Protein AF-0000000080483091 (afdb_homodimer)

Organism: Haloferax mediterranei (strain ATCC 33500 / DSM 1411 / JCM 8866 / NBRC 14739 / NCIMB 2177 / R-4) (NCBI:txid523841)

InterPro domains:
  IPR005923 Formiminoglutamase [TIGR01227] (7-302)
  IPR006035 Ureohydrolase [PF00491] (37-301)
  IPR006035 Ureohydrolase [PIRSF036979] (31-305)
  IPR006035 Ureohydrolase [PS51409] (29-309)
  IPR006035 Ureohydrolase [PTHR11358] (32-304)
  IPR023696 Ureohydrolase domain superfamily [SSF52768] (30-305)

Sequence (618 aa):
MRFRDPPHWEGTSSDPNDEQFGHVVNETSIEDASDFDAVLVGEPYDGAVIGRRGARDGPAAIRRELASSKSHHFDEGPVSGVGDLGDLPIDELEGGVADVQSAVADETAHVYERGALPVFLGGDNSLTVANVKPLLDRDASIGVISFDAHLDCREPQDGPSSGTPYRQLFDAGLDTLAVVGARHFETSTTYADFLRDSGGTILTADEVGRGATETADFALDALSSCDHVFVSLDVDVLDETAAPGVSAPTPGGITTRELFSMLRRVASDSRVVGFEVVECAPPLDDDDQTARAAARAVAHFLSGVMSHVMRFRDPPHWEGTSSDPNDEQFGHVVNETSIEDASDFDAVLVGEPYDGAVIGRRGARDGPAAIRRELASSKSHHFDEGPVSGVGDLGDLPIDELEGGVADVQSAVADETAHVYERGALPVFLGGDNSLTVANVKPLLDRDASIGVISFDAHLDCREPQDGPSSGTPYRQLFDAGLDTLAVVGARHFETSTTYADFLRDSGGTILTADEVGRGATETADFALDALSSCDHVFVSLDVDVLDETAAPGVSAPTPGGITTRELFSMLRRVASDSRVVGFEVVECAPPLDDDDQTARAAARAVAHFLSGVMSHV

Radius of gyration: 26.04 Å; Cα contacts (8 Å, |Δi|>4): 1567; chains: 2; bounding box: 53×78×59 Å

Nearest PDB structures (foldseek):
  6nfp-assembly1_E  TM=8.298E-01  e=6.241E-22  Bacillus subtilis subsp. subtilis str. 168
  6dkt-assembly4_D  TM=8.536E-01  e=5.462E-21  Bacillus subtilis subsp. subtilis str. 168
  6nbk-assembly1_B  TM=8.271E-01  e=1.904E-21  Bacillus thuringiensis DB27
  6nbk-assembly2_F  TM=8.363E-01  e=1.015E-20  Bacillus thuringiensis DB27
  6dkt-assembly5_E  TM=8.235E-01  e=6.932E-20  Bacillus subtilis subsp. subtilis str. 168

pLDDT: mean 95.6, std 4.69, range [56.84, 98.94]

Foldseek 3Di:
DAADWADQQAEPDPPPPFAAPSVAEAEDALVCLLQFQEEEEEEQAAQQAPFDDFQSCFQVLLSVLRSHHGQQDPVLGGFHRYYYHHYDVLVPDDDHLVRSLVVLLVVLLSSLVSPHAYEYTTYAQQNVLSNCLSVLVPPFAEEEEEADQAPLCDDDDPDDHSSNRVVVVVVSPHQEYEYAAHEPPRDDPVRVVVRVVSQYHYHHQVNLVVPLQVSLVVRCVSCVVGQAYEYEYELLLAACVQAVQFRDHDHDHHHLVSLLNSLLNNLLDPRYRYYYYYGRGVVRGDVSSSSNSSSSSVSSNSSSNSSND/DAADWADQQAEPDPDPPFAACSNAEAEDALVCLLQFQEEEEEEQAAQQAPFDDFQSCFQVLLRVLRSHHGQQDPVQGGFHRYYYHHYDVLVPDDDHLVRSLVVLLVVLLSSLVSPHAYEYTTYAQQNVLSNCLSVLVPPFAEEEEEADQAPLCDDDDPDDHSSNRVVVVVVSPHQEYEYAAHEPPRDDPVRVVVRVVSQYHYHHQVNLVVPLLVSLVVRCVSCVRGQAYEYEYELLLAACVQAVQFRDHDHDHHHLVSLLNSLLNNLLDPRYRYYYYYGRGVVRGDPSSSSNSSSSSVSSNSSSNSSND

Solvent-accessible surface area (backbone atoms only — not comparable to full-atom values): 29870 Å² total; per-residue (Å²): 137,68,58,38,79,46,77,85,59,53,48,72,69,87,54,89,83,65,55,22,34,8,70,48,45,36,80,48,48,78,90,56,37,52,80,21,64,28,31,37,36,24,36,44,35,38,88,33,52,82,65,53,70,33,10,37,50,14,23,62,44,25,50,56,43,30,16,61,31,70,31,70,36,95,90,70,44,60,59,68,49,34,29,27,41,15,28,51,62,55,83,75,57,68,77,56,56,62,48,46,30,53,55,47,19,57,53,43,39,56,50,56,71,36,69,21,34,44,36,37,30,25,6,32,45,34,47,53,38,17,70,46,49,53,57,56,76,40,101,52,44,40,20,36,42,33,35,16,31,52,79,35,43,41,78,62,79,97,50,66,29,37,42,16,24,50,39,53,35,46,75,67,62,47,57,36,41,27,34,38,26,27,38,71,31,56,40,25,60,65,47,54,50,48,40,50,76,58,64,29,46,82,38,34,20,67,54,35,72,76,32,31,60,59,42,38,50,51,46,52,56,76,39,64,87,34,64,31,30,37,39,36,34,35,52,44,18,28,15,26,76,58,18,48,8,30,51,67,55,41,73,42,34,38,53,70,68,46,50,37,52,22,38,24,57,52,35,50,40,87,39,52,61,36,38,38,38,18,33,34,8,57,83,54,29,64,90,51,40,24,32,44,50,52,19,50,40,51,52,31,26,50,42,14,45,54,66,70,101,137,65,59,38,78,47,78,86,60,52,49,74,69,87,52,89,70,61,42,22,35,7,69,48,45,35,82,48,48,76,89,55,37,53,80,21,64,28,30,36,37,24,34,45,35,38,87,34,50,84,65,55,71,33,11,35,49,15,25,62,44,26,49,55,45,31,18,61,26,30,29,18,30,90,88,68,44,59,60,67,48,36,30,27,41,15,27,51,62,54,81,75,56,69,77,55,56,61,48,46,29,53,55,46,18,57,54,43,40,56,50,57,72,37,69,21,33,45,36,36,29,25,6,31,46,35,48,53,38,16,69,47,49,52,56,56,75,39,104,51,42,40,21,36,42,33,33,16,32,52,78,35,44,40,78,62,78,97,52,63,29,37,43,17,25,51,37,54,35,46,75,66,60,48,58,35,38,27,33,37,26,27,40,89,92,59,64,58,68,71,47,54,51,49,39,50,74,57,63,30,46,83,38,34,21,69,51,35,74,79,32,32,61,60,42,36,50,51,45,51,56,74,39,64,86,33,64,32,30,38,38,38,34,36,50,43,17,28,17,27,80,57,17,47,8,29,51,66,55,42,81,77,33,38,54,59,46,46,49,36,51,22,38,24,58,52,36,49,41,87,40,52,59,35,36,36,39,18,33,33,9,58,86,55,28,65,90,51,40,24,32,43,44,52,19,49,43,51,52,32,27,50,43,15,45,53,67,70,102

Structure (mmCIF, N/CA/C/O backbone):
data_AF-0000000080483091-model_v1
#
loop_
_entity.id
_entity.type
_entity.pdbx_description
1 polymer Formimidoylglutamase
#
loop_
_atom_site.group_PDB
_atom_site.id
_atom_site.type_symbol
_atom_site.label_atom_id
_atom_site.label_alt_id
_atom_site.label_comp_id
_atom_site.label_asym_id
_atom_site.label_entity_id
_atom_site.label_seq_id
_atom_site.pdbx_PDB_ins_code
_atom_site.Cartn_x
_atom_site.Cartn_y
_atom_site.Cartn_z
_atom_site.occupancy
_atom_site.B_iso_or_equiv
_atom_site.auth_seq_id
_atom_site.auth_comp_id
_atom_site.auth_asym_id
_atom_site.auth_atom_id
_atom_site.pdbx_PDB_model_num
ATOM 1 N N . MET A 1 1 ? 3.338 -39.128 -4.475 1 60.12 1 MET A N 1
ATOM 2 C CA . MET A 1 1 ? 2.505 -38.022 -4.014 1 60.12 1 MET A CA 1
ATOM 3 C C . MET A 1 1 ? 1.15 -38.032 -4.713 1 60.12 1 MET A C 1
ATOM 5 O O . MET A 1 1 ? 1.078 -38.186 -5.934 1 60.12 1 MET A O 1
ATOM 9 N N . ARG A 1 2 ? 0.081 -38.459 -4.242 1 77.3 2 ARG A N 1
ATOM 10 C CA . ARG A 1 2 ? -1.224 -38.538 -4.89 1 77.3 2 ARG A CA 1
ATOM 11 C C . ARG A 1 2 ? -2.081 -37.324 -4.544 1 77.3 2 ARG A C 1
ATOM 13 O O . ARG A 1 2 ? -2.096 -36.876 -3.396 1 77.3 2 ARG A O 1
ATOM 20 N N . PHE A 1 3 ? -2.483 -36.566 -5.484 1 91.33 3 PHE A N 1
ATOM 21 C CA . PHE A 1 3 ? -3.409 -35.449 -5.331 1 91.33 3 PHE A CA 1
ATOM 22 C C . PHE A 1 3 ? -4.639 -35.872 -4.536 1 91.33 3 PHE A C 1
ATOM 24 O O . PHE A 1 3 ? -5.133 -36.99 -4.695 1 91.33 3 PHE A O 1
ATOM 31 N N . ARG A 1 4 ? -4.987 -35.022 -3.564 1 92.79 4 ARG A N 1
ATOM 32 C CA . ARG A 1 4 ? -6.342 -35.145 -3.037 1 92.79 4 ARG A CA 1
ATOM 33 C C . ARG A 1 4 ? -7.37 -34.638 -4.044 1 92.79 4 ARG A C 1
ATOM 35 O O . ARG A 1 4 ? -7.188 -33.577 -4.643 1 92.79 4 ARG A O 1
ATOM 42 N N . ASP A 1 5 ? -8.364 -35.379 -4.154 1 88.57 5 ASP A N 1
ATOM 43 C CA . ASP A 1 5 ? -9.386 -35.044 -5.141 1 88.57 5 ASP A CA 1
ATOM 44 C C . ASP A 1 5 ? -9.915 -33.628 -4.925 1 88.57 5 ASP A C 1
ATOM 46 O O . ASP A 1 5 ? -10.088 -33.191 -3.785 1 88.57 5 ASP A O 1
ATOM 50 N N . PRO A 1 6 ? -10.033 -32.902 -6.054 1 86.31 6 PRO A N 1
ATOM 51 C CA . PRO A 1 6 ? -10.614 -31.564 -5.931 1 86.31 6 PRO A CA 1
ATOM 52 C C . PRO A 1 6 ? -12.073 -31.593 -5.481 1 86.31 6 PRO A C 1
ATOM 54 O O . PRO A 1 6 ? -12.731 -32.633 -5.576 1 86.31 6 PRO A O 1
ATOM 57 N N . PRO A 1 7 ? -12.483 -30.473 -4.915 1 86.4 7 PRO A N 1
ATOM 58 C CA . PRO A 1 7 ? -13.923 -30.413 -4.649 1 86.4 7 PRO A CA 1
ATOM 59 C C . PRO A 1 7 ? -14.761 -30.457 -5.925 1 86.4 7 PRO A C 1
ATOM 61 O O . PRO A 1 7 ? -14.259 -30.149 -7.009 1 86.4 7 PRO A O 1
ATOM 64 N N . HIS A 1 8 ? -15.949 -30.903 -5.74 1 90.39 8 HIS A N 1
ATOM 65 C CA . HIS A 1 8 ? -16.864 -30.893 -6.876 1 90.39 8 HIS A CA 1
ATOM 66 C C . HIS A 1 8 ? -17.162 -29.468 -7.331 1 90.39 8 HIS A C 1
ATOM 68 O O . HIS A 1 8 ? -17.506 -28.611 -6.515 1 90.39 8 HIS A O 1
ATOM 74 N N . TRP A 1 9 ? -16.925 -29.25 -8.569 1 94.83 9 TRP A N 1
ATOM 75 C CA . TRP A 1 9 ? -17.234 -27.953 -9.162 1 94.83 9 TRP A CA 1
ATOM 76 C C . TRP A 1 9 ? -18.712 -27.858 -9.525 1 94.83 9 TRP A C 1
ATOM 78 O O . TRP A 1 9 ? -19.244 -28.726 -10.22 1 94.83 9 TRP A O 1
ATOM 88 N N . GLU A 1 10 ? -19.349 -26.932 -8.984 1 92.46 10 GLU A N 1
ATOM 89 C CA . GLU A 1 10 ? -20.761 -26.693 -9.269 1 92.46 10 GLU A CA 1
ATOM 90 C C . GLU A 1 10 ? -21.063 -25.199 -9.349 1 92.46 10 GLU A C 1
ATOM 92 O O . GLU A 1 10 ? -20.642 -24.428 -8.484 1 92.46 10 GLU A O 1
ATOM 97 N N . GLY A 1 11 ? -21.711 -24.833 -10.448 1 91.27 11 GLY A N 1
ATOM 98 C CA . GLY A 1 11 ? -22.204 -23.465 -10.482 1 91.27 11 GLY A CA 1
ATOM 99 C C . GLY A 1 11 ? -23.23 -23.174 -9.403 1 91.27 11 GLY A C 1
ATOM 100 O O . GLY A 1 11 ? -23.938 -24.077 -8.952 1 91.27 11 GLY A O 1
ATOM 101 N N . THR A 1 12 ? -23.352 -21.991 -9.037 1 91.65 12 THR A N 1
ATOM 102 C CA . THR A 1 12 ? -24.238 -21.637 -7.935 1 91.65 12 THR A CA 1
ATOM 103 C C . THR A 1 12 ? -25.512 -20.978 -8.456 1 91.65 12 THR A C 1
ATOM 105 O O . THR A 1 12 ? -26.456 -20.751 -7.695 1 91.65 12 THR A O 1
ATOM 108 N N . SER A 1 13 ? -25.489 -20.681 -9.707 1 92.41 13 SER A N 1
ATOM 109 C CA . SER A 1 13 ? -26.615 -19.956 -10.286 1 92.41 13 SER A CA 1
ATOM 110 C C . SER A 1 13 ? -27.756 -20.901 -10.647 1 92.41 13 SER A C 1
ATOM 112 O O . SER A 1 13 ? -27.52 -22.005 -11.142 1 92.41 13 SER A O 1
ATOM 114 N N . SER A 1 14 ? -29.003 -20.495 -10.413 1 92.2 14 SER A N 1
ATOM 115 C CA . SER A 1 14 ? -30.181 -21.261 -10.806 1 92.2 14 SER A CA 1
ATOM 116 C C . SER A 1 14 ? -30.642 -20.885 -12.21 1 92.2 14 SER A C 1
ATOM 118 O O . SER A 1 14 ? -31.535 -21.526 -12.769 1 92.2 14 SER A O 1
ATOM 120 N N . ASP A 1 15 ? -30.099 -19.823 -12.791 1 93.88 15 ASP A N 1
ATOM 121 C CA . ASP A 1 15 ? -30.403 -19.448 -14.168 1 93.88 15 ASP A CA 1
ATOM 122 C C . ASP A 1 15 ? -29.769 -20.425 -15.156 1 93.88 15 ASP A C 1
ATOM 124 O O . ASP A 1 15 ? -28.543 -20.549 -15.215 1 93.88 15 ASP A O 1
ATOM 128 N N . PRO A 1 16 ? -30.536 -21.147 -15.93 1 92.36 16 PRO A N 1
ATOM 129 C CA . PRO A 1 16 ? -30.006 -22.167 -16.837 1 92.36 16 PRO A CA 1
ATOM 130 C C . PRO A 1 16 ? -29.121 -21.579 -17.934 1 92.36 16 PRO A C 1
ATOM 132 O O . PRO A 1 16 ? -28.414 -22.318 -18.624 1 92.36 16 PRO A O 1
ATOM 135 N N . ASN A 1 17 ? -29.121 -20.214 -18.108 1 94.08 17 ASN A N 1
ATOM 136 C CA . ASN A 1 17 ? -28.305 -19.574 -19.135 1 94.08 17 ASN A CA 1
ATOM 137 C C . ASN A 1 17 ? -26.939 -19.166 -18.591 1 94.08 17 ASN A C 1
ATOM 139 O O . ASN A 1 17 ? -26.075 -18.716 -19.346 1 94.08 17 ASN A O 1
ATOM 143 N N . ASP A 1 18 ? -26.808 -19.31 -17.308 1 93.94 18 ASP A N 1
ATOM 144 C CA . ASP A 1 18 ? -25.548 -18.896 -16.698 1 93.94 18 ASP A CA 1
ATOM 145 C C . ASP A 1 18 ? -24.436 -19.898 -17 1 93.94 18 ASP A C 1
ATOM 147 O O . ASP A 1 18 ? -24.64 -21.109 -16.895 1 93.94 18 ASP A O 1
ATOM 151 N N . GLU A 1 19 ? -23.34 -19.392 -17.407 1 94.96 19 GLU A N 1
ATOM 152 C CA . GLU A 1 19 ? -22.107 -20.159 -17.555 1 94.96 19 GLU A CA 1
ATOM 153 C C . GLU A 1 19 ? -21.058 -19.719 -16.538 1 94.96 19 GLU A C 1
ATOM 155 O O . GLU A 1 19 ? -20.449 -18.657 -16.686 1 94.96 19 GLU A O 1
ATOM 160 N N . GLN A 1 20 ? -20.913 -20.525 -15.546 1 96.85 20 GLN A N 1
ATOM 161 C CA . GLN A 1 20 ? -19.953 -20.247 -14.484 1 96.85 20 GLN A CA 1
ATOM 162 C C . GLN A 1 20 ? -18.754 -21.188 -14.565 1 96.85 20 GLN A C 1
ATOM 164 O O . GLN A 1 20 ? -18.826 -22.24 -15.204 1 96.85 20 GLN A O 1
ATOM 169 N N . PHE A 1 21 ? -17.701 -20.793 -13.983 1 97.61 21 PHE A N 1
ATOM 170 C CA . PHE A 1 21 ? -16.541 -21.673 -13.897 1 97.61 21 PHE A CA 1
ATOM 171 C C . PHE A 1 21 ? -16.917 -23.003 -13.255 1 97.61 21 PHE A C 1
ATOM 173 O O . PHE A 1 21 ? -16.362 -24.047 -13.606 1 97.61 21 PHE A O 1
ATOM 180 N N . GLY A 1 22 ? -17.853 -22.97 -12.318 1 96.73 22 GLY A N 1
ATOM 181 C CA . GLY A 1 22 ? -18.324 -24.194 -11.688 1 96.73 22 GLY A CA 1
ATOM 182 C C . GLY A 1 22 ? -18.914 -25.183 -12.675 1 96.73 22 GLY A C 1
ATOM 183 O O . GLY A 1 22 ? -19.015 -26.376 -12.381 1 96.73 22 GLY A O 1
ATOM 184 N N . HIS A 1 23 ? -19.291 -24.694 -13.858 1 94.89 23 HIS A N 1
ATOM 185 C CA . HIS A 1 23 ? -19.885 -25.535 -14.891 1 94.89 23 HIS A CA 1
ATOM 186 C C . HIS A 1 23 ? -18.827 -26.034 -15.87 1 94.89 23 HIS A C 1
ATOM 188 O O . HIS A 1 23 ? -19.05 -27.014 -16.584 1 94.89 23 HIS A O 1
ATOM 194 N N . VAL A 1 24 ? -17.68 -25.34 -15.898 1 94.33 24 VAL A N 1
ATOM 195 C CA . VAL A 1 24 ? -16.842 -25.594 -17.065 1 94.33 24 VAL A CA 1
ATOM 196 C C . VAL A 1 24 ? -15.49 -26.148 -16.619 1 94.33 24 VAL A C 1
ATOM 198 O O . VAL A 1 24 ? -14.727 -26.671 -17.435 1 94.33 24 VAL A O 1
ATOM 201 N N . VAL A 1 25 ? -15.116 -26.029 -15.346 1 97.25 25 VAL A N 1
ATOM 202 C CA . VAL A 1 25 ? -13.9 -26.653 -14.836 1 97.25 25 VAL A CA 1
ATOM 203 C C . VAL A 1 25 ? -14.158 -28.13 -14.546 1 97.25 25 VAL A C 1
ATOM 205 O O . VAL A 1 25 ? -15.166 -28.48 -13.928 1 97.25 25 VAL A O 1
ATOM 208 N N . ASN A 1 26 ? -13.265 -28.976 -14.95 1 96.32 26 ASN A N 1
ATOM 209 C CA . ASN A 1 26 ? -13.457 -30.415 -14.801 1 96.32 26 ASN A CA 1
ATOM 210 C C . ASN A 1 26 ? -12.457 -31.014 -13.816 1 96.32 26 ASN A C 1
ATOM 212 O O . ASN A 1 26 ? -11.262 -30.722 -13.882 1 96.32 26 ASN A O 1
ATOM 216 N N . GLU A 1 27 ? -13.019 -31.786 -12.97 1 96.06 27 GLU A N 1
ATOM 217 C CA . GLU A 1 27 ? -12.12 -32.607 -12.165 1 96.06 27 GLU A CA 1
ATOM 218 C C . GLU A 1 27 ? -11.336 -33.584 -13.037 1 96.06 27 GLU A C 1
ATOM 220 O O . GLU A 1 27 ? -11.881 -34.153 -13.985 1 96.06 27 GLU A O 1
ATOM 225 N N . THR A 1 28 ? -10.073 -33.726 -12.709 1 95.42 28 THR A N 1
ATOM 226 C CA . THR A 1 28 ? -9.259 -34.615 -13.531 1 95.42 28 THR A CA 1
ATOM 227 C C . THR A 1 28 ? -8.121 -35.217 -12.713 1 95.42 28 THR A C 1
ATOM 229 O O . THR A 1 28 ? -8.01 -34.962 -11.512 1 95.42 28 THR A O 1
ATOM 232 N N . SER A 1 29 ? -7.412 -36.178 -13.336 1 94.5 29 SER A N 1
ATOM 233 C CA . SER A 1 29 ? -6.221 -36.789 -12.754 1 94.5 29 SER A CA 1
ATOM 234 C C . SER A 1 29 ? -4.967 -36.408 -13.535 1 94.5 29 SER A C 1
ATOM 236 O O . SER A 1 29 ? -5.057 -35.841 -14.626 1 94.5 29 SER A O 1
ATOM 238 N N . ILE A 1 30 ? -3.866 -36.642 -12.929 1 94.85 30 ILE A N 1
ATOM 239 C CA . ILE A 1 30 ? -2.596 -36.248 -13.53 1 94.85 30 ILE A CA 1
ATOM 240 C C . ILE A 1 30 ? -2.42 -36.955 -14.872 1 94.85 30 ILE A C 1
ATOM 242 O O . ILE A 1 30 ? -1.834 -36.397 -15.803 1 94.85 30 ILE A O 1
ATOM 246 N N . GLU A 1 31 ? -2.955 -38.162 -15.054 1 94.27 31 GLU A N 1
ATOM 247 C CA . GLU A 1 31 ? -2.831 -38.937 -16.285 1 94.27 31 GLU A CA 1
ATOM 248 C C . GLU A 1 31 ? -3.59 -38.277 -17.432 1 94.27 31 GLU A C 1
ATOM 250 O O . GLU A 1 31 ? -3.186 -38.381 -18.592 1 94.27 31 GLU A O 1
ATOM 255 N N . ASP A 1 32 ? -4.62 -37.568 -17.083 1 95.3 32 ASP A N 1
ATOM 256 C CA . ASP A 1 32 ? -5.483 -36.976 -18.1 1 95.3 32 ASP A CA 1
ATOM 257 C C . ASP A 1 32 ? -5.252 -35.47 -18.208 1 95.3 32 ASP A C 1
ATOM 259 O O . ASP A 1 32 ? -6.019 -34.765 -18.867 1 95.3 32 ASP A O 1
ATOM 263 N N . ALA A 1 33 ? -4.258 -34.945 -17.559 1 95.54 33 ALA A N 1
ATOM 264 C CA . ALA A 1 33 ? -4.006 -33.507 -17.499 1 95.54 33 ALA A CA 1
ATOM 265 C C . ALA A 1 33 ? -3.735 -32.939 -18.889 1 95.54 33 ALA A C 1
ATOM 267 O O . ALA A 1 33 ? -4.064 -31.784 -19.169 1 95.54 33 ALA A O 1
ATOM 268 N N . SER A 1 34 ? -3.217 -33.719 -19.803 1 95.5 34 SER A N 1
ATOM 269 C CA . SER A 1 34 ? -2.835 -33.275 -21.139 1 95.5 34 SER A CA 1
ATOM 270 C C . SER A 1 34 ? -4.061 -32.952 -21.986 1 95.5 34 SER A C 1
ATOM 272 O O . SER A 1 34 ? -3.945 -32.336 -23.047 1 95.5 34 SER A O 1
ATOM 274 N N . ASP A 1 35 ? -5.195 -33.379 -21.526 1 96.29 35 ASP A N 1
ATOM 275 C CA . ASP A 1 35 ? -6.432 -33.138 -22.263 1 96.29 35 ASP A CA 1
ATOM 276 C C . ASP A 1 35 ? -6.902 -31.695 -22.091 1 96.29 35 ASP A C 1
ATOM 278 O O . ASP A 1 35 ? -7.835 -31.256 -22.766 1 96.29 35 ASP A O 1
ATOM 282 N N . PHE A 1 36 ? -6.24 -30.941 -21.246 1 96.69 36 PHE A N 1
ATOM 283 C CA . PHE A 1 36 ? -6.672 -29.59 -20.907 1 96.69 36 PHE A CA 1
ATOM 284 C C . PHE A 1 36 ? -5.607 -28.569 -21.286 1 96.69 36 PHE A C 1
ATOM 286 O O . PHE A 1 36 ? -4.426 -28.906 -21.392 1 96.69 36 PHE A O 1
ATOM 293 N N . ASP A 1 37 ? -6.015 -27.347 -21.514 1 95.42 37 ASP A N 1
ATOM 294 C CA . ASP A 1 37 ? -5.083 -26.258 -21.787 1 95.42 37 ASP A CA 1
ATOM 295 C C . ASP A 1 37 ? -4.374 -25.809 -20.512 1 95.42 37 ASP A C 1
ATOM 297 O O . ASP A 1 37 ? -3.196 -25.446 -20.545 1 95.42 37 ASP A O 1
ATOM 301 N N . ALA A 1 38 ? -5.112 -25.828 -19.376 1 97.63 38 ALA A N 1
ATOM 302 C CA . ALA A 1 38 ? -4.584 -25.465 -18.063 1 97.63 38 ALA A CA 1
ATOM 303 C C . ALA A 1 38 ? -5.15 -26.373 -16.975 1 97.63 38 ALA A C 1
ATOM 305 O O . ALA A 1 38 ? -6.258 -26.898 -17.109 1 97.63 38 ALA A O 1
ATOM 306 N N . VAL A 1 39 ? -4.395 -26.588 -15.925 1 98.1 39 VAL A N 1
ATOM 307 C CA . VAL A 1 39 ? -4.868 -27.397 -14.807 1 98.1 39 VAL A CA 1
ATOM 308 C C . VAL A 1 39 ? -4.629 -26.655 -13.494 1 98.1 39 VAL A C 1
ATOM 310 O O . VAL A 1 39 ? -3.589 -26.017 -13.315 1 98.1 39 VAL A O 1
ATOM 313 N N . LEU A 1 40 ? -5.621 -26.65 -12.602 1 98.52 40 LEU A N 1
ATOM 314 C CA . LEU A 1 40 ? -5.514 -26.077 -11.264 1 98.52 40 LEU A CA 1
ATOM 315 C C . LEU A 1 40 ? -4.875 -27.069 -10.298 1 98.52 40 LEU A C 1
ATOM 317 O O . LEU A 1 40 ? -5.175 -28.264 -10.339 1 98.52 40 LEU A O 1
ATOM 321 N N . VAL A 1 41 ? -3.957 -26.603 -9.522 1 98.28 41 VAL A N 1
ATOM 322 C CA . VAL A 1 41 ? -3.296 -27.396 -8.491 1 98.28 41 VAL A CA 1
ATOM 323 C C . VAL A 1 41 ? -3.332 -26.647 -7.161 1 98.28 41 VAL A C 1
ATOM 325 O O . VAL A 1 41 ? -2.778 -25.551 -7.042 1 98.28 41 VAL A O 1
ATOM 328 N N . GLY A 1 42 ? -3.963 -27.219 -6.149 1 98.28 42 GLY A N 1
ATOM 329 C CA . GLY A 1 42 ? -4.006 -26.583 -4.842 1 98.28 42 GLY A CA 1
ATOM 330 C C . GLY A 1 42 ? -2.793 -26.897 -3.986 1 98.28 42 GLY A C 1
ATOM 331 O O . GLY A 1 42 ? -2.323 -28.036 -3.96 1 98.28 42 GLY A O 1
ATOM 332 N N . GLU A 1 43 ? -2.305 -25.887 -3.344 1 97.77 43 GLU A N 1
ATOM 333 C CA . GLU A 1 43 ? -1.163 -26.026 -2.444 1 97.77 43 GLU A CA 1
ATOM 334 C C . GLU A 1 43 ? -1.48 -25.466 -1.061 1 97.77 43 GLU A C 1
ATOM 336 O O . GLU A 1 43 ? -0.965 -24.412 -0.68 1 97.77 43 GLU A O 1
ATOM 341 N N . PRO A 1 44 ? -2.211 -26.21 -0.193 1 97.25 44 PRO A N 1
ATOM 342 C CA . PRO A 1 44 ? -2.615 -25.736 1.133 1 97.25 44 PRO A CA 1
ATOM 343 C C . PRO A 1 44 ? -1.47 -25.758 2.142 1 97.25 44 PRO A C 1
ATOM 345 O O . PRO A 1 44 ? -1.312 -26.734 2.88 1 97.25 44 PRO A O 1
ATOM 348 N N . TYR A 1 45 ? -0.679 -24.677 2.171 1 96.96 45 TYR A N 1
ATOM 349 C CA . TYR A 1 45 ? 0.515 -24.618 3.007 1 96.96 45 TYR A CA 1
ATOM 350 C C . TYR A 1 45 ? 0.807 -23.186 3.439 1 96.96 45 TYR A C 1
ATOM 352 O O . TYR A 1 45 ? 0.67 -22.251 2.646 1 96.96 45 TYR A O 1
ATOM 360 N N . ASP A 1 46 ? 1.183 -23 4.71 1 96.49 46 ASP A N 1
ATOM 361 C CA . ASP A 1 46 ? 1.645 -21.686 5.148 1 96.49 46 ASP A CA 1
ATOM 362 C C . ASP A 1 46 ? 2.684 -21.813 6.26 1 96.49 46 ASP A C 1
ATOM 364 O O . ASP A 1 46 ? 2.736 -20.978 7.166 1 96.49 46 ASP A O 1
ATOM 368 N N . GLY A 1 47 ? 3.441 -22.89 6.201 1 94.8 47 GLY A N 1
ATOM 369 C CA . GLY A 1 47 ? 4.439 -23.173 7.221 1 94.8 47 GLY A CA 1
ATOM 370 C C . GLY A 1 47 ? 5.607 -22.206 7.198 1 94.8 47 GLY A C 1
ATOM 371 O O . GLY A 1 47 ? 6.371 -22.124 8.162 1 94.8 47 GLY A O 1
ATOM 372 N N . ALA A 1 48 ? 5.753 -21.482 6.1 1 94.06 48 ALA A N 1
ATOM 373 C CA . ALA A 1 48 ? 6.917 -20.612 5.956 1 94.06 48 ALA A CA 1
ATOM 374 C C . ALA A 1 48 ? 6.562 -19.163 6.279 1 94.06 48 ALA A C 1
ATOM 376 O O . ALA A 1 48 ? 7.41 -18.273 6.183 1 94.06 48 ALA A O 1
ATOM 377 N N . VAL A 1 49 ? 5.338 -18.879 6.62 1 92.54 49 VAL A N 1
ATOM 378 C CA . VAL A 1 49 ? 4.876 -17.518 6.875 1 92.54 49 VAL A CA 1
ATOM 379 C C . VAL A 1 49 ? 5.467 -17.009 8.188 1 92.54 49 VAL A C 1
ATOM 381 O O . VAL A 1 49 ? 5.381 -17.682 9.217 1 92.54 49 VAL A O 1
ATOM 384 N N . ILE A 1 50 ? 6.028 -15.871 8.133 1 82.86 50 ILE A N 1
ATOM 385 C CA . ILE A 1 50 ? 6.601 -15.22 9.306 1 82.86 50 ILE A CA 1
ATOM 386 C C . ILE A 1 50 ? 5.547 -14.339 9.974 1 82.86 50 ILE A C 1
ATOM 388 O O . ILE A 1 50 ? 5.491 -14.25 11.202 1 82.86 50 ILE A O 1
ATOM 392 N N . GLY A 1 51 ? 4.669 -13.807 9.268 1 86.12 51 GLY A N 1
ATOM 393 C CA . GLY A 1 51 ? 3.628 -12.93 9.78 1 86.12 51 GLY A CA 1
ATOM 394 C C . GLY A 1 51 ? 2.361 -13.67 10.167 1 86.12 51 GLY A C 1
ATOM 395 O O . GLY A 1 51 ? 2.415 -14.667 10.889 1 86.12 51 GLY A O 1
ATOM 396 N N . ARG A 1 52 ? 1.257 -13.189 9.762 1 89.71 52 ARG A N 1
ATOM 397 C CA . ARG A 1 52 ? -0.043 -13.765 10.09 1 89.71 52 ARG A CA 1
ATOM 398 C C . ARG A 1 52 ? -0.359 -14.953 9.187 1 89.71 52 ARG A C 1
ATOM 400 O O . ARG A 1 52 ? -0.368 -14.823 7.961 1 89.71 52 ARG A O 1
ATOM 407 N N . ARG A 1 53 ? -0.742 -16.072 9.772 1 93.5 53 ARG A N 1
ATOM 408 C CA . ARG A 1 53 ? -0.983 -17.307 9.032 1 93.5 53 ARG A CA 1
ATOM 409 C C . ARG A 1 53 ? -2.418 -17.366 8.519 1 93.5 53 ARG A C 1
ATOM 411 O O . ARG A 1 53 ? -3.286 -16.633 9 1 93.5 53 ARG A O 1
ATOM 418 N N . GLY A 1 54 ? -2.626 -18.23 7.492 1 96.48 54 GLY A N 1
ATOM 419 C CA . GLY A 1 54 ? -3.96 -18.434 6.95 1 96.48 54 GLY A CA 1
ATOM 420 C C . GLY A 1 54 ? -3.954 -18.84 5.488 1 96.48 54 GLY A C 1
ATOM 421 O O . GLY A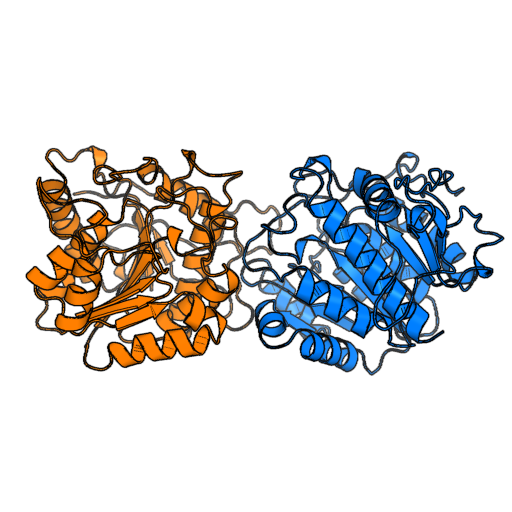 1 54 ? -4.958 -19.335 4.972 1 96.48 54 GLY A O 1
ATOM 422 N N . ALA A 1 55 ? -2.821 -18.803 4.849 1 96.94 55 ALA A N 1
ATOM 423 C CA . ALA A 1 55 ? -2.717 -19.031 3.41 1 96.94 55 ALA A CA 1
ATOM 424 C C . ALA A 1 55 ? -3.016 -20.487 3.063 1 96.94 55 ALA A C 1
ATOM 426 O O . ALA A 1 55 ? -3.336 -20.804 1.915 1 96.94 55 ALA A O 1
ATOM 427 N N . ARG A 1 56 ? -2.926 -21.407 4.054 1 97.18 56 ARG A N 1
ATOM 428 C CA . ARG A 1 56 ? -3.225 -22.816 3.82 1 97.18 56 ARG A CA 1
ATOM 429 C C . ARG A 1 56 ? -4.675 -23.005 3.387 1 97.18 56 ARG A C 1
ATOM 431 O O . ARG A 1 56 ? -5.012 -24.001 2.744 1 97.18 56 ARG A O 1
ATOM 438 N N . ASP A 1 57 ? -5.53 -22.081 3.688 1 97.32 57 ASP A N 1
ATOM 439 C CA . ASP A 1 57 ? -6.949 -22.162 3.355 1 97.32 57 ASP A CA 1
ATOM 440 C C . ASP A 1 57 ? -7.238 -21.496 2.012 1 97.32 57 ASP A C 1
ATOM 442 O O . ASP A 1 57 ? -8.377 -21.505 1.541 1 97.32 57 ASP A O 1
ATOM 446 N N . GLY A 1 58 ? -6.245 -20.913 1.36 1 97.62 58 GLY A N 1
ATOM 447 C CA . GLY A 1 58 ? -6.372 -20.169 0.116 1 97.62 58 GLY A CA 1
ATOM 448 C C . GLY A 1 58 ? -6.944 -20.998 -1.018 1 97.62 58 GLY A C 1
ATOM 449 O O . GLY A 1 58 ? -7.912 -20.59 -1.665 1 97.62 58 GLY A O 1
ATOM 450 N N . PRO A 1 59 ? -6.427 -22.223 -1.262 1 97.99 59 PRO A N 1
ATOM 451 C CA . PRO A 1 59 ? -6.891 -23.015 -2.404 1 97.99 59 PRO A CA 1
ATOM 452 C C . PRO A 1 59 ? -8.4 -23.249 -2.385 1 97.99 59 PRO A C 1
ATOM 454 O O . PRO A 1 59 ? -9.078 -23.015 -3.388 1 97.99 59 PRO A O 1
ATOM 457 N N . ALA A 1 60 ? -8.917 -23.587 -1.248 1 96.92 60 ALA A N 1
ATOM 458 C CA . ALA A 1 60 ? -10.347 -23.869 -1.15 1 96.92 60 ALA A CA 1
ATOM 459 C C . ALA A 1 60 ? -11.172 -22.606 -1.381 1 96.92 60 ALA A C 1
ATOM 461 O O . ALA A 1 60 ? -12.186 -22.64 -2.082 1 96.92 60 ALA A O 1
ATOM 462 N N . ALA A 1 61 ? -10.764 -21.548 -0.8 1 97.46 61 ALA A N 1
ATOM 463 C CA . ALA A 1 61 ? -11.504 -20.294 -0.918 1 97.46 61 ALA A CA 1
ATOM 464 C C . ALA A 1 61 ? -11.475 -19.772 -2.352 1 97.46 61 ALA A C 1
ATOM 466 O O . ALA A 1 61 ? -12.489 -19.295 -2.866 1 97.46 61 ALA A O 1
ATOM 467 N N . ILE A 1 62 ? -10.348 -19.85 -3.019 1 98.28 62 ILE A N 1
ATOM 468 C CA . ILE A 1 62 ? -10.212 -19.378 -4.393 1 98.28 62 ILE A CA 1
ATOM 469 C C . ILE A 1 62 ? -11.095 -20.215 -5.316 1 98.28 62 ILE A C 1
ATOM 471 O O . ILE A 1 62 ? -11.797 -19.673 -6.173 1 98.28 62 ILE A O 1
ATOM 475 N N . ARG A 1 63 ? -11.107 -21.548 -5.116 1 97.99 63 ARG A N 1
ATOM 476 C CA . ARG A 1 63 ? -11.962 -22.42 -5.915 1 97.99 63 ARG A CA 1
ATOM 477 C C . ARG A 1 63 ? -13.431 -22.044 -5.753 1 97.99 63 ARG A C 1
ATOM 479 O O . ARG A 1 63 ? -14.169 -21.964 -6.737 1 97.99 63 ARG A O 1
ATOM 486 N N . ARG A 1 64 ? -13.812 -21.848 -4.489 1 96.83 64 ARG A N 1
ATOM 487 C CA . ARG A 1 64 ? -15.208 -21.54 -4.199 1 96.83 64 ARG A CA 1
ATOM 488 C C . ARG A 1 64 ? -15.644 -20.258 -4.9 1 96.83 64 ARG A C 1
ATOM 490 O O . ARG A 1 64 ? -16.689 -20.225 -5.553 1 96.83 64 ARG A O 1
ATOM 497 N N . GLU A 1 65 ? -14.849 -19.236 -4.765 1 97.25 65 GLU A N 1
ATOM 498 C CA . GLU A 1 65 ? -15.189 -17.955 -5.376 1 97.25 65 GLU A CA 1
ATOM 499 C C . GLU A 1 65 ? -15.134 -18.037 -6.899 1 97.25 65 GLU A C 1
ATOM 501 O O . GLU A 1 65 ? -15.934 -17.403 -7.59 1 97.25 65 GLU A O 1
ATOM 506 N N . LEU A 1 66 ? -14.192 -18.749 -7.444 1 97.98 66 LEU A N 1
ATOM 507 C CA . LEU A 1 66 ? -14.092 -18.933 -8.888 1 97.98 66 LEU A CA 1
ATOM 508 C C . LEU A 1 66 ? -15.303 -19.688 -9.426 1 97.98 66 LEU A C 1
ATOM 510 O O . LEU A 1 66 ? -15.87 -19.309 -10.453 1 97.98 66 LEU A O 1
ATOM 514 N N . ALA A 1 67 ? -15.723 -20.699 -8.718 1 97.53 67 ALA A N 1
ATOM 515 C CA . ALA A 1 67 ? -16.836 -21.539 -9.155 1 97.53 67 ALA A CA 1
ATOM 516 C C . ALA A 1 67 ? -18.105 -20.713 -9.345 1 97.53 67 ALA A C 1
ATOM 518 O O . ALA A 1 67 ? -18.914 -21.001 -10.23 1 97.53 67 ALA A O 1
ATOM 519 N N . SER A 1 68 ? -18.224 -19.714 -8.572 1 96.06 68 SER A N 1
ATOM 520 C CA . SER A 1 68 ? -19.444 -18.914 -8.585 1 96.06 68 SER A CA 1
ATOM 521 C C . SER A 1 68 ? -19.361 -17.797 -9.62 1 96.06 68 SER A C 1
ATOM 523 O O . SER A 1 68 ? -20.363 -17.142 -9.916 1 96.06 68 SER A O 1
ATOM 525 N N . SER A 1 69 ? -18.224 -17.598 -10.2 1 96.49 69 SER A N 1
ATOM 526 C CA . SER A 1 69 ? -18.03 -16.528 -11.174 1 96.49 69 SER A CA 1
ATOM 527 C C . SER A 1 69 ? -18.471 -16.962 -12.568 1 96.49 69 SER A C 1
ATOM 529 O O . SER A 1 69 ? -18.337 -18.133 -12.93 1 96.49 69 SER A O 1
ATOM 531 N N . LYS A 1 70 ? -18.987 -16.001 -13.339 1 95.87 70 LYS A N 1
ATOM 532 C CA . LYS A 1 70 ? -19.267 -16.275 -14.746 1 95.87 70 LYS A CA 1
ATOM 533 C C . LYS A 1 70 ? -17.976 -16.47 -15.536 1 95.87 70 LYS A C 1
ATOM 535 O O . LYS A 1 70 ? -16.936 -15.909 -15.183 1 95.87 70 LYS A O 1
ATOM 540 N N . SER A 1 71 ? -18.052 -17.203 -16.621 1 95.82 71 SER A N 1
ATOM 541 C CA . SER A 1 71 ? -16.84 -17.598 -17.331 1 95.82 71 SER A CA 1
ATOM 542 C C . SER A 1 71 ? -16.609 -16.724 -18.56 1 95.82 71 SER A C 1
ATOM 544 O O . SER A 1 71 ? -15.587 -16.853 -19.237 1 95.82 71 SER A O 1
ATOM 546 N N . HIS A 1 72 ? -17.48 -15.768 -18.9 1 95.68 72 HIS A N 1
ATOM 547 C CA . HIS A 1 72 ? -17.436 -15.027 -20.156 1 95.68 72 HIS A CA 1
ATOM 548 C C . HIS A 1 72 ? -16.536 -13.802 -20.041 1 95.68 72 HIS A C 1
ATOM 550 O O . HIS A 1 72 ? -16.697 -12.991 -19.126 1 95.68 72 HIS A O 1
ATOM 556 N N . HIS A 1 73 ? -15.679 -13.717 -20.916 1 95.69 73 HIS A N 1
ATOM 557 C CA . HIS A 1 73 ? -14.907 -12.499 -21.134 1 95.69 73 HIS A CA 1
ATOM 558 C C . HIS A 1 73 ? -15.34 -11.794 -22.415 1 95.69 73 HIS A C 1
ATOM 560 O O . HIS A 1 73 ? -15.406 -12.414 -23.479 1 95.69 73 HIS A O 1
ATOM 566 N N . PHE A 1 74 ? -15.52 -10.52 -22.455 1 94.31 74 PHE A N 1
ATOM 567 C CA . PHE A 1 74 ? -16.179 -9.816 -23.548 1 94.31 74 PHE A CA 1
ATOM 568 C C . PHE A 1 74 ? -15.315 -9.838 -24.804 1 94.31 74 PHE A C 1
ATOM 570 O O . PHE A 1 74 ? -15.836 -9.859 -25.921 1 94.31 74 PHE A O 1
ATOM 577 N N . ASP A 1 75 ? -14.031 -9.879 -24.649 1 91.62 75 ASP A N 1
ATOM 578 C CA . ASP A 1 75 ? -13.152 -9.828 -25.813 1 91.62 75 ASP A CA 1
ATOM 579 C C . ASP A 1 75 ? -12.731 -11.231 -26.245 1 91.62 75 ASP A C 1
ATOM 581 O O . ASP A 1 75 ? -12.492 -11.476 -27.43 1 91.62 75 ASP A O 1
ATOM 585 N N . GLU A 1 76 ? -12.638 -12.204 -25.252 1 90.96 76 GLU A N 1
ATOM 586 C CA . GLU A 1 76 ? -12.008 -13.487 -25.55 1 90.96 76 GLU A CA 1
ATOM 587 C C . GLU A 1 76 ? -13.03 -14.62 -25.533 1 90.96 76 GLU A C 1
ATOM 589 O O . GLU A 1 76 ? -12.71 -15.757 -25.888 1 90.96 76 GLU A O 1
ATOM 594 N N . GLY A 1 77 ? -14.296 -14.272 -25.11 1 91.79 77 GLY A N 1
ATOM 595 C CA . GLY A 1 77 ? -15.292 -15.324 -24.977 1 91.79 77 GLY A CA 1
ATOM 596 C C . GLY A 1 77 ? -15.173 -16.096 -23.677 1 91.79 77 GLY A C 1
ATOM 597 O O . GLY A 1 77 ? -14.447 -15.685 -22.769 1 91.79 77 GLY A O 1
ATOM 598 N N . PRO A 1 78 ? -15.855 -17.211 -23.49 1 93.91 78 PRO A N 1
ATOM 599 C CA . PRO A 1 78 ? -15.837 -17.982 -22.245 1 93.91 78 PRO A CA 1
ATOM 600 C C . PRO A 1 78 ? -14.546 -18.776 -22.061 1 93.91 78 PRO A C 1
ATOM 602 O O . PRO A 1 78 ? -13.997 -19.302 -23.032 1 93.91 78 PRO A O 1
ATOM 605 N N . VAL A 1 79 ? -14.118 -18.81 -20.878 1 95.31 79 VAL A N 1
ATOM 606 C CA . VAL A 1 79 ? -12.985 -19.663 -20.535 1 95.31 79 VAL A CA 1
ATOM 607 C C . VAL A 1 79 ? -13.418 -21.127 -20.55 1 95.31 79 VAL A C 1
ATOM 609 O O . VAL A 1 79 ? -14.501 -21.467 -20.068 1 95.31 79 VAL A O 1
ATOM 612 N N . SER A 1 80 ? -12.602 -21.992 -21.179 1 92.03 80 SER A N 1
ATOM 613 C CA . SER A 1 80 ? -12.818 -23.435 -21.223 1 92.03 80 SER A CA 1
ATOM 614 C C . SER A 1 80 ? -11.495 -24.193 -21.209 1 92.03 80 SER A C 1
ATOM 616 O O . SER A 1 80 ? -10.424 -23.583 -21.182 1 92.03 80 SER A O 1
ATOM 618 N N . GLY A 1 81 ? -11.606 -25.493 -21.104 1 93.94 81 GLY A N 1
ATOM 619 C CA . GLY A 1 81 ? -10.406 -26.311 -21.191 1 93.94 81 GLY A CA 1
ATOM 620 C C . GLY A 1 81 ? -9.576 -26.289 -19.921 1 93.94 81 GLY A C 1
ATOM 621 O O . GLY A 1 81 ? -8.346 -26.341 -19.977 1 93.94 81 GLY A O 1
ATOM 622 N N . VAL A 1 82 ? -10.235 -26.101 -18.792 1 97.47 82 VAL A N 1
ATOM 623 C CA . VAL A 1 82 ? -9.527 -26.049 -17.517 1 97.47 82 VAL A CA 1
ATOM 624 C C . VAL A 1 82 ? -9.828 -27.308 -16.707 1 97.47 82 VAL A C 1
ATOM 626 O O . VAL A 1 82 ? -10.991 -27.68 -16.535 1 97.47 82 VAL A O 1
ATOM 629 N N . GLY A 1 83 ? -8.795 -28.038 -16.307 1 97.6 83 GLY A N 1
ATOM 630 C CA . GLY A 1 83 ? -8.912 -29.159 -15.389 1 97.6 83 GLY A CA 1
ATOM 631 C C . GLY A 1 83 ? -8.481 -28.82 -13.975 1 97.6 83 GLY A C 1
ATOM 632 O O . GLY A 1 83 ? -7.78 -27.83 -13.754 1 97.6 83 GLY A O 1
ATOM 633 N N . ASP A 1 84 ? -8.975 -29.545 -13.016 1 98.44 84 ASP A N 1
ATOM 634 C CA . ASP A 1 84 ? -8.566 -29.406 -11.621 1 98.44 84 ASP A CA 1
ATOM 635 C C . ASP A 1 84 ? -7.991 -30.715 -11.085 1 98.44 84 ASP A C 1
ATOM 637 O O . ASP A 1 84 ? -8.695 -31.724 -11.011 1 98.44 84 ASP A O 1
ATOM 641 N N . LEU A 1 85 ? -6.775 -30.667 -10.681 1 97.67 85 LEU A N 1
ATOM 642 C CA . LEU A 1 85 ? -6.067 -31.859 -10.229 1 97.67 85 LEU A CA 1
ATOM 643 C C . LEU A 1 85 ? -6.268 -32.077 -8.733 1 97.67 85 LEU A C 1
ATOM 645 O O . LEU A 1 85 ? -5.866 -33.109 -8.192 1 97.67 85 LEU A O 1
ATOM 649 N N . GLY A 1 86 ? -6.92 -31.1 -8.076 1 97.5 86 GLY A N 1
ATOM 650 C CA . GLY A 1 86 ? -7.076 -31.178 -6.633 1 97.5 86 GLY A CA 1
ATOM 651 C C . GLY A 1 86 ? -5.908 -30.579 -5.873 1 97.5 86 GLY A C 1
ATOM 652 O O . GLY A 1 86 ? -5.273 -29.633 -6.344 1 97.5 86 GLY A O 1
ATOM 653 N N . ASP A 1 87 ? -5.757 -31.023 -4.591 1 97.69 87 ASP A N 1
ATOM 654 C CA . ASP A 1 87 ? -4.74 -30.454 -3.711 1 97.69 87 ASP A CA 1
ATOM 655 C C . ASP A 1 87 ? -3.569 -31.416 -3.53 1 97.69 87 ASP A C 1
ATOM 657 O O . ASP A 1 87 ? -3.766 -32.629 -3.425 1 97.69 87 ASP A O 1
ATOM 661 N N . LEU A 1 88 ? -2.372 -30.823 -3.559 1 96.82 88 LEU A N 1
ATOM 662 C CA . LEU A 1 88 ? -1.251 -31.602 -3.045 1 96.82 88 LEU A CA 1
ATOM 663 C C . LEU A 1 88 ? -1.404 -31.855 -1.549 1 96.82 88 LEU A C 1
ATOM 665 O O . LEU A 1 88 ? -1.794 -30.957 -0.8 1 96.82 88 LEU A O 1
ATOM 669 N N . PRO A 1 89 ? -1.162 -33.065 -1.033 1 94.63 89 PRO A N 1
ATOM 670 C CA . PRO A 1 89 ? -1.304 -33.373 0.392 1 94.63 89 PRO A CA 1
ATOM 671 C C . PRO A 1 89 ? -0.109 -32.904 1.219 1 94.63 89 PRO A C 1
ATOM 673 O O . PRO A 1 89 ? 0.548 -33.716 1.877 1 94.63 89 PRO A O 1
ATOM 676 N N . ILE A 1 90 ? 0.086 -31.669 1.292 1 94.74 90 ILE A N 1
ATOM 677 C CA . ILE A 1 90 ? 1.265 -31.066 1.903 1 94.74 90 ILE A CA 1
ATOM 678 C C . ILE A 1 90 ? 1.211 -31.247 3.418 1 94.74 90 ILE A C 1
ATOM 680 O O . ILE A 1 90 ? 2.25 -31.344 4.076 1 94.74 90 ILE A O 1
ATOM 684 N N . ASP A 1 91 ? 0.025 -31.259 4.024 1 86.27 91 ASP A N 1
ATOM 685 C CA . ASP A 1 91 ? -0.16 -31.44 5.461 1 86.27 91 ASP A CA 1
ATOM 686 C C . ASP A 1 91 ? 0.373 -32.797 5.916 1 86.27 91 ASP A C 1
ATOM 688 O O . ASP A 1 91 ? 0.59 -33.016 7.11 1 86.27 91 ASP A O 1
ATOM 692 N N . GLU A 1 92 ? 0.624 -33.654 5.028 1 87.45 92 GLU A N 1
ATOM 693 C CA . GLU A 1 92 ? 1.114 -34.988 5.358 1 87.45 92 GLU A CA 1
ATOM 694 C C . GLU A 1 92 ? 2.639 -35.039 5.326 1 87.45 92 GLU A C 1
ATOM 696 O O . GLU A 1 92 ? 3.241 -36.036 5.731 1 87.45 92 GLU A O 1
ATOM 701 N N . LEU A 1 93 ? 3.165 -33.955 4.795 1 88.76 93 LEU A N 1
ATOM 702 C CA . LEU A 1 93 ? 4.62 -33.911 4.704 1 88.76 93 LEU A CA 1
ATOM 703 C C . LEU A 1 93 ? 5.24 -33.573 6.055 1 88.76 93 LEU A C 1
ATOM 705 O O . LEU A 1 93 ? 4.685 -32.775 6.815 1 88.76 93 LEU A O 1
ATOM 709 N N . GLU A 1 94 ? 6.276 -34.247 6.331 1 86.14 94 GLU A N 1
ATOM 710 C CA . GLU A 1 94 ? 7.053 -33.976 7.536 1 86.14 94 GLU A CA 1
ATOM 711 C C . GLU A 1 94 ? 8.31 -33.174 7.214 1 86.14 94 GLU A C 1
ATOM 713 O O . GLU A 1 94 ? 8.765 -33.156 6.069 1 86.14 94 GLU A O 1
ATOM 718 N N . GLY A 1 95 ? 8.773 -32.434 8.126 1 89.06 95 GLY A N 1
ATOM 719 C CA . GLY A 1 95 ? 10.015 -31.699 7.947 1 89.06 95 GLY A CA 1
ATOM 720 C C . GLY A 1 95 ? 9.817 -30.195 7.905 1 89.06 95 GLY A C 1
ATOM 721 O O . GLY A 1 95 ? 8.707 -29.704 8.119 1 89.06 95 GLY A O 1
ATOM 722 N N . GLY A 1 96 ? 10.914 -29.554 7.679 1 93.53 96 GLY A N 1
ATOM 723 C CA . GLY A 1 96 ? 10.905 -28.103 7.592 1 93.53 96 GLY A CA 1
ATOM 724 C C . GLY A 1 96 ? 10.524 -27.59 6.216 1 93.53 96 GLY A C 1
ATOM 725 O O . GLY A 1 96 ? 10.167 -28.373 5.333 1 93.53 96 GLY A O 1
ATOM 726 N N . VAL A 1 97 ? 10.541 -26.372 5.965 1 96.35 97 VAL A N 1
ATOM 727 C CA . VAL A 1 97 ? 10.128 -25.691 4.742 1 96.35 97 VAL A CA 1
ATOM 728 C C . VAL A 1 97 ? 10.905 -26.25 3.552 1 96.35 97 VAL A C 1
ATOM 730 O O . VAL A 1 97 ? 10.328 -26.512 2.494 1 96.35 97 VAL A O 1
ATOM 733 N N . ALA A 1 98 ? 12.215 -26.482 3.729 1 96.64 98 ALA A N 1
ATOM 734 C CA . ALA A 1 98 ? 13.056 -26.993 2.65 1 96.64 98 ALA A CA 1
ATOM 735 C C . ALA A 1 98 ? 12.598 -28.379 2.207 1 96.64 98 ALA A C 1
ATOM 737 O O . ALA A 1 98 ? 12.611 -28.693 1.014 1 96.64 98 ALA A O 1
ATOM 738 N N . ASP A 1 99 ? 12.253 -29.201 3.178 1 96.62 99 ASP A N 1
ATOM 739 C CA . ASP A 1 99 ? 11.769 -30.544 2.872 1 96.62 99 ASP A CA 1
ATOM 740 C C . ASP A 1 99 ? 10.459 -30.49 2.09 1 96.62 99 ASP A C 1
ATOM 742 O O . ASP A 1 99 ? 10.271 -31.242 1.131 1 96.62 99 ASP A O 1
ATOM 746 N N . VAL A 1 100 ? 9.605 -29.644 2.531 1 96.34 100 VAL A N 1
ATOM 747 C CA . VAL A 1 100 ? 8.319 -29.48 1.861 1 96.34 100 VAL A CA 1
ATOM 748 C C . VAL A 1 100 ? 8.54 -28.991 0.431 1 96.34 100 VAL A C 1
ATOM 750 O O . VAL A 1 100 ? 7.934 -29.51 -0.509 1 96.34 100 VAL A O 1
ATOM 753 N N . GLN A 1 101 ? 9.427 -28.013 0.238 1 96.99 101 GLN A N 1
ATOM 754 C CA . GLN A 1 101 ? 9.748 -27.494 -1.087 1 96.99 101 GLN A CA 1
ATOM 755 C C . GLN A 1 101 ? 10.238 -28.607 -2.009 1 96.99 101 GLN A C 1
ATOM 757 O O . GLN A 1 101 ? 9.814 -28.697 -3.163 1 96.99 101 GLN A O 1
ATOM 762 N N . SER A 1 102 ? 11.102 -29.453 -1.457 1 96.46 102 SER A N 1
ATOM 763 C CA . SER A 1 102 ? 11.659 -30.537 -2.259 1 96.46 102 SER A CA 1
ATOM 764 C C . SER A 1 102 ? 10.578 -31.53 -2.673 1 96.46 102 SER A C 1
ATOM 766 O O . SER A 1 102 ? 10.518 -31.942 -3.834 1 96.46 102 SER A O 1
ATOM 768 N N . ALA A 1 103 ? 9.757 -31.87 -1.743 1 96.51 103 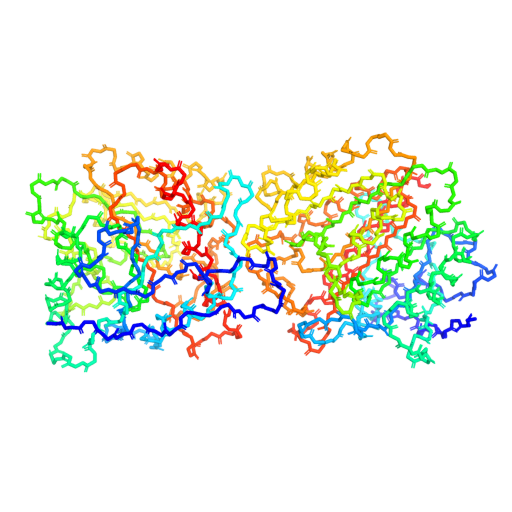ALA A N 1
ATOM 769 C CA . ALA A 1 103 ? 8.691 -32.828 -2.022 1 96.51 103 ALA A CA 1
ATOM 770 C C . ALA A 1 103 ? 7.7 -32.266 -3.037 1 96.51 103 ALA A C 1
ATOM 772 O O . ALA A 1 103 ? 7.265 -32.976 -3.948 1 96.51 103 ALA A O 1
ATOM 773 N N . VAL A 1 104 ? 7.31 -31.042 -2.881 1 96.77 104 VAL A N 1
ATOM 774 C CA . VAL A 1 104 ? 6.354 -30.407 -3.781 1 96.77 104 VAL A CA 1
ATOM 775 C C . VAL A 1 104 ? 6.969 -30.264 -5.172 1 96.77 104 VAL A C 1
ATOM 777 O O . VAL A 1 104 ? 6.284 -30.443 -6.182 1 96.77 104 VAL A O 1
ATOM 780 N N . ALA A 1 105 ? 8.264 -29.952 -5.255 1 96.86 105 ALA A N 1
ATOM 781 C CA . ALA A 1 105 ? 8.955 -29.812 -6.534 1 96.86 105 ALA A CA 1
ATOM 782 C C . ALA A 1 105 ? 8.887 -31.107 -7.339 1 96.86 105 ALA A C 1
ATOM 784 O O . ALA A 1 105 ? 8.739 -31.076 -8.563 1 96.86 105 ALA A O 1
ATOM 785 N N . ASP A 1 106 ? 8.99 -32.206 -6.662 1 95.55 106 ASP A N 1
ATOM 786 C CA . ASP A 1 106 ? 8.899 -33.497 -7.337 1 95.55 106 ASP A CA 1
ATOM 787 C C . ASP A 1 106 ? 7.532 -33.679 -7.993 1 95.55 106 ASP A C 1
ATOM 789 O O . ASP A 1 106 ? 7.44 -34.157 -9.126 1 95.55 106 ASP A O 1
ATOM 793 N N . GLU A 1 107 ? 6.572 -33.303 -7.252 1 95.13 107 GLU A N 1
ATOM 794 C CA . GLU A 1 107 ? 5.219 -33.45 -7.78 1 95.13 107 GLU A CA 1
ATOM 795 C C . GLU A 1 107 ? 4.958 -32.463 -8.913 1 95.13 107 GLU A C 1
ATOM 797 O O . GLU A 1 107 ? 4.292 -32.798 -9.895 1 95.13 107 GLU A O 1
ATOM 802 N N . THR A 1 108 ? 5.41 -31.237 -8.77 1 96.12 108 THR A N 1
ATOM 803 C CA . THR A 1 108 ? 5.199 -30.212 -9.786 1 96.12 108 THR A CA 1
ATOM 804 C C . THR A 1 108 ? 5.917 -30.578 -11.081 1 96.12 108 THR A C 1
ATOM 806 O O . THR A 1 108 ? 5.443 -30.256 -12.173 1 96.12 108 THR A O 1
ATOM 809 N N . ALA A 1 109 ? 7.073 -31.274 -11.001 1 96.14 109 ALA A N 1
ATOM 810 C CA . ALA A 1 109 ? 7.762 -31.768 -12.19 1 96.14 109 ALA A CA 1
ATOM 811 C C . ALA A 1 109 ? 6.857 -32.685 -13.007 1 96.14 109 ALA A C 1
ATOM 813 O O . ALA A 1 109 ? 6.833 -32.608 -14.238 1 96.14 109 ALA A O 1
ATOM 814 N N . HIS A 1 110 ? 6.127 -33.475 -12.302 1 95.35 110 HIS A N 1
ATOM 815 C CA . HIS A 1 110 ? 5.213 -34.394 -12.971 1 95.35 110 HIS A CA 1
ATOM 816 C C . HIS A 1 110 ? 4.088 -33.64 -13.673 1 95.35 110 HIS A C 1
ATOM 818 O O . HIS A 1 110 ? 3.626 -34.056 -14.738 1 95.35 110 HIS A O 1
ATOM 824 N N . VAL A 1 111 ? 3.649 -32.585 -13.06 1 96.15 111 VAL A N 1
ATOM 825 C CA . VAL A 1 111 ? 2.584 -31.792 -13.664 1 96.15 111 VAL A CA 1
ATOM 826 C C . VAL A 1 111 ? 3.081 -31.163 -14.964 1 96.15 111 VAL A C 1
ATOM 828 O O . VAL A 1 111 ? 2.396 -31.215 -15.988 1 96.15 111 VAL A O 1
ATOM 831 N N . TYR A 1 112 ? 4.296 -30.633 -14.975 1 96.21 112 TYR A N 1
ATOM 832 C CA . TYR A 1 112 ? 4.866 -29.988 -16.152 1 96.21 112 TYR A CA 1
ATOM 833 C C . TYR A 1 112 ? 5.021 -30.982 -17.297 1 96.21 112 TYR A C 1
ATOM 835 O O . TYR A 1 112 ? 4.882 -30.618 -18.467 1 96.21 112 TYR A O 1
ATOM 843 N N . GLU A 1 113 ? 5.251 -32.187 -17.006 1 95.01 113 GLU A N 1
ATOM 844 C CA . GLU A 1 113 ? 5.492 -33.218 -18.011 1 95.01 113 GLU A CA 1
ATOM 845 C C . GLU A 1 113 ? 4.221 -33.531 -18.797 1 95.01 113 GLU A C 1
ATOM 847 O O . GLU A 1 113 ? 4.281 -34.136 -19.869 1 95.01 113 GLU A O 1
ATOM 852 N N . ARG A 1 114 ? 3.144 -33.111 -18.264 1 94.17 114 ARG A N 1
ATOM 853 C CA . ARG A 1 114 ? 1.879 -33.465 -18.899 1 94.17 114 ARG A CA 1
ATOM 854 C C . ARG A 1 114 ? 1.525 -32.476 -20.005 1 94.17 114 ARG A C 1
ATOM 856 O O . ARG A 1 114 ? 0.622 -32.728 -20.805 1 94.17 114 ARG A O 1
ATOM 863 N N . GLY A 1 115 ? 2.124 -31.319 -20.033 1 92.15 115 GLY A N 1
ATOM 864 C CA . GLY A 1 115 ? 1.976 -30.396 -21.146 1 92.15 115 GLY A CA 1
ATOM 865 C C . GLY A 1 115 ? 0.937 -29.32 -20.894 1 92.15 115 GLY A C 1
ATOM 866 O O . GLY A 1 115 ? 0.942 -28.278 -21.553 1 92.15 115 GLY A O 1
ATOM 867 N N . ALA A 1 116 ? -0.009 -29.501 -19.975 1 94.54 116 ALA A N 1
ATOM 868 C CA . ALA A 1 116 ? -0.975 -28.468 -19.609 1 94.54 116 ALA A CA 1
ATOM 869 C C . ALA A 1 116 ? -0.318 -27.376 -18.77 1 94.54 116 ALA A C 1
ATOM 871 O O . ALA A 1 116 ? 0.613 -27.645 -18.007 1 94.54 116 ALA A O 1
ATOM 872 N N . LEU A 1 117 ? -0.744 -26.154 -18.92 1 97.17 117 LEU A N 1
ATOM 873 C CA . LEU A 1 117 ? -0.222 -25.051 -18.121 1 97.17 117 LEU A CA 1
ATOM 874 C C . LEU A 1 117 ? -0.695 -25.156 -16.675 1 97.17 117 LEU A C 1
ATOM 876 O O . LEU A 1 117 ? -1.896 -25.081 -16.403 1 97.17 117 LEU A O 1
ATOM 880 N N . PRO A 1 118 ? 0.157 -25.321 -15.745 1 98.39 118 PRO A N 1
ATOM 881 C CA . PRO A 1 118 ? -0.271 -25.387 -14.345 1 98.39 118 PRO A CA 1
ATOM 882 C C . PRO A 1 118 ? -0.619 -24.016 -13.769 1 98.39 118 PRO A C 1
ATOM 884 O O . PRO A 1 118 ? 0.083 -23.036 -14.031 1 98.39 118 PRO A O 1
ATOM 887 N N . VAL A 1 119 ? -1.702 -23.935 -13.039 1 98.73 119 VAL A N 1
ATOM 888 C CA . VAL A 1 119 ? -2.116 -22.801 -12.219 1 98.73 119 VAL A CA 1
ATOM 889 C C . VAL A 1 119 ? -2.175 -23.218 -10.751 1 98.73 119 VAL A C 1
ATOM 891 O O . VAL A 1 119 ? -3.124 -23.88 -10.326 1 98.73 119 VAL A O 1
ATOM 894 N N . PHE A 1 120 ? -1.187 -22.842 -10.022 1 98.74 120 PHE A N 1
ATOM 895 C CA . PHE A 1 120 ? -1.083 -23.226 -8.619 1 98.74 120 PHE A CA 1
ATOM 896 C C . PHE A 1 120 ? -1.893 -22.282 -7.738 1 98.74 120 PHE A C 1
ATOM 898 O O . PHE A 1 120 ? -1.735 -21.062 -7.817 1 98.74 120 PHE A O 1
ATOM 905 N N . LEU A 1 121 ? -2.781 -22.784 -6.914 1 98.2 121 LEU A N 1
ATOM 906 C CA . LEU A 1 121 ? -3.657 -21.992 -6.058 1 98.2 121 LEU A CA 1
ATOM 907 C C . LEU A 1 121 ? -3.191 -22.045 -4.607 1 98.2 121 LEU A C 1
ATOM 909 O O . LEU A 1 121 ? -3.149 -23.118 -4.002 1 98.2 121 LEU A O 1
ATOM 913 N N . GLY A 1 122 ? -2.957 -20.827 -4.153 1 86.79 122 GLY A N 1
ATOM 914 C CA . GLY A 1 122 ? -2.772 -20.64 -2.723 1 86.79 122 GLY A CA 1
ATOM 915 C C . GLY A 1 122 ? -1.391 -21.043 -2.241 1 86.79 122 GLY A C 1
ATOM 916 O O . GLY A 1 122 ? -0.432 -21.038 -3.016 1 86.79 122 GLY A O 1
ATOM 917 N N . GLY A 1 123 ? -1.357 -21.158 -0.763 1 91.84 123 GLY A N 1
ATOM 918 C CA . GLY A 1 123 ? -0.097 -21.412 -0.083 1 91.84 123 GLY A CA 1
ATOM 919 C C . GLY A 1 123 ? 0.714 -20.153 0.161 1 91.84 123 GLY A C 1
ATOM 920 O O . GLY A 1 123 ? 0.28 -19.052 -0.183 1 91.84 123 GLY A O 1
ATOM 921 N N . ASP A 1 124 ? 1.703 -20.299 0.885 1 96.73 124 ASP A N 1
ATOM 922 C CA . ASP A 1 124 ? 2.573 -19.149 1.111 1 96.73 124 ASP A CA 1
ATOM 923 C C . ASP A 1 124 ? 3.633 -19.039 0.017 1 96.73 124 ASP A C 1
ATOM 925 O O . ASP A 1 124 ? 3.74 -19.918 -0.841 1 96.73 124 ASP A O 1
ATOM 929 N N . ASN A 1 125 ? 4.258 -17.991 -0.074 1 97.78 125 ASN A N 1
ATOM 930 C CA . ASN A 1 125 ? 5.14 -17.623 -1.177 1 97.78 125 ASN A CA 1
ATOM 931 C C . ASN A 1 125 ? 6.398 -18.486 -1.199 1 97.78 125 ASN A C 1
ATOM 933 O O . ASN A 1 125 ? 7.124 -18.508 -2.195 1 97.78 125 ASN A O 1
ATOM 937 N N . SER A 1 126 ? 6.694 -19.297 -0.228 1 97.63 126 SER A N 1
ATOM 938 C CA . SER A 1 126 ? 7.865 -20.167 -0.238 1 97.63 126 SER A CA 1
ATOM 939 C C . SER A 1 126 ? 7.733 -21.26 -1.293 1 97.63 126 SER A C 1
ATOM 941 O O . SER A 1 126 ? 8.736 -21.757 -1.808 1 97.63 126 SER A O 1
ATOM 943 N N . LEU A 1 127 ? 6.557 -21.6 -1.652 1 97.84 127 LEU A N 1
ATOM 944 C CA . LEU A 1 127 ? 6.32 -22.705 -2.574 1 97.84 127 LEU A CA 1
ATOM 945 C C . LEU A 1 127 ? 6.652 -22.299 -4.006 1 97.84 127 LEU A C 1
ATOM 947 O O . LEU A 1 127 ? 6.75 -23.152 -4.891 1 97.84 127 LEU A O 1
ATOM 951 N N . THR A 1 128 ? 6.834 -20.986 -4.239 1 98.65 128 THR A N 1
ATOM 952 C CA . THR A 1 128 ? 7.312 -20.551 -5.547 1 98.65 128 THR A CA 1
ATOM 953 C C . THR A 1 128 ? 8.59 -21.292 -5.93 1 98.65 128 THR A C 1
ATOM 955 O O . THR A 1 128 ? 8.81 -21.596 -7.104 1 98.65 128 THR A O 1
ATOM 958 N N . VAL A 1 129 ? 9.439 -21.624 -4.973 1 98.34 129 VAL A N 1
ATOM 959 C CA . VAL A 1 129 ? 10.667 -22.368 -5.233 1 98.34 129 VAL A CA 1
ATOM 960 C C . VAL A 1 129 ? 10.331 -23.719 -5.86 1 98.34 129 VAL A C 1
ATOM 962 O O . VAL A 1 129 ? 10.911 -24.098 -6.88 1 98.34 129 VAL A O 1
ATOM 965 N N . ALA A 1 130 ? 9.396 -24.386 -5.239 1 97.91 130 ALA A N 1
ATOM 966 C CA . ALA A 1 130 ? 9.013 -25.718 -5.7 1 97.91 130 ALA A CA 1
ATOM 967 C C . ALA A 1 130 ? 8.328 -25.651 -7.062 1 97.91 130 ALA A C 1
ATOM 969 O O . ALA A 1 130 ? 8.433 -26.584 -7.862 1 97.91 130 ALA A O 1
ATOM 970 N N . ASN A 1 131 ? 7.641 -24.559 -7.371 1 98.23 131 ASN A N 1
ATOM 971 C CA . ASN A 1 131 ? 6.884 -24.412 -8.609 1 98.23 131 ASN A CA 1
ATOM 972 C C . ASN A 1 131 ? 7.789 -24.032 -9.778 1 98.23 131 ASN A C 1
ATOM 974 O O . ASN A 1 131 ? 7.471 -24.319 -10.933 1 98.23 131 ASN A O 1
ATOM 978 N N . VAL A 1 132 ? 8.967 -23.4 -9.508 1 98.17 132 VAL A N 1
ATOM 979 C CA . VAL A 1 132 ? 9.826 -22.889 -10.571 1 98.17 132 VAL A CA 1
ATOM 980 C C . VAL A 1 132 ? 11.024 -23.818 -10.759 1 98.17 132 VAL A C 1
ATOM 982 O O . VAL A 1 132 ? 11.512 -23.992 -11.878 1 98.17 132 VAL A O 1
ATOM 985 N N . LYS A 1 133 ? 11.483 -24.491 -9.757 1 96.9 133 LYS A N 1
ATOM 986 C CA . LYS A 1 133 ? 12.72 -25.268 -9.772 1 96.9 133 LYS A CA 1
ATOM 987 C C . LYS A 1 133 ? 12.688 -26.33 -10.867 1 96.9 133 LYS A C 1
ATOM 989 O O . LYS A 1 133 ? 13.675 -26.524 -11.579 1 96.9 133 LYS A O 1
ATOM 994 N N . PRO A 1 134 ? 11.574 -27.068 -11.029 1 96.46 134 PRO A N 1
ATOM 995 C CA . PRO A 1 134 ? 11.562 -28.091 -12.077 1 96.46 134 PRO A CA 1
ATOM 996 C C . PRO A 1 134 ? 11.829 -27.516 -13.466 1 96.46 134 PRO A C 1
ATOM 998 O O . PRO A 1 134 ? 12.302 -28.23 -14.354 1 96.46 134 PRO A O 1
ATOM 1001 N N . LEU A 1 135 ? 11.544 -26.241 -13.695 1 96.48 135 LEU A N 1
ATOM 1002 C CA . LEU A 1 135 ? 11.753 -25.585 -14.981 1 96.48 135 LEU A CA 1
ATOM 1003 C C . LEU A 1 135 ? 13.227 -25.252 -15.188 1 96.48 135 LEU A C 1
ATOM 1005 O O . LEU A 1 135 ? 13.694 -25.162 -16.326 1 96.48 135 LEU A O 1
ATOM 1009 N N . LEU A 1 136 ? 13.92 -25.046 -14.084 1 95.53 136 LEU A N 1
ATOM 1010 C CA . LEU A 1 136 ? 15.331 -24.68 -14.138 1 95.53 136 LEU A CA 1
ATOM 1011 C C . LEU A 1 136 ? 16.185 -25.87 -14.563 1 95.53 136 LEU A C 1
ATOM 1013 O O . LEU A 1 136 ? 17.296 -25.694 -15.066 1 95.53 136 LEU A O 1
ATOM 1017 N N . ASP A 1 137 ? 15.716 -26.991 -14.364 1 87.34 137 ASP A N 1
ATOM 1018 C C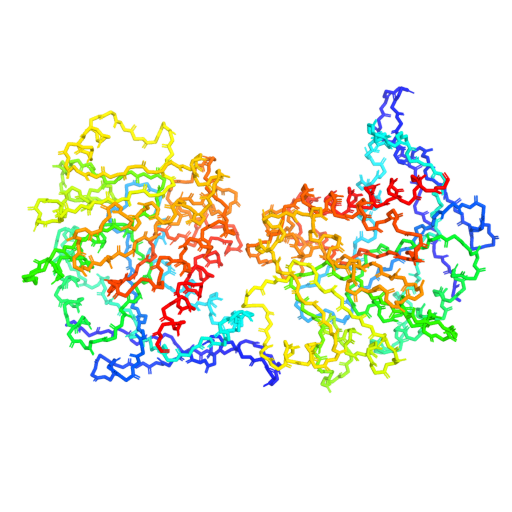A . ASP A 1 137 ? 16.448 -28.214 -14.68 1 87.34 137 ASP A CA 1
ATOM 1019 C C . ASP A 1 137 ? 16.374 -28.528 -16.173 1 87.34 137 ASP A C 1
ATOM 1021 O O . ASP A 1 137 ? 17.075 -29.417 -16.661 1 87.34 137 ASP A O 1
ATOM 1025 N N . ARG A 1 138 ? 15.616 -27.62 -16.775 1 83.41 138 ARG A N 1
ATOM 1026 C CA . ARG A 1 138 ? 15.471 -27.81 -18.214 1 83.41 138 ARG A CA 1
ATOM 1027 C C . ARG A 1 138 ? 16.444 -26.923 -18.984 1 83.41 138 ARG A C 1
ATOM 1029 O O . ARG A 1 138 ? 16.944 -25.931 -18.45 1 83.41 138 ARG A O 1
ATOM 1036 N N . ASP A 1 139 ? 17.4 -27.357 -19.745 1 82.56 139 ASP A N 1
ATOM 1037 C CA . ASP A 1 139 ? 18.341 -26.598 -20.562 1 82.56 139 ASP A CA 1
ATOM 1038 C C . ASP A 1 139 ? 17.658 -25.399 -21.216 1 82.56 139 ASP A C 1
ATOM 1040 O O . ASP A 1 139 ? 17.668 -25.265 -22.442 1 82.56 139 ASP A O 1
ATOM 1044 N N . ALA A 1 140 ? 16.975 -24.558 -20.391 1 90.95 140 ALA A N 1
ATOM 1045 C CA . ALA A 1 140 ? 16.293 -23.358 -20.868 1 90.95 140 ALA A CA 1
ATOM 1046 C C . ALA A 1 140 ? 16.443 -22.21 -19.874 1 90.95 140 ALA A C 1
ATOM 1048 O O . ALA A 1 140 ? 16.555 -22.437 -18.667 1 90.95 140 ALA A O 1
ATOM 1049 N N . SER A 1 141 ? 16.462 -20.98 -20.435 1 96.6 141 SER A N 1
ATOM 1050 C CA . SER A 1 141 ? 16.493 -19.791 -19.59 1 96.6 141 SER A CA 1
ATOM 1051 C C . SER A 1 141 ? 15.104 -19.455 -19.058 1 96.6 141 SER A C 1
ATOM 1053 O O . SER A 1 141 ? 14.139 -19.395 -19.822 1 96.6 141 SER A O 1
ATOM 1055 N N . ILE A 1 142 ? 15.047 -19.259 -17.717 1 98.07 142 ILE A N 1
ATOM 1056 C CA . ILE A 1 142 ? 13.761 -19.023 -17.071 1 98.07 142 ILE A CA 1
ATOM 1057 C C . ILE A 1 142 ? 13.758 -17.646 -16.412 1 98.07 142 ILE A C 1
ATOM 1059 O O . ILE A 1 142 ? 14.692 -17.297 -15.686 1 98.07 142 ILE A O 1
ATOM 1063 N N . GLY A 1 143 ? 12.76 -16.809 -16.731 1 98.58 143 GLY A N 1
ATOM 1064 C CA . GLY A 1 143 ? 12.469 -15.582 -16.007 1 98.58 143 GLY A CA 1
ATOM 1065 C C . GLY A 1 143 ? 11.162 -15.639 -15.239 1 98.58 143 GLY A C 1
ATOM 1066 O O . GLY A 1 143 ? 10.267 -16.415 -15.581 1 98.58 143 GLY A O 1
ATOM 1067 N N . VAL A 1 144 ? 11.085 -14.844 -14.182 1 98.85 144 VAL A N 1
ATOM 1068 C CA . VAL A 1 144 ? 9.863 -14.781 -13.387 1 98.85 144 VAL A CA 1
ATOM 1069 C C . VAL A 1 144 ? 9.338 -13.348 -13.358 1 98.85 144 VAL A C 1
ATOM 1071 O O . VAL A 1 144 ? 10.113 -12.399 -13.211 1 98.85 144 VAL A O 1
ATOM 1074 N N . ILE A 1 145 ? 8.093 -13.178 -13.611 1 98.94 145 ILE A N 1
ATOM 1075 C CA . ILE A 1 145 ? 7.38 -11.952 -13.273 1 98.94 145 ILE A CA 1
ATOM 1076 C C . ILE A 1 145 ? 6.61 -12.146 -11.969 1 98.94 145 ILE A C 1
ATOM 1078 O O . ILE A 1 145 ? 5.732 -13.008 -11.881 1 98.94 145 ILE A O 1
ATOM 1082 N N . SER A 1 146 ? 6.958 -11.406 -11.006 1 98.91 146 SER A N 1
ATOM 1083 C CA . SER A 1 146 ? 6.302 -11.48 -9.705 1 98.91 146 SER A CA 1
ATOM 1084 C C . SER A 1 146 ? 5.484 -10.223 -9.427 1 98.91 146 SER A C 1
ATOM 1086 O O . SER A 1 146 ? 6.041 -9.134 -9.274 1 98.91 146 SER A O 1
ATOM 1088 N N . PHE A 1 147 ? 4.191 -10.328 -9.426 1 98.92 147 PHE A N 1
ATOM 1089 C CA . PHE A 1 147 ? 3.348 -9.261 -8.898 1 98.92 147 PHE A CA 1
ATOM 1090 C C . PHE A 1 147 ? 3.319 -9.298 -7.375 1 98.92 147 PHE A C 1
ATOM 1092 O O . PHE A 1 147 ? 2.731 -10.205 -6.782 1 98.92 147 PHE A O 1
ATOM 1099 N N . ASP A 1 148 ? 3.942 -8.309 -6.777 1 98.8 148 ASP A N 1
ATOM 1100 C CA . ASP A 1 148 ? 4.188 -8.387 -5.34 1 98.8 148 ASP A CA 1
ATOM 1101 C C . ASP A 1 148 ? 4.536 -7.016 -4.766 1 98.8 148 ASP A C 1
ATOM 1103 O O . ASP A 1 148 ? 5.244 -6.233 -5.403 1 98.8 148 ASP A O 1
ATOM 1107 N N . ALA A 1 149 ? 4.028 -6.781 -3.549 1 98.38 149 ALA A N 1
ATOM 1108 C CA . ALA A 1 149 ? 4.418 -5.563 -2.844 1 98.38 149 ALA A CA 1
ATOM 1109 C C . ALA A 1 149 ? 5.875 -5.633 -2.395 1 98.38 149 ALA A C 1
ATOM 1111 O O . ALA A 1 149 ? 6.502 -4.602 -2.137 1 98.38 149 ALA A O 1
ATOM 1112 N N . HIS A 1 150 ? 6.482 -6.834 -2.272 1 97.58 150 HIS A N 1
ATOM 1113 C CA . HIS A 1 150 ? 7.806 -7.111 -1.726 1 97.58 150 HIS A CA 1
ATOM 1114 C C . HIS A 1 150 ? 8.711 -7.749 -2.775 1 97.58 150 HIS A C 1
ATOM 1116 O O . HIS A 1 150 ? 8.229 -8.278 -3.779 1 97.58 150 HIS A O 1
ATOM 1122 N N . LEU A 1 151 ? 9.999 -7.737 -2.479 1 98.03 151 LEU A N 1
ATOM 1123 C CA . LEU A 1 151 ? 10.946 -8.331 -3.417 1 98.03 151 LEU A CA 1
ATOM 1124 C C . LEU A 1 151 ? 11.15 -9.812 -3.119 1 98.03 151 LEU A C 1
ATOM 1126 O O . LEU A 1 151 ? 11.554 -10.577 -3.998 1 98.03 151 LEU A O 1
ATOM 1130 N N . ASP A 1 152 ? 10.937 -10.183 -1.9 1 96.76 152 ASP A N 1
ATOM 1131 C CA . ASP A 1 152 ? 11.017 -11.554 -1.404 1 96.76 152 ASP A CA 1
ATOM 1132 C C . ASP A 1 152 ? 12.326 -12.216 -1.828 1 96.76 152 ASP A C 1
ATOM 1134 O O . ASP A 1 152 ? 12.326 -13.345 -2.323 1 96.76 152 ASP A O 1
ATOM 1138 N N . CYS A 1 153 ? 13.382 -11.529 -1.686 1 96.95 153 CYS A N 1
ATOM 1139 C CA . CYS A 1 153 ? 14.711 -12.039 -2.004 1 96.95 153 CYS A CA 1
ATOM 1140 C C . CYS A 1 153 ? 15.624 -11.976 -0.785 1 96.95 153 CYS A C 1
ATOM 1142 O O . CYS A 1 153 ? 16.831 -11.764 -0.919 1 96.95 153 CYS A O 1
ATOM 1144 N N . ARG A 1 154 ? 15.022 -12.101 0.369 1 95.95 154 ARG A N 1
ATOM 1145 C CA . ARG A 1 154 ? 15.79 -12.089 1.61 1 95.95 154 ARG A CA 1
ATOM 1146 C C . ARG A 1 154 ? 16.769 -13.257 1.659 1 95.95 154 ARG A C 1
ATOM 1148 O O . ARG A 1 154 ? 16.555 -14.281 1.007 1 95.95 154 ARG A O 1
ATOM 1155 N N . GLU A 1 155 ? 17.782 -13.062 2.424 1 93.61 155 GLU A N 1
ATOM 1156 C CA . GLU A 1 155 ? 18.7 -14.158 2.717 1 93.61 155 GLU A CA 1
ATOM 1157 C C . GLU A 1 155 ? 18.12 -15.097 3.772 1 93.61 155 GLU A C 1
ATOM 1159 O O . GLU A 1 155 ? 17.708 -14.653 4.846 1 93.61 155 GLU A O 1
ATOM 1164 N N . PRO A 1 156 ? 18.111 -16.348 3.394 1 90.77 156 PRO A N 1
ATOM 1165 C CA . PRO A 1 156 ? 17.627 -17.258 4.434 1 90.77 156 PRO A CA 1
ATOM 1166 C C . PRO A 1 156 ? 18.509 -17.252 5.681 1 90.77 156 PRO A C 1
ATOM 1168 O O . PRO A 1 156 ? 19.733 -17.361 5.576 1 90.77 156 PRO A O 1
ATOM 1171 N N . GLN A 1 157 ? 18.05 -17.111 6.845 1 87.86 157 GLN A N 1
ATOM 1172 C CA . GLN A 1 157 ? 18.804 -17.138 8.094 1 87.86 157 GLN A CA 1
ATOM 1173 C C . GLN A 1 157 ? 18.714 -18.507 8.762 1 87.86 157 GLN A C 1
ATOM 1175 O O . GLN A 1 157 ? 19.712 -19.225 8.855 1 87.86 157 GLN A O 1
ATOM 1180 N N . ASP A 1 158 ? 17.546 -18.969 9.303 1 87.85 158 ASP A N 1
ATOM 1181 C CA . ASP A 1 158 ? 17.285 -20.264 9.924 1 87.85 158 ASP A CA 1
ATOM 1182 C C . ASP A 1 158 ? 16.452 -21.155 9.006 1 87.85 158 ASP A C 1
ATOM 1184 O O . ASP A 1 158 ? 15.508 -21.809 9.455 1 87.85 158 ASP A O 1
ATOM 1188 N N . GLY A 1 159 ? 16.867 -20.997 7.628 1 92.41 159 GLY A N 1
ATOM 1189 C CA . GLY A 1 159 ? 16.131 -21.761 6.633 1 92.41 159 GLY A CA 1
ATOM 1190 C C . GLY A 1 159 ? 15.215 -20.903 5.78 1 92.41 159 GLY A C 1
ATOM 1191 O O . GLY A 1 159 ? 15.145 -19.687 5.966 1 92.41 159 GLY A O 1
ATOM 1192 N N . PRO A 1 160 ? 14.563 -21.519 4.871 1 95.43 160 PRO A N 1
ATOM 1193 C CA . PRO A 1 160 ? 13.703 -20.784 3.94 1 95.43 160 PRO A CA 1
ATOM 1194 C C . PRO A 1 160 ? 12.449 -20.227 4.609 1 95.43 160 PRO A C 1
ATOM 1196 O O . PRO A 1 160 ? 11.955 -20.805 5.581 1 95.43 160 PRO A O 1
ATOM 1199 N N . SER A 1 161 ? 11.964 -19.149 4.154 1 94.93 161 SER A N 1
ATOM 1200 C CA . SER A 1 161 ? 10.712 -18.512 4.551 1 94.93 161 SER A CA 1
ATOM 1201 C C . SER A 1 161 ? 9.945 -17.996 3.339 1 94.93 161 SER A C 1
ATOM 1203 O O . SER A 1 161 ? 10.405 -18.132 2.203 1 94.93 161 SER A O 1
ATOM 1205 N N . SER A 1 162 ? 8.792 -17.395 3.585 1 95.09 162 SER A N 1
ATOM 1206 C CA . SER A 1 162 ? 7.984 -16.83 2.509 1 95.09 162 SER A CA 1
ATOM 1207 C C . SER A 1 162 ? 8.648 -15.596 1.908 1 95.09 162 SER A C 1
ATOM 1209 O O . SER A 1 162 ? 8.25 -15.129 0.839 1 95.09 162 SER A O 1
ATOM 1211 N N . GLY A 1 163 ? 9.716 -15.105 2.495 1 95.97 163 GLY A N 1
ATOM 1212 C CA . GLY A 1 163 ? 10.421 -13.934 1.997 1 95.97 163 GLY A CA 1
ATOM 1213 C C . GLY A 1 163 ? 11.712 -14.277 1.278 1 95.97 163 GLY A C 1
ATOM 1214 O O . GLY A 1 163 ? 12.469 -13.384 0.892 1 95.97 163 GLY A O 1
ATOM 1215 N N . THR A 1 164 ? 11.986 -15.634 1 1 97.13 164 THR A N 1
ATOM 1216 C CA . THR A 1 164 ? 13.322 -15.98 0.53 1 97.13 164 THR A CA 1
ATOM 1217 C C . THR A 1 164 ? 13.252 -16.72 -0.803 1 97.13 164 THR A C 1
ATOM 1219 O O . THR A 1 164 ? 14.271 -17.192 -1.311 1 97.13 164 THR A O 1
ATOM 1222 N N . PRO A 1 165 ? 12.076 -16.874 -1.421 1 98.12 165 PRO A N 1
ATOM 1223 C CA . PRO A 1 165 ? 11.991 -17.771 -2.576 1 98.12 165 PRO A CA 1
ATOM 1224 C C . PRO A 1 165 ? 12.888 -17.332 -3.731 1 98.12 165 PRO A C 1
ATOM 1226 O O . PRO A 1 165 ? 13.543 -18.167 -4.36 1 98.12 165 PRO A O 1
ATOM 1229 N N . TYR A 1 166 ? 12.987 -16.05 -3.975 1 98.38 166 TYR A N 1
ATOM 1230 C CA . TYR A 1 166 ? 13.692 -15.636 -5.183 1 98.38 166 TYR A CA 1
ATOM 1231 C C . TYR A 1 166 ? 15.2 -15.636 -4.961 1 98.38 166 TYR A C 1
ATOM 1233 O O . TYR A 1 166 ? 15.971 -15.841 -5.901 1 98.38 166 TYR A O 1
ATOM 1241 N N . ARG A 1 167 ? 15.629 -15.417 -3.686 1 97.91 167 ARG A N 1
ATOM 1242 C CA . ARG A 1 167 ? 17.033 -15.671 -3.376 1 97.91 167 ARG A CA 1
ATOM 1243 C C . ARG A 1 167 ? 17.404 -17.121 -3.668 1 97.91 167 ARG A C 1
ATOM 1245 O O . ARG A 1 167 ? 18.431 -17.39 -4.294 1 97.91 167 ARG A O 1
ATOM 1252 N N . GLN A 1 168 ? 16.602 -18.016 -3.245 1 97.89 168 GLN A N 1
ATOM 1253 C CA . GLN A 1 168 ? 16.81 -19.441 -3.479 1 97.89 168 GLN A CA 1
ATOM 1254 C C . GLN A 1 168 ? 16.825 -19.756 -4.972 1 97.89 168 GLN A C 1
ATOM 1256 O O . GLN A 1 168 ? 17.657 -20.537 -5.439 1 97.89 168 GLN A O 1
ATOM 1261 N N . LEU A 1 169 ? 15.959 -19.145 -5.712 1 98.01 169 LEU A N 1
ATOM 1262 C CA . LEU A 1 169 ? 15.835 -19.432 -7.137 1 98.01 169 LEU A CA 1
ATOM 1263 C C . LEU A 1 169 ? 17.024 -18.871 -7.91 1 98.01 169 LEU A C 1
ATOM 1265 O O . LEU A 1 169 ? 17.515 -19.504 -8.847 1 98.01 169 LEU A O 1
ATOM 1269 N N . PHE A 1 170 ? 17.463 -17.658 -7.544 1 97.82 170 PHE A N 1
ATOM 1270 C CA . PHE A 1 170 ? 18.682 -17.141 -8.154 1 97.82 170 PHE A CA 1
ATOM 1271 C C . PHE A 1 170 ? 19.855 -18.08 -7.899 1 97.82 170 PHE A C 1
ATOM 1273 O O . PHE A 1 170 ? 20.641 -18.36 -8.807 1 97.82 170 PHE A O 1
ATOM 1280 N N . ASP A 1 171 ? 19.961 -18.628 -6.697 1 96.62 171 ASP A N 1
ATOM 1281 C CA . ASP A 1 171 ? 21.02 -19.571 -6.351 1 96.62 171 ASP A CA 1
ATOM 1282 C C . ASP A 1 171 ? 20.904 -20.854 -7.171 1 96.62 171 ASP A C 1
ATOM 1284 O O . ASP A 1 171 ? 21.906 -21.52 -7.437 1 96.62 171 ASP A O 1
ATOM 1288 N N . ALA A 1 172 ? 19.699 -21.138 -7.58 1 96.19 172 ALA A N 1
ATOM 1289 C CA . ALA A 1 172 ? 19.445 -22.371 -8.321 1 96.19 172 ALA A CA 1
ATOM 1290 C C . ALA A 1 172 ? 19.577 -22.145 -9.824 1 96.19 172 ALA A C 1
ATOM 1292 O O . ALA A 1 172 ? 19.428 -23.08 -10.614 1 96.19 172 ALA A O 1
ATOM 1293 N N . GLY A 1 173 ? 19.742 -20.922 -10.232 1 96.53 173 GLY A N 1
ATOM 1294 C CA . GLY A 1 173 ? 20.045 -20.703 -11.637 1 96.53 173 GLY A CA 1
ATOM 1295 C C . GLY A 1 173 ? 18.985 -19.89 -12.357 1 96.53 173 GLY A C 1
ATOM 1296 O O . GLY A 1 173 ? 18.928 -19.886 -13.588 1 96.53 173 GLY A O 1
ATOM 1297 N N . LEU A 1 174 ? 18.085 -19.203 -11.61 1 97.72 174 LEU A N 1
ATOM 1298 C CA . LEU A 1 174 ? 17.125 -18.302 -12.238 1 97.72 174 LEU A CA 1
ATOM 1299 C C . LEU A 1 174 ? 17.84 -17.219 -13.04 1 97.72 174 LEU A C 1
ATOM 1301 O O . LEU A 1 174 ? 18.812 -16.629 -12.564 1 97.72 174 LEU A O 1
ATOM 1305 N N . ASP A 1 175 ? 17.336 -16.943 -14.244 1 97.88 175 ASP A N 1
ATOM 1306 C CA . ASP A 1 175 ? 18.015 -16.002 -15.13 1 97.88 175 ASP A CA 1
ATOM 1307 C C . ASP A 1 175 ? 17.751 -14.559 -14.705 1 97.88 175 ASP A C 1
ATOM 1309 O O . ASP A 1 175 ? 18.671 -13.739 -14.67 1 97.88 175 ASP A O 1
ATOM 1313 N N . THR A 1 176 ? 16.459 -14.266 -14.483 1 98.15 176 THR A N 1
ATOM 1314 C CA . THR A 1 176 ? 16.138 -12.908 -14.058 1 98.15 176 THR A CA 1
ATOM 1315 C C . THR A 1 176 ? 14.738 -12.847 -13.454 1 98.15 176 THR A C 1
ATOM 1317 O O . THR A 1 176 ? 14.005 -13.838 -13.471 1 98.15 176 THR A O 1
ATOM 1320 N N . LEU A 1 177 ? 14.468 -11.716 -12.801 1 98.72 177 LEU A N 1
ATOM 1321 C CA . LEU A 1 177 ? 13.224 -11.471 -12.08 1 98.72 177 LEU A CA 1
ATOM 1322 C C . LEU A 1 177 ? 12.735 -10.044 -12.31 1 98.72 177 LEU A C 1
ATOM 1324 O O . LEU A 1 177 ? 13.525 -9.099 -12.268 1 98.72 177 LEU A O 1
ATOM 1328 N N . ALA A 1 178 ? 11.5 -9.912 -12.676 1 98.89 178 ALA A N 1
ATOM 1329 C CA . ALA A 1 178 ? 10.833 -8.612 -12.667 1 98.89 178 ALA A CA 1
ATOM 1330 C C . ALA A 1 178 ? 9.748 -8.56 -11.596 1 98.89 178 ALA A C 1
ATOM 1332 O O . ALA A 1 178 ? 8.801 -9.35 -11.622 1 98.89 178 ALA A O 1
ATOM 1333 N N . VAL A 1 179 ? 9.912 -7.713 -10.66 1 98.9 179 VAL A N 1
ATOM 1334 C CA . VAL A 1 179 ? 8.893 -7.513 -9.635 1 98.9 179 VAL A CA 1
ATOM 1335 C C . VAL A 1 179 ? 8.008 -6.327 -10.01 1 98.9 179 VAL A C 1
ATOM 1337 O O . VAL A 1 179 ? 8.503 -5.216 -10.217 1 98.9 179 VAL A O 1
ATOM 1340 N N . VAL A 1 180 ? 6.726 -6.549 -10.102 1 98.91 180 VAL A N 1
ATOM 1341 C CA . VAL A 1 180 ? 5.768 -5.535 -10.531 1 98.91 180 VAL A CA 1
ATOM 1342 C C . VAL A 1 180 ? 4.85 -5.166 -9.368 1 98.91 180 VAL A C 1
ATOM 1344 O O . VAL A 1 180 ? 4.203 -6.036 -8.78 1 98.91 180 VAL A O 1
ATOM 1347 N N . GLY A 1 181 ? 4.787 -3.852 -9.097 1 98.72 181 GLY A N 1
ATOM 1348 C CA . GLY A 1 181 ? 3.927 -3.37 -8.028 1 98.72 181 GLY A CA 1
ATOM 1349 C C . GLY A 1 181 ? 4.646 -3.234 -6.699 1 98.72 181 GLY A C 1
ATOM 1350 O O . GLY A 1 181 ? 4.009 -3.062 -5.657 1 98.72 181 GLY A O 1
ATOM 1351 N N . ALA A 1 182 ? 5.966 -3.35 -6.71 1 98.59 182 ALA A N 1
ATOM 1352 C CA . ALA A 1 182 ? 6.757 -3.189 -5.492 1 98.59 182 ALA A CA 1
ATOM 1353 C C . ALA A 1 182 ? 6.447 -1.86 -4.808 1 98.59 182 ALA A C 1
ATOM 1355 O O . ALA A 1 182 ? 6.225 -0.848 -5.477 1 98.59 182 ALA A O 1
ATOM 1356 N N . ARG A 1 183 ? 6.485 -1.905 -3.523 1 97.58 183 ARG A N 1
ATOM 1357 C CA . ARG A 1 183 ? 6.1 -0.71 -2.778 1 97.58 183 ARG A CA 1
ATOM 1358 C C . ARG A 1 183 ? 7.286 -0.139 -2.009 1 97.58 183 ARG A C 1
ATOM 1360 O O . ARG A 1 183 ? 8.08 -0.888 -1.435 1 97.58 183 ARG A O 1
ATOM 1367 N N . HIS A 1 184 ? 7.361 1.171 -2.04 1 97.13 184 HIS A N 1
ATOM 1368 C CA . HIS A 1 184 ? 8.329 1.844 -1.181 1 97.13 184 HIS A CA 1
ATOM 1369 C C . HIS A 1 184 ? 8.068 1.536 0.289 1 97.13 184 HIS A C 1
ATOM 1371 O O . HIS A 1 184 ? 6.918 1.357 0.696 1 97.13 184 HIS A O 1
ATOM 1377 N N . PHE A 1 185 ? 9.223 1.38 1.035 1 97.68 185 PHE A N 1
ATOM 1378 C CA . PHE A 1 185 ? 9.18 1.236 2.486 1 97.68 185 PHE A CA 1
ATOM 1379 C C . PHE A 1 185 ? 8.673 -0.146 2.878 1 97.68 185 PHE A C 1
ATOM 1381 O O . PHE A 1 185 ? 8.087 -0.318 3.949 1 97.68 185 PHE A O 1
ATOM 1388 N N . GLU A 1 186 ? 8.812 -1.117 1.927 1 95.97 186 GLU A N 1
ATOM 1389 C CA . GLU A 1 186 ? 8.456 -2.504 2.211 1 95.97 186 GLU A CA 1
ATOM 1390 C C . GLU A 1 186 ? 9.665 -3.424 2.067 1 95.97 186 GLU A C 1
ATOM 1392 O O . GLU A 1 186 ? 9.572 -4.625 2.332 1 95.97 186 GLU A O 1
ATOM 1397 N N . THR A 1 187 ? 10.76 -2.957 1.635 1 94.03 187 THR A N 1
ATOM 1398 C CA . THR A 1 187 ? 11.991 -3.724 1.472 1 94.03 187 THR A CA 1
ATOM 1399 C C . THR A 1 187 ? 13.191 -2.937 1.989 1 94.03 187 THR A C 1
ATOM 1401 O O . THR A 1 187 ? 13.12 -1.716 2.143 1 94.03 187 THR A O 1
ATOM 1404 N N . SER A 1 188 ? 14.212 -3.658 2.287 1 95.88 188 SER A N 1
ATOM 1405 C CA . SER A 1 188 ? 15.437 -3.016 2.754 1 95.88 188 SER A CA 1
ATOM 1406 C C . SER A 1 188 ? 16.415 -2.79 1.605 1 95.88 188 SER A C 1
ATOM 1408 O O . SER A 1 188 ? 16.34 -3.465 0.577 1 95.88 188 SER A O 1
ATOM 1410 N N . THR A 1 189 ? 17.344 -1.916 1.854 1 97.12 189 THR A N 1
ATOM 1411 C CA . THR A 1 189 ? 18.328 -1.515 0.854 1 97.12 189 THR A CA 1
ATOM 1412 C C . THR A 1 189 ? 19.123 -2.722 0.364 1 97.12 189 THR A C 1
ATOM 1414 O O . THR A 1 189 ? 19.345 -2.878 -0.839 1 97.12 189 THR A O 1
ATOM 1417 N N . THR A 1 190 ? 19.497 -3.556 1.265 1 97.09 190 THR A N 1
ATOM 1418 C CA . THR A 1 190 ? 20.318 -4.717 0.94 1 97.09 190 THR A CA 1
ATOM 1419 C C . THR A 1 190 ? 19.622 -5.599 -0.092 1 97.09 190 THR A C 1
ATOM 1421 O O . THR A 1 190 ? 20.268 -6.133 -0.997 1 97.09 190 THR A O 1
ATOM 1424 N N . TYR A 1 191 ? 18.394 -5.706 -0.017 1 96.98 191 TYR A N 1
ATOM 1425 C CA . TYR A 1 191 ? 17.66 -6.605 -0.901 1 96.98 191 TYR A CA 1
ATOM 1426 C C . TYR A 1 191 ? 17.345 -5.927 -2.229 1 96.98 191 TYR A C 1
ATOM 1428 O O . TYR A 1 191 ? 17.329 -6.578 -3.277 1 96.98 191 TYR A O 1
ATOM 1436 N N . ALA A 1 192 ? 17.07 -4.628 -2.168 1 97.54 192 ALA A N 1
ATOM 1437 C CA . ALA A 1 192 ? 16.945 -3.877 -3.415 1 97.54 192 ALA A CA 1
ATOM 1438 C C . ALA A 1 192 ? 18.235 -3.944 -4.227 1 97.54 192 ALA A C 1
ATOM 1440 O O . ALA A 1 192 ? 18.201 -4.158 -5.441 1 97.54 192 ALA A O 1
ATOM 1441 N N . ASP A 1 193 ? 19.334 -3.769 -3.55 1 97.57 193 ASP A N 1
ATOM 1442 C CA . ASP A 1 193 ? 20.64 -3.831 -4.2 1 97.57 193 ASP A CA 1
ATOM 1443 C C . ASP A 1 193 ? 20.91 -5.227 -4.757 1 97.57 193 ASP A C 1
ATOM 1445 O O . ASP A 1 193 ? 21.431 -5.368 -5.866 1 97.57 193 ASP A O 1
ATOM 1449 N N . PHE A 1 194 ? 20.598 -6.22 -3.986 1 97.56 194 PHE A N 1
ATOM 1450 C CA . PHE A 1 194 ? 20.787 -7.589 -4.452 1 97.56 194 PHE A CA 1
ATOM 1451 C C . PHE A 1 194 ? 20.073 -7.813 -5.779 1 97.56 194 PHE A C 1
ATOM 1453 O O . PHE A 1 194 ? 20.657 -8.354 -6.72 1 97.56 194 PHE A O 1
ATOM 1460 N N . LEU A 1 195 ? 18.731 -7.427 -5.826 1 97.94 195 LEU A N 1
ATOM 1461 C CA . LEU A 1 195 ? 17.948 -7.663 -7.034 1 97.94 195 LEU A CA 1
ATOM 1462 C C . LEU A 1 195 ? 18.527 -6.89 -8.215 1 97.94 195 LEU A C 1
ATOM 1464 O O . LEU A 1 195 ? 18.676 -7.441 -9.309 1 97.94 195 LEU A O 1
ATOM 1468 N N . ARG A 1 196 ? 18.887 -5.679 -7.996 1 95.97 196 ARG A N 1
ATOM 1469 C CA . ARG A 1 196 ? 19.474 -4.869 -9.058 1 95.97 196 ARG A CA 1
ATOM 1470 C C . ARG A 1 196 ? 20.778 -5.481 -9.557 1 95.97 196 ARG A C 1
ATOM 1472 O O . ARG A 1 196 ? 20.992 -5.599 -10.766 1 95.97 196 ARG A O 1
ATOM 1479 N N . ASP A 1 197 ? 21.611 -5.945 -8.654 1 96.97 197 ASP A N 1
ATOM 1480 C CA . ASP A 1 197 ? 22.918 -6.502 -8.986 1 96.97 197 ASP A CA 1
ATOM 1481 C C . ASP A 1 197 ? 22.779 -7.851 -9.687 1 96.97 197 ASP A C 1
ATOM 1483 O O . ASP A 1 197 ? 23.683 -8.279 -10.408 1 96.97 197 ASP A O 1
ATOM 1487 N N . SER A 1 198 ? 21.65 -8.491 -9.492 1 96.45 198 SER A N 1
ATOM 1488 C CA . SER A 1 198 ? 21.411 -9.795 -10.101 1 96.45 198 SER A CA 1
ATOM 1489 C C . SER A 1 198 ? 20.753 -9.654 -11.47 1 96.45 198 SER A C 1
ATOM 1491 O O . SER A 1 198 ? 20.37 -10.651 -12.086 1 96.45 198 SER A O 1
ATOM 1493 N N . GLY A 1 199 ? 20.6 -8.378 -11.881 1 94.93 199 GLY A N 1
ATOM 1494 C CA . GLY A 1 199 ? 20.015 -8.135 -13.19 1 94.93 199 GLY A CA 1
ATOM 1495 C C . GLY A 1 199 ? 18.499 -8.097 -13.169 1 94.93 199 GLY A C 1
ATOM 1496 O O . GLY A 1 199 ? 17.857 -8.152 -14.22 1 94.93 199 GLY A O 1
ATOM 1497 N N . GLY A 1 200 ? 17.906 -8.027 -11.993 1 97.74 200 GLY A N 1
ATOM 1498 C CA . GLY A 1 200 ? 16.461 -7.94 -11.858 1 97.74 200 GLY A CA 1
ATOM 1499 C C . GLY A 1 200 ? 15.921 -6.545 -12.109 1 97.74 200 GLY A C 1
ATOM 1500 O O . GLY A 1 200 ? 16.689 -5.585 -12.204 1 97.74 200 GLY A O 1
ATOM 1501 N N . THR A 1 201 ? 14.617 -6.479 -12.324 1 98.45 201 THR A N 1
ATOM 1502 C CA . THR A 1 201 ? 13.914 -5.227 -12.58 1 98.45 201 THR A CA 1
ATOM 1503 C C . THR A 1 201 ? 12.836 -4.987 -11.526 1 98.45 201 THR A C 1
ATOM 1505 O O . THR A 1 201 ? 12.113 -5.911 -11.149 1 98.45 201 THR A O 1
ATOM 1508 N N . ILE A 1 202 ? 12.805 -3.832 -11.044 1 98.62 202 ILE A N 1
ATOM 1509 C CA . ILE A 1 202 ? 11.788 -3.427 -10.08 1 98.62 202 ILE A CA 1
ATOM 1510 C C . ILE A 1 202 ? 10.856 -2.398 -10.715 1 98.62 202 ILE A C 1
ATOM 1512 O O . ILE A 1 202 ? 11.298 -1.325 -11.133 1 98.62 202 ILE A O 1
ATOM 1516 N N . LEU A 1 203 ? 9.602 -2.694 -10.862 1 98.74 203 LEU A N 1
ATOM 1517 C CA . LEU A 1 203 ? 8.544 -1.796 -11.312 1 98.74 203 LEU A CA 1
ATOM 1518 C C . LEU A 1 203 ? 7.567 -1.496 -10.18 1 98.74 203 LEU A C 1
ATOM 1520 O O . LEU A 1 203 ? 6.811 -2.374 -9.758 1 98.74 203 LEU A O 1
ATOM 1524 N N . THR A 1 204 ? 7.502 -0.311 -9.722 1 98.45 204 THR A N 1
ATOM 1525 C CA . THR A 1 204 ? 6.793 0.062 -8.502 1 98.45 204 THR A CA 1
ATOM 1526 C C . THR A 1 204 ? 5.295 0.192 -8.766 1 98.45 204 THR A C 1
ATOM 1528 O O . THR A 1 204 ? 4.865 0.248 -9.92 1 98.45 204 THR A O 1
ATOM 1531 N N . ALA A 1 205 ? 4.535 0.252 -7.667 1 98.32 205 ALA A N 1
ATOM 1532 C CA . ALA A 1 205 ? 3.1 0.502 -7.764 1 98.32 205 ALA A CA 1
ATOM 1533 C C . ALA A 1 205 ? 2.821 1.843 -8.438 1 98.32 205 ALA A C 1
ATOM 1535 O O . ALA A 1 205 ? 1.832 1.987 -9.161 1 98.32 205 ALA A O 1
ATOM 1536 N N . ASP A 1 206 ? 3.685 2.838 -8.274 1 95.83 206 ASP A N 1
ATOM 1537 C CA . ASP A 1 206 ? 3.536 4.14 -8.917 1 95.83 206 ASP A CA 1
ATOM 1538 C C . ASP A 1 206 ? 3.626 4.016 -10.437 1 95.83 206 ASP A C 1
ATOM 1540 O O . ASP A 1 206 ? 2.876 4.67 -11.164 1 95.83 206 ASP A O 1
ATOM 1544 N N . GLU A 1 207 ? 4.573 3.232 -10.858 1 96.54 207 GLU A N 1
ATOM 1545 C CA . GLU A 1 207 ? 4.734 3.022 -12.294 1 96.54 207 GLU A CA 1
ATOM 1546 C C . GLU A 1 207 ? 3.511 2.333 -12.891 1 96.54 207 GLU A C 1
ATOM 1548 O O . GLU A 1 207 ? 3.084 2.665 -13.999 1 96.54 207 GLU A O 1
ATOM 1553 N N . VAL A 1 208 ? 2.925 1.393 -12.158 1 98.09 208 VAL A N 1
ATOM 1554 C CA . VAL A 1 208 ? 1.693 0.747 -12.597 1 98.09 208 VAL A CA 1
ATOM 1555 C C . VAL A 1 208 ? 0.588 1.789 -12.75 1 98.09 208 VAL A C 1
ATOM 1557 O O . VAL A 1 208 ? -0.162 1.769 -13.729 1 98.09 208 VAL A O 1
ATOM 1560 N N . GLY A 1 209 ? 0.506 2.7 -11.806 1 94.76 209 GLY A N 1
ATOM 1561 C CA . GLY A 1 209 ? -0.513 3.737 -11.825 1 94.76 209 GLY A CA 1
ATOM 1562 C C . GLY A 1 209 ? -0.415 4.647 -13.035 1 94.76 209 GLY A C 1
ATOM 1563 O O . GLY A 1 209 ? -1.422 5.192 -13.492 1 94.76 209 GLY A O 1
ATOM 1564 N N . ARG A 1 210 ? 0.751 4.835 -13.541 1 93.54 210 ARG A N 1
ATOM 1565 C CA . ARG A 1 210 ? 0.952 5.686 -14.71 1 93.54 210 ARG A CA 1
ATOM 1566 C C . ARG A 1 210 ? 0.541 4.965 -15.989 1 93.54 210 ARG A C 1
ATOM 1568 O O . ARG A 1 210 ? 0.278 5.602 -17.011 1 93.54 210 ARG A O 1
ATOM 1575 N N . GLY A 1 211 ? 0.581 3.569 -15.924 1 96.16 211 GLY A N 1
ATOM 1576 C CA . GLY A 1 211 ? 0.179 2.746 -17.053 1 96.16 211 GLY A CA 1
ATOM 1577 C C . GLY A 1 211 ? 0.317 1.259 -16.786 1 96.16 211 GLY A C 1
ATOM 1578 O O . GLY A 1 211 ? 1.397 0.69 -16.957 1 96.16 211 GLY A O 1
ATOM 1579 N N . ALA A 1 212 ? -0.752 0.622 -16.543 1 96.75 212 ALA A N 1
ATOM 1580 C CA . ALA A 1 212 ? -0.727 -0.786 -16.154 1 96.75 212 ALA A CA 1
ATOM 1581 C C . ALA A 1 212 ? -0.27 -1.667 -17.313 1 96.75 212 ALA A C 1
ATOM 1583 O O . ALA A 1 212 ? 0.631 -2.494 -17.154 1 96.75 212 ALA A O 1
ATOM 1584 N N . THR A 1 213 ? -0.853 -1.504 -18.496 1 95.78 213 THR A N 1
ATOM 1585 C CA . THR A 1 213 ? -0.507 -2.326 -19.65 1 95.78 213 THR A CA 1
ATOM 1586 C C . THR A 1 213 ? 0.936 -2.075 -20.079 1 95.78 213 THR A C 1
ATOM 1588 O O . THR A 1 213 ? 1.669 -3.016 -20.391 1 95.78 213 THR A O 1
ATOM 1591 N N . GLU A 1 214 ? 1.317 -0.775 -20.053 1 97.7 214 GLU A N 1
ATOM 1592 C CA . GLU A 1 214 ? 2.698 -0.429 -20.377 1 97.7 214 GLU A CA 1
ATOM 1593 C C . GLU A 1 214 ? 3.672 -1.06 -19.388 1 97.7 214 GLU A C 1
ATOM 1595 O O . GLU A 1 214 ? 4.748 -1.521 -19.776 1 97.7 214 GLU A O 1
ATOM 1600 N N . THR A 1 215 ? 3.307 -1.081 -18.179 1 98.53 215 THR A N 1
ATOM 1601 C CA . THR A 1 215 ? 4.159 -1.679 -17.157 1 98.53 215 THR A CA 1
ATOM 1602 C C . THR A 1 215 ? 4.308 -3.18 -17.387 1 98.53 215 THR A C 1
ATOM 1604 O O . THR A 1 215 ? 5.397 -3.733 -17.22 1 98.53 215 THR A O 1
ATOM 1607 N N . ALA A 1 216 ? 3.224 -3.855 -17.731 1 98.58 216 ALA A N 1
ATOM 1608 C CA . ALA A 1 216 ? 3.286 -5.275 -18.065 1 98.58 216 ALA A CA 1
ATOM 1609 C C . ALA A 1 216 ? 4.219 -5.521 -19.247 1 98.58 216 ALA A C 1
ATOM 1611 O O . ALA A 1 216 ? 4.995 -6.48 -19.245 1 98.58 216 ALA A O 1
ATOM 1612 N N . ASP A 1 217 ? 4.16 -4.644 -20.239 1 98.54 217 ASP A N 1
ATOM 1613 C CA . ASP A 1 217 ? 5.045 -4.763 -21.394 1 98.54 217 ASP A CA 1
ATOM 1614 C C . ASP A 1 217 ? 6.506 -4.589 -20.986 1 98.54 217 ASP A C 1
ATOM 1616 O O . ASP A 1 217 ? 7.382 -5.303 -21.478 1 98.54 217 ASP A O 1
ATOM 1620 N N . PHE A 1 218 ? 6.725 -3.654 -20.108 1 98.68 218 PHE A N 1
ATOM 1621 C CA . PHE A 1 218 ? 8.083 -3.43 -19.627 1 98.68 218 PHE A CA 1
ATOM 1622 C C . PHE A 1 218 ? 8.605 -4.658 -18.89 1 98.68 218 PHE A C 1
ATOM 1624 O O . PHE A 1 218 ? 9.777 -5.016 -19.023 1 98.68 218 PHE A O 1
ATOM 1631 N N . ALA A 1 219 ? 7.753 -5.282 -18.112 1 98.8 219 ALA A N 1
ATOM 1632 C CA . ALA A 1 219 ? 8.144 -6.493 -17.396 1 98.8 219 ALA A CA 1
ATOM 1633 C C . ALA A 1 219 ? 8.509 -7.611 -18.369 1 98.8 219 ALA A C 1
ATOM 1635 O O . ALA A 1 219 ? 9.514 -8.302 -18.182 1 98.8 219 ALA A O 1
ATOM 1636 N N . LEU A 1 220 ? 7.716 -7.79 -19.398 1 98.67 220 LEU A N 1
ATOM 1637 C CA . LEU A 1 220 ? 7.988 -8.805 -20.409 1 98.67 220 LEU A CA 1
ATOM 1638 C C . LEU A 1 220 ? 9.287 -8.502 -21.148 1 98.67 220 LEU A C 1
ATOM 1640 O O . LEU A 1 220 ? 10.077 -9.409 -21.422 1 98.67 220 LEU A O 1
ATOM 1644 N N . ASP A 1 221 ? 9.493 -7.226 -21.442 1 98.53 221 ASP A N 1
ATOM 1645 C CA . ASP A 1 221 ? 10.709 -6.81 -22.133 1 98.53 221 ASP A CA 1
ATOM 1646 C C . ASP A 1 221 ? 11.947 -7.086 -21.283 1 98.53 221 ASP A C 1
ATOM 1648 O O . ASP A 1 221 ? 13.005 -7.431 -21.812 1 98.53 221 ASP A O 1
ATOM 1652 N N . ALA A 1 222 ? 11.808 -6.925 -20.002 1 98.34 222 ALA A N 1
ATOM 1653 C CA . ALA A 1 222 ? 12.917 -7.17 -19.083 1 98.34 222 ALA A CA 1
ATOM 1654 C C . ALA A 1 222 ? 13.337 -8.637 -19.109 1 98.34 222 ALA A C 1
ATOM 1656 O O . ALA A 1 222 ? 14.458 -8.975 -18.723 1 98.34 222 ALA A O 1
ATOM 1657 N N . LEU A 1 223 ? 12.424 -9.494 -19.533 1 98.34 223 LEU A N 1
ATOM 1658 C CA . LEU A 1 223 ? 12.701 -10.925 -19.6 1 98.34 223 LEU A CA 1
ATOM 1659 C C . LEU A 1 223 ? 12.89 -11.375 -21.045 1 98.34 223 LEU A C 1
ATOM 1661 O O . LEU A 1 223 ? 12.716 -12.555 -21.359 1 98.34 223 LEU A O 1
ATOM 1665 N N . SER A 1 224 ? 13.232 -10.491 -21.946 1 97 224 SER A N 1
ATOM 1666 C CA . SER A 1 224 ? 13.246 -10.753 -23.381 1 97 224 SER A CA 1
ATOM 1667 C C . SER A 1 224 ? 14.23 -11.865 -23.731 1 97 224 SER A C 1
ATOM 1669 O O . SER A 1 224 ? 14.051 -12.568 -24.727 1 97 224 SER A O 1
ATOM 1671 N N . SER A 1 225 ? 15.237 -12.125 -22.901 1 95.66 225 SER A N 1
ATOM 1672 C CA . SER A 1 225 ? 16.272 -13.104 -23.217 1 95.66 225 SER A CA 1
ATOM 1673 C C . SER A 1 225 ? 15.9 -14.489 -22.698 1 95.66 225 SER A C 1
ATOM 1675 O O . SER A 1 225 ? 16.612 -15.464 -22.949 1 95.66 225 SER A O 1
ATOM 1677 N N . CYS A 1 226 ? 14.813 -14.587 -21.994 1 97.73 226 CYS A N 1
ATOM 1678 C CA . CYS A 1 226 ? 14.415 -15.856 -21.395 1 97.73 226 CYS A CA 1
ATOM 1679 C C . CYS A 1 226 ? 13.576 -16.678 -22.366 1 97.73 226 CYS A C 1
ATOM 1681 O O . CYS A 1 226 ? 12.731 -16.132 -23.078 1 97.73 226 CYS A O 1
ATOM 1683 N N . ASP A 1 227 ? 13.78 -17.951 -22.354 1 97.59 227 ASP A N 1
ATOM 1684 C CA . ASP A 1 227 ? 12.999 -18.875 -23.171 1 97.59 227 ASP A CA 1
ATOM 1685 C C . ASP A 1 227 ? 11.589 -19.046 -22.611 1 97.59 227 ASP A C 1
ATOM 1687 O O . ASP A 1 227 ? 10.626 -19.179 -23.37 1 97.59 227 ASP A O 1
ATOM 1691 N N . HIS A 1 228 ? 11.493 -19.108 -21.295 1 97.82 228 HIS A N 1
ATOM 1692 C CA . HIS A 1 228 ? 10.223 -19.331 -20.614 1 97.82 228 HIS A CA 1
ATOM 1693 C C . HIS A 1 228 ? 10.021 -18.329 -19.483 1 97.82 228 HIS A C 1
ATOM 1695 O O . HIS A 1 228 ? 10.991 -17.81 -18.927 1 97.82 228 HIS A O 1
ATOM 1701 N N . VAL A 1 229 ? 8.747 -18.051 -19.228 1 98.47 229 VAL A N 1
ATOM 1702 C CA . VAL A 1 229 ? 8.367 -17.088 -18.2 1 98.47 229 VAL A CA 1
ATOM 1703 C C . VAL A 1 229 ? 7.389 -17.734 -17.222 1 98.47 229 VAL A C 1
ATOM 1705 O O . VAL A 1 229 ? 6.401 -18.345 -17.635 1 98.47 229 VAL A O 1
ATOM 1708 N N . PHE A 1 230 ? 7.701 -17.682 -15.962 1 98.69 230 PHE A N 1
ATOM 1709 C CA . PHE A 1 230 ? 6.772 -18.052 -14.901 1 98.69 230 PHE A CA 1
ATOM 1710 C C . PHE A 1 230 ? 6.151 -16.812 -14.269 1 98.69 230 PHE A C 1
ATOM 1712 O O . PHE A 1 230 ? 6.835 -15.809 -14.055 1 98.69 230 PHE A O 1
ATOM 1719 N N . VAL A 1 231 ? 4.839 -16.85 -13.987 1 98.91 231 VAL A N 1
ATOM 1720 C CA . VAL A 1 231 ? 4.143 -15.697 -13.425 1 98.91 231 VAL A CA 1
ATOM 1721 C C . VAL A 1 231 ? 3.683 -16.013 -12.003 1 98.91 231 VAL A C 1
ATOM 1723 O O . VAL A 1 231 ? 3.038 -17.037 -11.766 1 98.91 231 VAL A O 1
ATOM 1726 N N . SER A 1 232 ? 4.06 -15.189 -11.099 1 98.91 232 SER A N 1
ATOM 1727 C CA . SER A 1 232 ? 3.654 -15.32 -9.704 1 98.91 232 SER A CA 1
ATOM 1728 C C . SER A 1 232 ? 2.842 -14.112 -9.248 1 98.91 232 SER A C 1
ATOM 1730 O O . SER A 1 232 ? 3.238 -12.968 -9.481 1 98.91 232 SER A O 1
ATOM 1732 N N . LEU A 1 233 ? 1.75 -14.401 -8.598 1 98.91 233 LEU A N 1
ATOM 1733 C CA . LEU A 1 233 ? 0.947 -13.348 -7.987 1 98.91 233 LEU A CA 1
ATOM 1734 C C . LEU A 1 233 ? 0.893 -13.515 -6.472 1 98.91 233 LEU A C 1
ATOM 1736 O O . LEU A 1 233 ? 0.273 -14.454 -5.968 1 98.91 233 LEU A O 1
ATOM 1740 N N . ASP A 1 234 ? 1.55 -12.717 -5.8 1 98.75 234 ASP A N 1
ATOM 1741 C CA . ASP A 1 234 ? 1.256 -12.506 -4.386 1 98.75 234 ASP A CA 1
ATOM 1742 C C . ASP A 1 234 ? 0.116 -11.505 -4.206 1 98.75 234 ASP A C 1
ATOM 1744 O O . ASP A 1 234 ? 0.255 -10.33 -4.551 1 98.75 234 ASP A O 1
ATOM 1748 N N . VAL A 1 235 ? -0.93 -11.884 -3.624 1 98.44 235 VAL A N 1
ATOM 1749 C CA . VAL A 1 235 ? -2.152 -11.086 -3.609 1 98.44 235 VAL A CA 1
ATOM 1750 C C . VAL A 1 235 ? -1.924 -9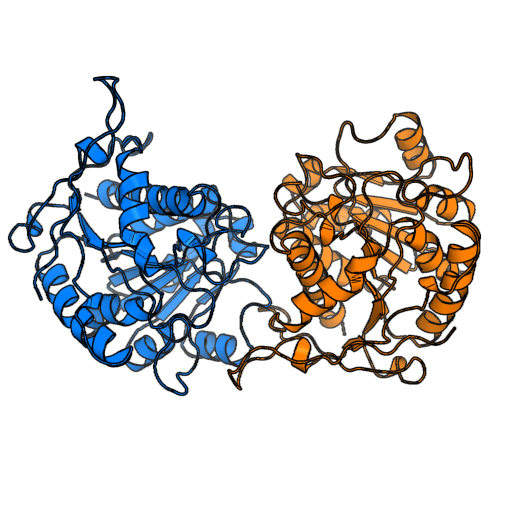.807 -2.807 1 98.44 235 VAL A C 1
ATOM 1752 O O . VAL A 1 235 ? -2.677 -8.839 -2.944 1 98.44 235 VAL A O 1
ATOM 1755 N N . ASP A 1 236 ? -0.856 -9.737 -2.056 1 97.76 236 ASP A N 1
ATOM 1756 C CA . ASP A 1 236 ? -0.631 -8.543 -1.247 1 97.76 236 ASP A CA 1
ATOM 1757 C C . ASP A 1 236 ? -0.096 -7.395 -2.1 1 97.76 236 ASP A C 1
ATOM 1759 O O . ASP A 1 236 ? 0.137 -6.295 -1.594 1 97.76 236 ASP A O 1
ATOM 1763 N N . VAL A 1 237 ? 0.072 -7.644 -3.444 1 98.77 237 VAL A N 1
ATOM 1764 C CA . VAL A 1 237 ? 0.394 -6.551 -4.355 1 98.77 237 VAL A CA 1
ATOM 1765 C C . VAL A 1 237 ? -0.772 -5.568 -4.415 1 98.77 237 VAL A C 1
ATOM 1767 O O . VAL A 1 237 ? -0.579 -4.383 -4.697 1 98.77 237 VAL A O 1
ATOM 1770 N N . LEU A 1 238 ? -1.968 -6.072 -4.13 1 98.64 238 LEU A N 1
ATOM 1771 C CA . LEU A 1 238 ? -3.166 -5.24 -4.12 1 98.64 238 LEU A CA 1
ATOM 1772 C C . LEU A 1 238 ? -3.168 -4.306 -2.915 1 98.64 238 LEU A C 1
ATOM 1774 O O . LEU A 1 238 ? -2.615 -4.639 -1.864 1 98.64 238 LEU A O 1
ATOM 1778 N N . ASP A 1 239 ? -3.758 -3.165 -3.107 1 98.12 239 ASP A N 1
ATOM 1779 C CA . ASP A 1 239 ? -3.985 -2.273 -1.974 1 98.12 239 ASP A CA 1
ATOM 1780 C C . ASP A 1 239 ? -4.73 -2.992 -0.851 1 98.12 239 ASP A C 1
ATOM 1782 O O . ASP A 1 239 ? -5.617 -3.808 -1.11 1 98.12 239 ASP A O 1
ATOM 1786 N N . GLU A 1 240 ? -4.403 -2.625 0.334 1 96.49 240 GLU A N 1
ATOM 1787 C CA . GLU A 1 240 ? -4.974 -3.321 1.483 1 96.49 240 GLU A CA 1
ATOM 1788 C C . GLU A 1 240 ? -6.494 -3.192 1.507 1 96.49 240 GLU A C 1
ATOM 1790 O O . GLU A 1 240 ? -7.185 -4.035 2.084 1 96.49 240 GLU A O 1
ATOM 1795 N N . THR A 1 241 ? -7.068 -2.182 0.861 1 95 241 THR A N 1
ATOM 1796 C CA . THR A 1 241 ? -8.516 -2.009 0.809 1 95 241 THR A CA 1
ATOM 1797 C C . THR A 1 241 ? -9.154 -3.064 -0.091 1 95 241 THR A C 1
ATOM 1799 O O . THR A 1 241 ? -10.333 -3.389 0.065 1 95 241 THR A O 1
ATOM 1802 N N . ALA A 1 242 ? -8.344 -3.616 -1.004 1 96.15 242 ALA A N 1
ATOM 1803 C CA . ALA A 1 242 ? -8.844 -4.619 -1.942 1 96.15 242 ALA A CA 1
ATOM 1804 C C . ALA A 1 242 ? -8.537 -6.03 -1.45 1 96.15 242 ALA A C 1
ATOM 1806 O O . ALA A 1 242 ? -9.265 -6.976 -1.764 1 96.15 242 ALA A O 1
ATOM 1807 N N . ALA A 1 243 ? -7.519 -6.154 -0.691 1 96.99 243 ALA A N 1
ATOM 1808 C CA . ALA A 1 243 ? -7.092 -7.471 -0.224 1 96.99 243 ALA A CA 1
ATOM 1809 C C . ALA A 1 243 ? -6.634 -7.415 1.23 1 96.99 243 ALA A C 1
ATOM 1811 O O . ALA A 1 243 ? -5.439 -7.525 1.516 1 96.99 243 ALA A O 1
ATOM 1812 N N . PRO A 1 244 ? -7.543 -7.387 2.125 1 95.67 244 PRO A N 1
ATOM 1813 C CA . PRO A 1 244 ? -7.18 -7.361 3.544 1 95.67 244 PRO A CA 1
ATOM 1814 C C . PRO A 1 244 ? -6.75 -8.729 4.069 1 95.67 244 PRO A C 1
ATOM 1816 O O . PRO A 1 244 ? -6.092 -8.816 5.109 1 95.67 244 PRO A O 1
ATOM 1819 N N . GLY A 1 245 ? -7.165 -9.84 3.391 1 96.33 245 GLY A N 1
ATOM 1820 C CA . GLY A 1 245 ? -6.922 -11.195 3.859 1 96.33 245 GLY A CA 1
ATOM 1821 C C . GLY A 1 245 ? -5.581 -11.748 3.413 1 96.33 245 GLY A C 1
ATOM 1822 O O . GLY A 1 245 ? -5.525 -12.75 2.697 1 96.33 245 GLY A O 1
ATOM 1823 N N . VAL A 1 246 ? -4.483 -11.058 3.76 1 96.62 246 VAL A N 1
ATOM 1824 C CA . VAL A 1 246 ? -3.114 -11.481 3.488 1 96.62 246 VAL A CA 1
ATOM 1825 C C . VAL A 1 246 ? -2.272 -11.356 4.755 1 96.62 246 VAL A C 1
ATOM 1827 O O . VAL A 1 246 ? -2.71 -10.761 5.743 1 96.62 246 VAL A O 1
ATOM 1830 N N . SER A 1 247 ? -1.124 -11.879 4.734 1 93.66 247 SER A N 1
ATOM 1831 C CA . SER A 1 247 ? -0.242 -11.857 5.896 1 93.66 247 SER A CA 1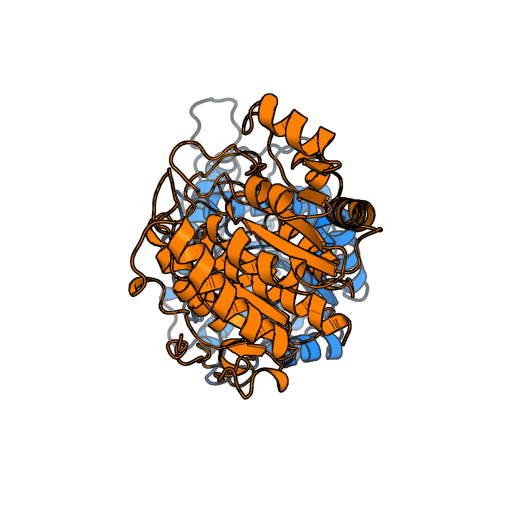
ATOM 1832 C C . SER A 1 247 ? 0.217 -10.438 6.215 1 93.66 247 SER A C 1
ATOM 1834 O O . SER A 1 247 ? 0.363 -10.075 7.384 1 93.66 247 SER A O 1
ATOM 1836 N N . ALA A 1 248 ? 0.389 -9.599 5.182 1 91.47 248 ALA A N 1
ATOM 1837 C CA . ALA A 1 248 ? 0.954 -8.266 5.376 1 91.47 248 ALA A CA 1
ATOM 1838 C C . ALA A 1 248 ? 0.251 -7.238 4.494 1 91.47 248 ALA A C 1
ATOM 1840 O O . ALA A 1 248 ? 0.822 -6.762 3.51 1 91.47 248 ALA A O 1
ATOM 1841 N N . PRO A 1 249 ? -0.922 -6.858 4.89 1 93.56 249 PRO A N 1
ATOM 1842 C CA . PRO A 1 249 ? -1.619 -5.832 4.111 1 93.56 249 PRO A CA 1
ATOM 1843 C C . PRO A 1 249 ? -1.014 -4.442 4.292 1 93.56 249 PRO A C 1
ATOM 1845 O O . PRO A 1 249 ? -0.723 -4.033 5.419 1 93.56 249 PRO A O 1
ATOM 1848 N N . THR A 1 250 ? -0.782 -3.718 3.219 1 95.85 250 THR A N 1
ATOM 1849 C CA . THR A 1 250 ? -0.188 -2.387 3.281 1 95.85 250 THR A CA 1
ATOM 1850 C C . THR A 1 250 ? -0.882 -1.44 2.307 1 95.85 250 THR A C 1
ATOM 1852 O O . THR A 1 250 ? -1.42 -1.874 1.286 1 95.85 250 THR A O 1
ATOM 1855 N N . PRO A 1 251 ? -0.869 -0.155 2.596 1 97.06 251 PRO A N 1
ATOM 1856 C CA . PRO A 1 251 ? -1.477 0.827 1.695 1 97.06 251 PRO A CA 1
ATOM 1857 C C . PRO A 1 251 ? -0.593 1.152 0.494 1 97.06 251 PRO A C 1
ATOM 1859 O O . PRO A 1 251 ? 0.592 0.806 0.483 1 97.06 251 PRO A O 1
ATOM 1862 N N . GLY A 1 252 ? -1.179 1.74 -0.531 1 97.47 252 GLY A N 1
ATOM 1863 C CA . GLY A 1 252 ? -0.428 2.229 -1.676 1 97.47 252 GLY A CA 1
ATOM 1864 C C . GLY A 1 252 ? -0.26 1.189 -2.768 1 97.47 252 GLY A C 1
ATOM 1865 O O . GLY A 1 252 ? 0.641 1.296 -3.602 1 97.47 252 GLY A O 1
ATOM 1866 N N . GLY A 1 253 ? -1.089 0.152 -2.714 1 98 253 GLY A N 1
ATOM 1867 C CA . GLY A 1 253 ? -0.958 -0.917 -3.69 1 98 253 GLY A CA 1
ATOM 1868 C C . GLY A 1 253 ? -1.718 -0.649 -4.976 1 98 253 GLY A C 1
ATOM 1869 O O . GLY A 1 253 ? -2.284 0.432 -5.154 1 98 253 GLY A O 1
ATOM 1870 N N . ILE A 1 254 ? -1.684 -1.576 -5.889 1 98.43 254 ILE A N 1
ATOM 1871 C CA . ILE A 1 254 ? -2.353 -1.429 -7.177 1 98.43 254 ILE A CA 1
ATOM 1872 C C . ILE A 1 254 ? -3.822 -1.823 -7.044 1 98.43 254 ILE A C 1
ATOM 1874 O O . ILE A 1 254 ? -4.219 -2.439 -6.052 1 98.43 254 ILE A O 1
ATOM 1878 N N . THR A 1 255 ? -4.658 -1.452 -7.927 1 97.87 255 THR A N 1
ATOM 1879 C CA . THR A 1 255 ? -6.076 -1.793 -7.915 1 97.87 255 THR A CA 1
ATOM 1880 C C . THR A 1 255 ? -6.311 -3.153 -8.565 1 97.87 255 THR A C 1
ATOM 1882 O O . THR A 1 255 ? -5.456 -3.651 -9.301 1 97.87 255 THR A O 1
ATOM 1885 N N . THR A 1 256 ? -7.458 -3.742 -8.31 1 98.43 256 THR A N 1
ATOM 1886 C CA . THR A 1 256 ? -7.811 -5.008 -8.943 1 98.43 256 THR A CA 1
ATOM 1887 C C . THR A 1 256 ? -7.916 -4.845 -10.457 1 98.43 256 THR A C 1
ATOM 1889 O O . THR A 1 256 ? -7.499 -5.726 -11.211 1 98.43 256 THR A O 1
ATOM 1892 N N . ARG A 1 257 ? -8.412 -3.715 -10.886 1 98 257 ARG A N 1
ATOM 1893 C CA . ARG A 1 257 ? -8.548 -3.463 -12.317 1 98 257 ARG A CA 1
ATOM 1894 C C . ARG A 1 257 ? -7.187 -3.452 -13.003 1 98 257 ARG A C 1
ATOM 1896 O O . ARG A 1 257 ? -7.021 -4.039 -14.075 1 98 257 ARG A O 1
ATOM 1903 N N . GLU A 1 258 ? -6.259 -2.747 -12.409 1 98.54 258 GLU A N 1
ATOM 1904 C CA . GLU A 1 258 ? -4.898 -2.71 -12.936 1 98.54 258 GLU A CA 1
ATOM 1905 C C . GLU A 1 258 ? -4.297 -4.111 -13.01 1 98.54 258 GLU A C 1
ATOM 1907 O O . GLU A 1 258 ? -3.73 -4.495 -14.035 1 98.54 258 GLU A O 1
ATOM 1912 N N . LEU A 1 259 ? -4.436 -4.885 -11.977 1 98.81 259 LEU A N 1
ATOM 1913 C CA . LEU A 1 259 ? -3.88 -6.231 -11.895 1 98.81 259 LEU A CA 1
ATOM 1914 C C . LEU A 1 259 ? -4.463 -7.127 -12.982 1 98.81 259 LEU A C 1
ATOM 1916 O O . LEU A 1 259 ? -3.724 -7.827 -13.679 1 98.81 259 LEU A O 1
ATOM 1920 N N . PHE A 1 260 ? -5.792 -7.094 -13.121 1 98.5 260 PHE A N 1
ATOM 1921 C CA . PHE A 1 260 ? -6.46 -7.96 -14.085 1 98.5 260 PHE A CA 1
ATOM 1922 C C . PHE A 1 260 ? -5.989 -7.655 -15.503 1 98.5 260 PHE A C 1
ATOM 1924 O O . PHE A 1 260 ? -5.733 -8.57 -16.287 1 98.5 260 PHE A O 1
ATOM 1931 N N . SER A 1 261 ? -5.833 -6.371 -15.78 1 97.88 261 SER A N 1
ATOM 1932 C CA . SER A 1 261 ? -5.352 -5.966 -17.096 1 97.88 261 SER A CA 1
ATOM 1933 C C . SER A 1 261 ? -3.935 -6.472 -17.346 1 97.88 261 SER A C 1
ATOM 1935 O O . SER A 1 261 ? -3.632 -6.972 -18.432 1 97.88 261 SER A O 1
ATOM 1937 N N . MET A 1 262 ? -3.073 -6.361 -16.368 1 98.78 262 MET A N 1
ATOM 1938 C CA . MET A 1 262 ? -1.682 -6.782 -16.514 1 98.78 262 MET A CA 1
ATOM 1939 C C . MET A 1 262 ? -1.584 -8.298 -16.647 1 98.78 262 MET A C 1
ATOM 1941 O O . MET A 1 262 ? -0.8 -8.805 -17.451 1 98.78 262 MET A O 1
ATOM 1945 N N . LEU A 1 263 ? -2.376 -9.013 -15.878 1 98.66 263 LEU A N 1
ATOM 1946 C CA . LEU A 1 263 ? -2.332 -10.47 -15.922 1 98.66 263 LEU A CA 1
ATOM 1947 C C . LEU A 1 263 ? -2.771 -10.986 -17.289 1 98.66 263 LEU A C 1
ATOM 1949 O O . LEU A 1 263 ? -2.167 -11.915 -17.83 1 98.66 263 LEU A O 1
ATOM 1953 N N . ARG A 1 264 ? -3.838 -10.412 -17.856 1 97.27 264 ARG A N 1
ATOM 1954 C CA . ARG A 1 264 ? -4.268 -10.807 -19.194 1 97.27 264 ARG A CA 1
ATOM 1955 C C . ARG A 1 264 ? -3.162 -10.569 -20.217 1 97.27 264 ARG A C 1
ATOM 1957 O O . ARG A 1 264 ? -2.899 -11.424 -21.064 1 97.27 264 ARG A O 1
ATOM 1964 N N . ARG A 1 265 ? -2.518 -9.4 -20.073 1 97.38 265 ARG A N 1
ATOM 1965 C CA . ARG A 1 265 ? -1.463 -9.04 -21.016 1 97.38 265 ARG A CA 1
ATOM 1966 C C . ARG A 1 265 ? -0.288 -10.007 -20.918 1 97.38 265 ARG A C 1
ATOM 1968 O O . ARG A 1 265 ? 0.196 -10.509 -21.934 1 97.38 265 ARG A O 1
ATOM 1975 N N . VAL A 1 266 ? 0.168 -10.331 -19.74 1 98.36 266 VAL A N 1
ATOM 1976 C CA . VAL A 1 266 ? 1.324 -11.197 -19.538 1 98.36 266 VAL A CA 1
ATOM 1977 C C . VAL A 1 266 ? 0.979 -12.626 -19.951 1 98.36 266 VAL A C 1
ATOM 1979 O O . VAL A 1 266 ? 1.801 -13.322 -20.552 1 98.36 266 VAL A O 1
ATOM 1982 N N . ALA A 1 267 ? -0.227 -13.049 -19.63 1 97.72 267 ALA A N 1
ATOM 1983 C CA . ALA A 1 267 ? -0.658 -14.419 -19.896 1 97.72 267 ALA A CA 1
ATOM 1984 C C . ALA A 1 267 ? -0.68 -14.705 -21.395 1 97.72 267 ALA A C 1
ATOM 1986 O O . ALA A 1 267 ? -0.582 -15.861 -21.814 1 97.72 267 ALA A O 1
ATOM 1987 N N . SER A 1 268 ? -0.799 -13.677 -22.205 1 95.27 268 SER A N 1
ATOM 1988 C CA . SER A 1 268 ? -0.916 -13.837 -23.651 1 95.27 268 SER A CA 1
ATOM 1989 C C . SER A 1 268 ? 0.448 -14.062 -24.294 1 95.27 268 SER A C 1
ATOM 1991 O O . SER A 1 268 ? 0.536 -14.379 -25.482 1 95.27 268 SER A O 1
ATOM 1993 N N . ASP A 1 269 ? 1.527 -13.92 -23.536 1 96.83 269 ASP A N 1
ATOM 1994 C CA . ASP A 1 269 ? 2.87 -14.19 -24.04 1 96.83 269 ASP A CA 1
ATOM 1995 C C . ASP A 1 269 ? 3.119 -15.691 -24.167 1 96.83 269 ASP A C 1
ATOM 1997 O O . ASP A 1 269 ? 2.938 -16.439 -23.203 1 96.83 269 ASP A O 1
ATOM 2001 N N . SER A 1 270 ? 3.62 -16.176 -25.274 1 95.57 270 SER A N 1
ATOM 2002 C CA . SER A 1 270 ? 3.761 -17.598 -25.571 1 95.57 270 SER A CA 1
ATOM 2003 C C . SER A 1 270 ? 4.85 -18.236 -24.715 1 95.57 270 SER A C 1
ATOM 2005 O O . SER A 1 270 ? 4.934 -19.463 -24.621 1 95.57 270 SER A O 1
ATOM 2007 N N . ARG A 1 271 ? 5.621 -17.502 -24.144 1 96.9 271 ARG A N 1
ATOM 2008 C CA . ARG A 1 271 ? 6.721 -18.018 -23.336 1 96.9 271 ARG A CA 1
ATOM 2009 C C . ARG A 1 271 ? 6.236 -18.434 -21.952 1 96.9 271 ARG A C 1
ATOM 2011 O O . ARG A 1 271 ? 6.962 -19.097 -21.207 1 96.9 271 ARG A O 1
ATOM 2018 N N . VAL A 1 272 ? 5.004 -18.019 -21.533 1 98.01 272 VAL A N 1
ATOM 2019 C CA . VAL A 1 272 ? 4.492 -18.287 -20.193 1 98.01 272 VAL A CA 1
ATOM 2020 C C . VAL A 1 272 ? 4.225 -19.781 -20.031 1 98.01 272 VAL A C 1
ATOM 2022 O O . VAL A 1 272 ? 3.516 -20.383 -20.841 1 98.01 272 VAL A O 1
ATOM 2025 N N . VAL A 1 273 ? 4.733 -20.355 -18.899 1 97.17 273 VAL A N 1
ATOM 2026 C CA . VAL A 1 273 ? 4.686 -21.808 -18.78 1 97.17 273 VAL A CA 1
ATOM 2027 C C . VAL A 1 273 ? 4.026 -22.198 -17.459 1 97.17 273 VAL A C 1
ATOM 2029 O O . VAL A 1 273 ? 3.85 -23.384 -17.172 1 97.17 273 VAL A O 1
ATOM 2032 N N . GLY A 1 274 ? 3.656 -21.219 -16.603 1 98.12 274 GLY A N 1
ATOM 2033 C CA . GLY A 1 274 ? 3.009 -21.477 -15.327 1 98.12 274 GLY A CA 1
ATOM 2034 C C . GLY A 1 274 ? 2.562 -20.213 -14.618 1 98.12 274 GLY A C 1
ATOM 2035 O O . GLY A 1 274 ? 3.018 -19.116 -14.946 1 98.12 274 GLY A O 1
ATOM 2036 N N . PHE A 1 275 ? 1.68 -20.372 -13.722 1 98.8 275 PHE A N 1
ATOM 2037 C CA . PHE A 1 275 ? 1.109 -19.276 -12.949 1 98.8 275 PHE A CA 1
ATOM 2038 C C . PHE A 1 275 ? 0.798 -19.722 -11.525 1 98.8 275 PHE A C 1
ATOM 2040 O O . PHE A 1 275 ? 0.393 -20.865 -11.301 1 98.8 275 PHE A O 1
ATOM 2047 N N . GLU A 1 276 ? 1.002 -18.871 -10.571 1 98.87 276 GLU A N 1
ATOM 2048 C CA . GLU A 1 276 ? 0.576 -19.175 -9.208 1 98.87 276 GLU A CA 1
ATOM 2049 C C . GLU A 1 276 ? -0.065 -17.958 -8.547 1 98.87 276 GLU A C 1
ATOM 2051 O O . GLU A 1 276 ? 0.262 -16.818 -8.883 1 98.87 276 GLU A O 1
ATOM 2056 N N . VAL A 1 277 ? -0.98 -18.201 -7.651 1 98.82 277 VAL A N 1
ATOM 2057 C CA . VAL A 1 277 ? -1.553 -17.23 -6.725 1 98.82 277 VAL A CA 1
ATOM 2058 C C . VAL A 1 277 ? -1.216 -17.623 -5.289 1 98.82 277 VAL A C 1
ATOM 2060 O O . VAL A 1 277 ? -1.58 -18.711 -4.835 1 98.82 277 VAL A O 1
ATOM 2063 N N . VAL A 1 278 ? -0.555 -16.698 -4.574 1 98.38 278 VAL A N 1
ATOM 2064 C CA . VAL A 1 278 ? -0.108 -17.068 -3.235 1 98.38 278 VAL A CA 1
ATOM 2065 C C . VAL A 1 278 ? -0.549 -16.005 -2.231 1 98.38 278 VAL A C 1
ATOM 2067 O O . VAL A 1 278 ? -0.915 -14.892 -2.616 1 98.38 278 VAL A O 1
ATOM 2070 N N . GLU A 1 279 ? -0.602 -16.379 -0.947 1 97.96 279 GLU A N 1
ATOM 2071 C CA . GLU A 1 279 ? -0.747 -15.531 0.232 1 97.96 279 GLU A CA 1
ATOM 2072 C C . GLU A 1 279 ? -2.2 -15.11 0.434 1 97.96 279 GLU A C 1
ATOM 2074 O O . GLU A 1 279 ? -2.481 -14.17 1.18 1 97.96 279 GLU A O 1
ATOM 2079 N N . CYS A 1 280 ? -3.113 -15.68 -0.308 1 98.11 280 CYS A N 1
ATOM 2080 C CA . CYS A 1 280 ? -4.519 -15.489 0.03 1 98.11 280 CYS A CA 1
ATOM 2081 C C . CYS A 1 280 ? -4.86 -16.173 1.349 1 98.11 280 CYS A C 1
ATOM 2083 O O . CYS A 1 280 ? -4.774 -17.397 1.459 1 98.11 280 CYS A O 1
ATOM 2085 N N . ALA A 1 281 ? -5.261 -15.403 2.339 1 98 281 ALA A N 1
ATOM 2086 C CA . ALA A 1 281 ? -5.501 -15.922 3.683 1 98 281 ALA A CA 1
ATOM 2087 C C . ALA A 1 281 ? -6.937 -15.655 4.125 1 98 281 ALA A C 1
ATOM 2089 O O . ALA A 1 281 ? -7.199 -14.703 4.864 1 98 281 ALA A O 1
ATOM 2090 N N . PRO A 1 282 ? -7.808 -16.54 3.899 1 97.32 282 PRO A N 1
ATOM 2091 C CA . PRO A 1 282 ? -9.24 -16.348 4.139 1 97.32 282 PRO A CA 1
ATOM 2092 C C . PRO A 1 282 ? -9.559 -16.062 5.605 1 97.32 282 PRO A C 1
ATOM 2094 O O . PRO A 1 282 ? -10.417 -15.226 5.902 1 97.32 282 PRO A O 1
ATOM 2097 N N . PRO A 1 283 ? -8.874 -16.662 6.585 1 96.77 283 PRO A N 1
ATOM 2098 C CA . PRO A 1 283 ? -9.214 -16.363 7.979 1 96.77 283 PRO A CA 1
ATOM 2099 C C . PRO A 1 283 ? -8.945 -14.907 8.352 1 96.77 283 PRO A C 1
ATOM 2101 O O . PRO A 1 283 ? -9.448 -14.424 9.37 1 96.77 283 PRO A O 1
ATOM 2104 N N . LEU A 1 284 ? -8.104 -14.249 7.601 1 95.6 284 LEU A N 1
ATOM 2105 C CA . LEU A 1 284 ? -7.74 -12.861 7.862 1 95.6 284 LEU A CA 1
ATOM 2106 C C . LEU A 1 284 ? -8.568 -11.911 7.002 1 95.6 284 LEU A C 1
ATOM 2108 O O . LEU A 1 284 ? -8.357 -10.697 7.032 1 95.6 284 LEU A O 1
ATOM 2112 N N . ASP A 1 285 ? -9.477 -12.406 6.245 1 93.94 285 ASP A N 1
ATOM 2113 C CA . ASP A 1 285 ? -10.174 -11.666 5.197 1 93.94 285 ASP A CA 1
ATOM 2114 C C . ASP A 1 285 ? -11.438 -11.004 5.74 1 93.94 285 ASP A C 1
ATOM 2116 O O . ASP A 1 285 ? -11.891 -11.327 6.84 1 93.94 285 ASP A O 1
ATOM 2120 N N . ASP A 1 286 ? -11.84 -9.987 5.076 1 91.07 286 ASP A N 1
ATOM 2121 C CA . ASP A 1 286 ? -13.138 -9.364 5.321 1 91.07 286 ASP A CA 1
ATOM 2122 C C . ASP A 1 286 ? -14.176 -9.844 4.31 1 91.07 286 ASP A C 1
ATOM 2124 O O . ASP A 1 286 ? -14.247 -9.328 3.192 1 91.07 286 ASP A O 1
ATOM 2128 N N . ASP A 1 287 ? -15.078 -10.761 4.647 1 91.9 287 ASP A N 1
ATOM 2129 C CA . ASP A 1 287 ? -16.177 -11.259 3.825 1 91.9 287 ASP A CA 1
ATOM 2130 C C . ASP A 1 287 ? -15.67 -11.754 2.472 1 91.9 287 ASP A C 1
ATOM 2132 O O . ASP A 1 287 ? -16.161 -11.328 1.425 1 91.9 287 ASP A O 1
ATOM 2136 N N . ASP A 1 288 ? -14.548 -12.462 2.408 1 95.08 288 ASP A N 1
ATOM 2137 C CA . ASP A 1 288 ? -13.978 -13.162 1.261 1 95.08 288 ASP A CA 1
ATOM 2138 C C . ASP A 1 288 ? -13.533 -12.178 0.182 1 95.08 288 ASP A C 1
ATOM 2140 O O . ASP A 1 288 ? -13.432 -12.54 -0.992 1 95.08 288 ASP A O 1
ATOM 2144 N N . GLN A 1 289 ? -13.313 -10.984 0.568 1 97.14 289 GLN A N 1
ATOM 2145 C CA . GLN A 1 289 ? -12.916 -9.945 -0.376 1 97.14 289 GLN A CA 1
ATOM 2146 C C . GLN A 1 289 ? -11.635 -10.33 -1.11 1 97.14 289 GLN A C 1
ATOM 2148 O O . GLN A 1 289 ? -11.562 -10.23 -2.337 1 97.14 289 GLN A O 1
ATOM 2153 N N . THR A 1 290 ? -10.68 -10.772 -0.384 1 98.13 290 THR A N 1
ATOM 2154 C CA . THR A 1 290 ? -9.394 -11.145 -0.963 1 98.13 290 THR A CA 1
ATOM 2155 C C . THR A 1 290 ? -9.535 -12.387 -1.839 1 98.13 290 THR A C 1
ATOM 2157 O O . THR A 1 290 ? -8.964 -12.452 -2.929 1 98.13 290 THR A O 1
ATOM 2160 N N . ALA A 1 291 ? -10.307 -13.356 -1.392 1 98.21 291 ALA A N 1
ATOM 2161 C CA . ALA A 1 291 ? -10.531 -14.577 -2.162 1 98.21 291 ALA A CA 1
ATOM 2162 C C . ALA A 1 291 ? -11.233 -14.273 -3.482 1 98.21 291 ALA A C 1
ATOM 2164 O O . ALA A 1 291 ? -10.925 -14.88 -4.511 1 98.21 291 ALA A O 1
ATOM 2165 N N . ARG A 1 292 ? -12.161 -13.347 -3.456 1 98.43 292 ARG A N 1
ATOM 2166 C CA . ARG A 1 292 ? -12.847 -12.942 -4.679 1 98.43 292 ARG A CA 1
ATOM 2167 C C . ARG A 1 292 ? -11.874 -12.305 -5.666 1 98.43 292 ARG A C 1
ATOM 2169 O O . ARG A 1 292 ? -11.923 -12.588 -6.864 1 98.43 292 ARG A O 1
ATOM 2176 N N . ALA A 1 293 ? -11.005 -11.479 -5.152 1 98.58 293 ALA A N 1
ATOM 2177 C CA . ALA A 1 293 ? -10.002 -10.851 -6.008 1 98.58 293 ALA A CA 1
ATOM 2178 C C . ALA A 1 293 ? -9.063 -11.893 -6.61 1 98.58 293 ALA A C 1
ATOM 2180 O O . ALA A 1 293 ? -8.764 -11.852 -7.806 1 98.58 293 ALA A O 1
ATOM 2181 N N . ALA A 1 294 ? -8.636 -12.815 -5.826 1 98.75 294 ALA A N 1
ATOM 2182 C CA . ALA A 1 294 ? -7.732 -13.869 -6.279 1 98.75 294 ALA A CA 1
ATOM 2183 C C . ALA A 1 294 ? -8.396 -14.741 -7.342 1 98.75 294 ALA A C 1
ATOM 2185 O O . ALA A 1 294 ? -7.775 -15.078 -8.353 1 98.75 294 ALA A O 1
ATOM 2186 N N . ALA A 1 295 ? -9.628 -15.083 -7.102 1 98.63 295 ALA A N 1
ATOM 2187 C CA . ALA A 1 295 ? -10.374 -15.901 -8.055 1 98.63 295 ALA A CA 1
ATOM 2188 C C . ALA A 1 295 ? -10.508 -15.191 -9.4 1 98.63 295 ALA A C 1
ATOM 2190 O O . ALA A 1 295 ? -10.332 -15.807 -10.454 1 98.63 295 ALA A O 1
ATOM 2191 N N . ARG A 1 296 ? -10.799 -13.908 -9.356 1 98.67 296 ARG A N 1
ATOM 2192 C CA . ARG A 1 296 ? -10.932 -13.152 -10.597 1 98.67 296 ARG A CA 1
ATOM 2193 C C . ARG A 1 296 ? -9.585 -13.011 -11.298 1 98.67 296 ARG A C 1
ATOM 2195 O O . ARG A 1 296 ? -9.522 -12.959 -12.528 1 98.67 296 ARG A O 1
ATOM 2202 N N . ALA A 1 297 ? -8.54 -12.897 -10.522 1 98.77 297 ALA A N 1
ATOM 2203 C CA . ALA A 1 297 ? -7.203 -12.886 -11.111 1 98.77 297 ALA A CA 1
ATOM 2204 C C . ALA A 1 297 ? -6.944 -14.163 -11.906 1 98.77 297 ALA A C 1
ATOM 2206 O O . ALA A 1 297 ? -6.426 -14.111 -13.024 1 98.77 297 ALA A O 1
ATOM 2207 N N . VAL A 1 298 ? -7.302 -15.284 -11.356 1 98.77 298 VAL A N 1
ATOM 2208 C CA . VAL A 1 298 ? -7.16 -16.561 -12.046 1 98.77 298 VAL A CA 1
ATOM 2209 C C . VAL A 1 298 ? -7.969 -16.541 -13.341 1 98.77 298 VAL A C 1
ATOM 2211 O O . VAL A 1 298 ? -7.471 -16.939 -14.398 1 98.77 298 VAL A O 1
ATOM 2214 N N . ALA A 1 299 ? -9.182 -16.048 -13.268 1 98.57 299 ALA A N 1
ATOM 2215 C CA . ALA A 1 299 ? -10.055 -15.992 -14.438 1 98.57 299 ALA A CA 1
ATOM 2216 C C . ALA A 1 299 ? -9.433 -15.148 -15.546 1 98.57 299 ALA A C 1
ATOM 2218 O O . ALA A 1 299 ? -9.415 -15.556 -16.71 1 98.57 299 ALA A O 1
ATOM 2219 N N . HIS A 1 300 ? -8.936 -13.984 -15.192 1 98.33 300 HIS A N 1
ATOM 2220 C CA . HIS A 1 300 ? -8.337 -13.09 -16.177 1 98.33 300 HIS A CA 1
ATOM 2221 C C . HIS A 1 300 ? -7.072 -13.698 -16.775 1 98.33 300 HIS A C 1
ATOM 2223 O O . HIS A 1 300 ? -6.818 -13.558 -17.973 1 98.33 300 HIS A O 1
ATOM 2229 N N . PHE A 1 301 ? -6.267 -14.322 -15.966 1 98.44 301 PHE A N 1
ATOM 2230 C CA . PHE A 1 301 ? -5.072 -14.985 -16.475 1 98.44 301 PHE A CA 1
ATOM 2231 C C . PHE A 1 301 ? -5.441 -16.075 -17.474 1 98.44 301 PHE A C 1
ATOM 2233 O O . PHE A 1 301 ? -4.873 -16.142 -18.566 1 98.44 301 PHE A O 1
ATOM 2240 N N . LEU A 1 302 ? -6.405 -16.899 -17.11 1 98 302 LEU A N 1
ATOM 2241 C CA . LEU A 1 302 ? -6.84 -17.99 -17.976 1 98 302 LEU A CA 1
ATOM 2242 C C . LEU A 1 302 ? -7.376 -17.454 -19.299 1 98 302 LEU A C 1
ATOM 2244 O O . LEU A 1 302 ? -7.142 -18.047 -20.354 1 98 302 LEU A O 1
ATOM 2248 N N . SER A 1 303 ? -8.102 -16.369 -19.247 1 96.79 303 SER A N 1
ATOM 2249 C CA . SER A 1 303 ? -8.602 -15.769 -20.48 1 96.79 303 SER A CA 1
ATOM 2250 C C . SER A 1 303 ? -7.456 -15.352 -21.396 1 96.79 303 SER A C 1
ATOM 2252 O O . SER A 1 303 ? -7.551 -15.484 -22.618 1 96.79 303 SER A O 1
ATOM 2254 N N . GLY A 1 304 ? -6.358 -14.844 -20.792 1 94.8 304 GLY A N 1
ATOM 2255 C CA . GLY A 1 304 ? -5.179 -14.489 -21.566 1 94.8 304 GLY A CA 1
ATOM 2256 C C . GLY A 1 304 ? -4.503 -15.687 -22.206 1 94.8 304 GLY A C 1
ATOM 2257 O O . GLY A 1 304 ? -4.054 -15.614 -23.352 1 94.8 304 GLY A O 1
ATOM 2258 N N . VAL A 1 305 ? -4.415 -16.787 -21.486 1 94.02 305 VAL A N 1
ATOM 2259 C CA . VAL A 1 305 ? -3.806 -18.022 -21.97 1 94.02 305 VAL A CA 1
ATOM 2260 C C . VAL A 1 305 ? -4.583 -18.544 -23.176 1 94.02 305 VAL A C 1
ATOM 2262 O O . VAL A 1 305 ? -3.988 -18.979 -24.165 1 94.02 305 VAL A O 1
ATOM 2265 N N . MET A 1 306 ? -5.857 -18.489 -23.118 1 88.6 306 MET A N 1
ATOM 2266 C CA . MET A 1 306 ? -6.722 -19.098 -24.125 1 88.6 306 MET A CA 1
ATOM 2267 C C . MET A 1 306 ? -6.811 -18.219 -25.369 1 88.6 306 MET A C 1
ATOM 2269 O O . MET A 1 306 ? -7.256 -18.673 -26.424 1 88.6 306 MET A O 1
ATOM 2273 N N . SER A 1 307 ? -6.46 -16.981 -25.242 1 81.6 307 SER A N 1
ATOM 2274 C CA . SER A 1 307 ? -6.483 -16.099 -26.404 1 81.6 307 SER A CA 1
ATOM 2275 C C . SER A 1 307 ? -5.414 -16.493 -27.418 1 81.6 307 SER A C 1
ATOM 2277 O O . SER A 1 307 ? -5.459 -16.066 -28.573 1 81.6 307 SER A O 1
ATOM 2279 N N . HIS A 1 308 ? -4.513 -17.262 -27.088 1 70.74 308 HIS A N 1
ATOM 2280 C CA . HIS A 1 308 ? -3.423 -17.663 -27.969 1 70.74 308 HIS A CA 1
ATOM 2281 C C . HIS A 1 308 ? -3.574 -19.116 -28.406 1 70.74 308 HIS A C 1
ATOM 2283 O O . HIS A 1 308 ? -2.792 -19.608 -29.223 1 70.74 308 HIS A O 1
ATOM 2289 N N . VAL A 1 309 ? -4.491 -19.737 -27.743 1 57.01 309 VAL A N 1
ATOM 2290 C CA . VAL A 1 309 ? -4.654 -21.123 -28.171 1 57.01 309 VAL A CA 1
ATOM 2291 C C . VAL A 1 309 ? -5.666 -21.195 -29.312 1 57.01 309 VAL A C 1
ATOM 2293 O O . VAL A 1 309 ? -6.592 -20.383 -29.381 1 57.01 309 VAL A O 1
ATOM 2296 N N . MET B 1 1 ? 7.027 24.128 29.089 1 61.12 1 MET B N 1
ATOM 2297 C CA . MET B 1 1 ? 6.39 23.034 28.361 1 61.12 1 MET B CA 1
ATOM 2298 C C . MET B 1 1 ? 7.391 21.923 28.063 1 61.12 1 MET B C 1
ATOM 2300 O O . MET B 1 1 ? 8.488 22.186 27.568 1 61.12 1 MET B O 1
ATOM 2304 N N . ARG B 1 2 ? 7.593 20.929 28.727 1 79.09 2 ARG B N 1
ATOM 2305 C CA . ARG B 1 2 ? 8.593 19.888 28.517 1 79.09 2 ARG B CA 1
ATOM 2306 C C . ARG B 1 2 ? 7.994 18.692 27.786 1 79.09 2 ARG B C 1
ATOM 2308 O O . ARG B 1 2 ? 6.866 18.285 28.071 1 79.09 2 ARG B O 1
ATOM 2315 N N . PHE B 1 3 ? 8.445 18.364 26.658 1 91.81 3 PHE B N 1
ATOM 2316 C CA . PHE B 1 3 ? 8.058 17.173 25.91 1 91.81 3 PHE B CA 1
ATOM 2317 C C . PHE B 1 3 ? 8.057 15.945 26.813 1 91.81 3 PHE B C 1
ATOM 2319 O O . PHE B 1 3 ? 8.924 15.802 27.676 1 91.81 3 PHE B O 1
ATOM 2326 N N . ARG B 1 4 ? 6.972 15.204 26.715 1 92.99 4 ARG B N 1
ATOM 2327 C CA . ARG B 1 4 ? 7.072 13.84 27.225 1 92.99 4 ARG B CA 1
ATOM 2328 C C . ARG B 1 4 ? 7.955 12.982 26.325 1 92.99 4 ARG B C 1
ATOM 2330 O O . ARG B 1 4 ? 7.837 13.034 25.099 1 92.99 4 ARG B O 1
ATOM 2337 N N . ASP B 1 5 ? 8.731 12.245 26.934 1 88.78 5 ASP B N 1
ATOM 2338 C CA . ASP B 1 5 ? 9.677 11.421 26.189 1 88.78 5 ASP B CA 1
ATOM 2339 C C . ASP B 1 5 ? 8.953 10.518 25.193 1 88.78 5 ASP B C 1
ATOM 2341 O O . ASP B 1 5 ? 7.881 9.989 25.492 1 88.78 5 ASP B O 1
ATOM 2345 N N . PRO B 1 6 ? 9.519 10.486 23.989 1 86.86 6 PRO B N 1
ATOM 2346 C CA . PRO B 1 6 ? 8.927 9.565 23.015 1 86.86 6 PRO B CA 1
ATOM 2347 C C . PRO B 1 6 ? 9.069 8.101 23.425 1 86.86 6 PRO B C 1
ATOM 2349 O O . PRO B 1 6 ? 9.898 7.773 24.279 1 86.86 6 PRO B O 1
ATOM 2352 N N . PRO B 1 7 ? 8.164 7.297 22.881 1 86.79 7 PRO B N 1
ATOM 2353 C CA . PRO B 1 7 ? 8.4 5.869 23.106 1 86.79 7 PRO B CA 1
ATOM 2354 C C . PRO B 1 7 ? 9.711 5.384 22.492 1 86.79 7 PRO B C 1
ATOM 2356 O O . PRO B 1 7 ? 10.249 6.028 21.587 1 86.79 7 PRO B O 1
ATOM 2359 N N . HIS B 1 8 ? 10.204 4.345 23.042 1 91.2 8 HIS B N 1
ATOM 2360 C CA . HIS B 1 8 ? 11.405 3.743 22.474 1 91.2 8 HIS B CA 1
ATOM 2361 C C . HIS B 1 8 ? 11.14 3.202 21.073 1 91.2 8 HIS B C 1
ATOM 2363 O O . HIS B 1 8 ? 10.167 2.475 20.857 1 91.2 8 HIS B O 1
ATOM 2369 N N . TRP B 1 9 ? 11.94 3.674 20.209 1 94.96 9 TRP B N 1
ATOM 2370 C CA . TRP B 1 9 ? 11.864 3.179 18.838 1 94.96 9 TRP B CA 1
ATOM 2371 C C . TRP B 1 9 ? 12.599 1.851 18.697 1 94.96 9 TRP B C 1
ATOM 2373 O O . TRP B 1 9 ? 13.769 1.738 19.071 1 94.96 9 TRP B O 1
ATOM 2383 N N . GLU B 1 10 ? 11.92 0.899 18.227 1 93.1 10 GLU B N 1
ATOM 2384 C CA . GLU B 1 10 ? 12.497 -0.422 17.996 1 93.1 10 GLU B CA 1
ATOM 2385 C C . GLU B 1 10 ? 11.924 -1.061 16.735 1 93.1 10 GLU B C 1
ATOM 2387 O O . GLU B 1 10 ? 10.71 -1.049 16.523 1 93.1 10 GLU B O 1
ATOM 2392 N N . GLY B 1 11 ? 12.823 -1.52 15.947 1 91.36 11 GLY B N 1
ATOM 2393 C CA . GLY B 1 11 ? 12.339 -2.324 14.836 1 91.36 11 GLY B CA 1
ATOM 2394 C C . GLY B 1 11 ? 11.694 -3.624 15.276 1 91.36 11 GLY B C 1
ATOM 2395 O O . GLY B 1 11 ? 12.028 -4.162 16.334 1 91.36 11 GLY B O 1
ATOM 2396 N N . THR B 1 12 ? 10.854 -4.099 14.533 1 90.22 12 THR B N 1
ATOM 2397 C CA . THR B 1 12 ? 10.109 -5.295 14.908 1 90.22 12 THR B CA 1
ATOM 2398 C C . THR B 1 12 ? 10.617 -6.513 14.141 1 90.22 12 THR B C 1
ATOM 2400 O O . THR B 1 12 ? 10.225 -7.645 14.431 1 90.22 12 THR B O 1
ATOM 2403 N N . SER B 1 13 ? 11.463 -6.246 13.192 1 90.29 13 SER B N 1
ATOM 2404 C CA . SER B 1 13 ? 11.915 -7.339 12.337 1 90.29 13 SER B CA 1
ATOM 2405 C C . SER B 1 13 ? 13.066 -8.105 12.982 1 90.29 13 SER B C 1
ATOM 2407 O O . SER B 1 13 ? 13.957 -7.504 13.585 1 90.29 13 SER B O 1
ATOM 2409 N N . SER B 1 14 ? 13.088 -9.394 12.837 1 87.11 14 SER B N 1
ATOM 2410 C CA . SER B 1 14 ? 14.184 -10.228 13.32 1 87.11 14 SER B CA 1
ATOM 2411 C C . SER B 1 14 ? 15.258 -10.402 12.252 1 87.11 14 SER B C 1
ATOM 2413 O O . SER B 1 14 ? 16.326 -10.957 12.523 1 87.11 14 SER B O 1
ATOM 2415 N N . ASP B 1 15 ? 15.008 -9.96 11.09 1 90.86 15 ASP B N 1
ATOM 2416 C CA . ASP B 1 15 ? 15.999 -10.005 10.019 1 90.86 15 ASP B CA 1
ATOM 2417 C C . ASP B 1 15 ? 17.074 -8.939 10.219 1 90.86 15 ASP B C 1
ATOM 2419 O O . ASP B 1 15 ? 16.774 -7.744 10.243 1 90.86 15 ASP B O 1
ATOM 2423 N N . PRO B 1 16 ? 18.311 -9.314 10.326 1 91.41 16 PRO B N 1
ATOM 2424 C CA . PRO B 1 16 ? 19.376 -8.355 10.629 1 91.41 16 PRO B CA 1
ATOM 2425 C C . PRO B 1 16 ? 19.624 -7.37 9.488 1 91.41 16 PRO B C 1
ATOM 2427 O O . PRO B 1 16 ? 20.278 -6.343 9.686 1 91.41 16 PRO B O 1
ATOM 2430 N N . ASN B 1 17 ? 19.115 -7.687 8.286 1 93.1 17 ASN B N 1
ATOM 2431 C CA . ASN B 1 17 ? 19.33 -6.814 7.137 1 93.1 17 ASN B CA 1
ATOM 2432 C C . ASN B 1 17 ? 18.214 -5.783 6.999 1 93.1 17 ASN B C 1
ATOM 2434 O O . ASN B 1 17 ? 18.289 -4.89 6.153 1 93.1 17 ASN B O 1
ATOM 2438 N N . ASP B 1 18 ? 17.211 -5.971 7.825 1 93.27 18 ASP B N 1
ATOM 2439 C CA . ASP B 1 18 ? 16.088 -5.044 7.722 1 93.27 18 ASP B CA 1
ATOM 2440 C C . ASP B 1 18 ? 16.429 -3.696 8.354 1 93.27 18 ASP B C 1
ATOM 2442 O O . ASP B 1 18 ? 16.984 -3.643 9.453 1 93.27 18 ASP B O 1
ATOM 2446 N N . GLU B 1 19 ? 16.164 -2.713 7.599 1 95.37 19 GLU B N 1
ATOM 2447 C CA . GLU B 1 19 ? 16.218 -1.341 8.096 1 95.37 19 GLU B CA 1
ATOM 2448 C C . GLU B 1 19 ? 14.82 -0.741 8.216 1 95.37 19 GLU B C 1
ATOM 2450 O O . GLU B 1 19 ? 14.206 -0.38 7.21 1 95.37 19 GLU B O 1
ATOM 2455 N N . GLN B 1 20 ? 14.373 -0.668 9.407 1 97.15 20 GLN B N 1
ATOM 2456 C CA . GLN B 1 20 ? 13.064 -0.09 9.691 1 97.15 20 GLN B CA 1
ATOM 2457 C C . GLN B 1 20 ? 13.198 1.296 10.315 1 97.15 20 GLN B C 1
ATOM 2459 O O . GLN B 1 20 ? 14.259 1.649 10.835 1 97.15 20 GLN B O 1
ATOM 2464 N N . PHE B 1 21 ? 12.195 2.073 10.246 1 98.06 21 PHE B N 1
ATOM 2465 C CA . PHE B 1 21 ? 12.181 3.363 10.926 1 98.06 21 PHE B CA 1
ATOM 2466 C C . PHE B 1 21 ? 12.464 3.193 12.414 1 98.06 21 PHE B C 1
ATOM 2468 O O . PHE B 1 21 ? 13.085 4.057 13.036 1 98.06 21 PHE B O 1
ATOM 2475 N N . GLY B 1 22 ? 11.99 2.09 12.976 1 97.34 22 GLY B N 1
ATOM 2476 C CA . GLY B 1 22 ? 12.262 1.808 14.376 1 97.34 22 GLY B CA 1
ATOM 2477 C C . GLY B 1 22 ? 13.743 1.723 14.692 1 97.34 22 GLY B C 1
ATOM 2478 O O . GLY B 1 22 ? 14.146 1.862 15.849 1 97.34 22 GLY B O 1
ATOM 2479 N N . HIS B 1 23 ? 14.537 1.467 13.684 1 95.55 23 HIS B N 1
ATOM 2480 C CA . HIS B 1 23 ? 15.982 1.356 13.849 1 95.55 23 HIS B CA 1
ATOM 2481 C C . HIS B 1 23 ? 16.666 2.702 13.631 1 95.55 23 HIS B C 1
ATOM 2483 O O . HIS B 1 23 ? 17.797 2.907 14.077 1 95.55 23 HIS B O 1
ATOM 2489 N N . VAL B 1 24 ? 15.985 3.645 12.942 1 94.93 24 VAL B N 1
ATOM 2490 C CA . VAL B 1 24 ? 16.778 4.757 12.428 1 94.93 24 VAL B CA 1
ATOM 2491 C C . VAL B 1 24 ? 16.267 6.071 13.015 1 94.93 24 VAL B C 1
ATOM 2493 O O . VAL B 1 24 ? 16.937 7.102 12.922 1 94.93 24 VAL B O 1
ATOM 2496 N N . VAL B 1 25 ? 15.065 6.094 13.573 1 97.57 25 VAL B N 1
ATOM 2497 C CA . VAL B 1 25 ? 14.579 7.286 14.262 1 97.57 25 VAL B CA 1
ATOM 2498 C C . VAL B 1 25 ? 15.189 7.36 15.66 1 97.57 25 VAL B C 1
ATOM 2500 O O . VAL B 1 25 ? 15.195 6.37 16.395 1 97.57 25 VAL B O 1
ATOM 2503 N N . ASN B 1 26 ? 15.667 8.476 16.026 1 96.71 26 ASN B N 1
ATOM 2504 C CA . ASN B 1 26 ? 16.347 8.637 17.307 1 96.71 26 ASN B CA 1
ATOM 2505 C C . ASN B 1 26 ? 15.534 9.496 18.27 1 96.71 26 ASN B C 1
ATOM 2507 O O . ASN B 1 26 ? 15.037 10.559 17.893 1 96.71 26 ASN B O 1
ATOM 2511 N N . GLU B 1 27 ? 15.432 8.968 19.431 1 96.2 27 GLU B N 1
ATOM 2512 C CA . GLU B 1 27 ? 14.906 9.832 20.483 1 96.2 27 GLU B CA 1
ATOM 2513 C C . GLU B 1 27 ? 15.835 11.015 20.742 1 96.2 27 GLU B C 1
ATOM 2515 O O . GLU B 1 27 ? 17.059 10.863 20.734 1 96.2 27 GLU B O 1
ATOM 2520 N N . THR B 1 28 ? 15.215 12.176 20.942 1 95.63 28 THR B N 1
ATOM 2521 C CA . THR B 1 28 ? 16.052 13.353 21.144 1 95.63 28 THR B CA 1
ATOM 2522 C C . THR B 1 28 ? 15.332 14.389 22.002 1 95.63 28 THR B C 1
ATOM 2524 O O . THR B 1 28 ? 14.209 14.156 22.453 1 95.63 28 THR B O 1
ATOM 2527 N N . SER B 1 29 ? 16.073 15.418 22.365 1 94.68 29 SER B N 1
ATOM 2528 C CA . SER B 1 29 ? 15.529 16.56 23.093 1 94.68 29 SER B CA 1
ATOM 2529 C C . SER B 1 29 ? 15.543 17.82 22.233 1 94.68 29 SER B C 1
ATOM 2531 O O . SER B 1 29 ? 16.15 17.84 21.161 1 94.68 29 SER B O 1
ATOM 2533 N N . ILE B 1 30 ? 14.821 18.769 22.68 1 94.87 30 ILE B N 1
ATOM 2534 C CA . ILE B 1 30 ? 14.683 20 21.91 1 94.87 30 ILE B CA 1
ATOM 2535 C C . ILE B 1 30 ? 16.053 20.647 21.722 1 94.87 30 ILE B C 1
ATOM 2537 O O . ILE B 1 30 ? 16.318 21.266 20.689 1 94.87 30 ILE B O 1
ATOM 2541 N N . GLU B 1 31 ? 16.991 20.492 22.654 1 94.56 31 GLU B N 1
ATOM 2542 C CA . GLU B 1 31 ? 18.323 21.085 22.59 1 94.56 31 GLU B CA 1
ATOM 2543 C C . GLU B 1 31 ? 19.149 20.467 21.466 1 94.56 31 GLU B C 1
ATOM 2545 O O . GLU B 1 31 ? 19.995 21.137 20.87 1 94.56 31 GLU B O 1
ATOM 2550 N N . ASP B 1 32 ? 18.83 19.221 21.161 1 95.55 32 ASP B N 1
ATOM 2551 C CA . ASP B 1 32 ? 19.624 18.494 20.176 1 95.55 32 ASP B CA 1
ATOM 2552 C C . ASP B 1 32 ? 18.871 18.358 18.854 1 95.55 32 ASP B C 1
ATOM 2554 O O . ASP B 1 32 ? 19.295 17.615 17.966 1 95.55 32 ASP B O 1
ATOM 2558 N N . ALA B 1 33 ? 17.748 19.036 18.706 1 95.71 33 ALA B N 1
ATOM 2559 C CA . ALA B 1 33 ? 16.884 18.895 17.537 1 95.71 33 ALA B CA 1
ATOM 2560 C C . ALA B 1 33 ? 17.607 19.327 16.264 1 95.71 33 ALA B C 1
ATOM 2562 O O . ALA B 1 33 ? 17.349 18.792 15.184 1 95.71 33 ALA B O 1
ATOM 2563 N N . SER B 1 34 ? 18.578 20.209 16.345 1 95.75 34 SER B N 1
ATOM 2564 C CA . SER B 1 34 ? 19.286 20.761 15.194 1 95.75 34 SER B CA 1
ATOM 2565 C C . SER B 1 34 ? 20.202 19.721 14.558 1 95.75 34 SER B C 1
ATOM 2567 O O . SER B 1 34 ? 20.693 19.916 13.445 1 95.75 34 SER B O 1
ATOM 2569 N N . ASP B 1 35 ? 20.429 18.628 15.254 1 96.67 35 ASP B N 1
ATOM 2570 C CA . ASP B 1 35 ? 21.303 17.574 14.747 1 96.67 35 ASP B CA 1
ATOM 2571 C C . ASP B 1 35 ? 20.591 16.731 13.692 1 96.67 35 ASP B C 1
ATOM 2573 O O . ASP B 1 35 ? 21.215 15.902 13.027 1 96.67 35 ASP B O 1
ATOM 2577 N N . PHE B 1 36 ? 19.319 16.987 13.509 1 96.88 36 PHE B N 1
ATOM 2578 C CA . PHE B 1 36 ? 18.509 16.161 12.622 1 96.88 36 PHE B CA 1
ATOM 2579 C C . PHE B 1 36 ? 17.943 16.992 11.476 1 96.88 36 PHE B C 1
ATOM 2581 O O . PHE B 1 36 ? 17.812 18.212 11.593 1 96.88 36 PHE B O 1
ATOM 2588 N N . ASP B 1 37 ? 17.613 16.343 10.389 1 95.79 37 ASP B N 1
ATOM 2589 C CA . ASP B 1 37 ? 16.972 17.009 9.26 1 95.79 37 ASP B CA 1
ATOM 2590 C C . ASP B 1 37 ? 15.496 17.276 9.546 1 95.79 37 ASP B C 1
ATOM 2592 O O . ASP B 1 37 ? 14.949 18.294 9.116 1 95.79 37 ASP B O 1
ATOM 2596 N N . ALA B 1 38 ? 14.839 16.343 10.261 1 97.85 38 ALA B N 1
ATOM 2597 C CA . ALA B 1 38 ? 13.437 16.45 10.659 1 97.85 38 ALA B CA 1
ATOM 2598 C C . ALA B 1 38 ? 13.223 15.905 12.068 1 97.85 38 ALA B C 1
ATOM 2600 O O . ALA B 1 38 ? 13.963 15.027 12.519 1 97.85 38 ALA B O 1
ATOM 2601 N N . VAL B 1 39 ? 12.219 16.429 12.777 1 98.24 39 VAL B N 1
ATOM 2602 C CA . VAL B 1 39 ? 11.9 15.935 14.113 1 98.24 39 VAL B CA 1
ATOM 2603 C C . VAL B 1 39 ? 10.4 15.671 14.222 1 98.24 39 VAL B C 1
ATOM 2605 O O . VAL B 1 39 ? 9.588 16.446 13.711 1 98.24 39 VAL B O 1
ATOM 2608 N N . LEU B 1 40 ? 10.047 14.561 14.814 1 98.61 40 LEU B N 1
ATOM 2609 C CA . LEU B 1 40 ? 8.659 14.207 15.09 1 98.61 40 LEU B CA 1
ATOM 2610 C C . LEU B 1 40 ? 8.187 14.835 16.398 1 98.61 40 LEU B C 1
ATOM 2612 O O . LEU B 1 40 ? 8.93 14.861 17.382 1 98.61 40 LEU B O 1
ATOM 2616 N N . VAL B 1 41 ? 6.989 15.372 16.369 1 98.35 41 VAL B N 1
ATOM 2617 C CA . VAL B 1 41 ? 6.36 15.958 17.548 1 98.35 41 VAL B CA 1
ATOM 2618 C C . VAL B 1 41 ? 4.933 15.434 17.687 1 98.35 41 VAL B C 1
ATOM 2620 O O . VAL B 1 41 ? 4.091 15.669 16.817 1 98.35 41 VAL B O 1
ATOM 2623 N N . GLY B 1 42 ? 4.64 14.767 18.778 1 98.35 42 GLY B N 1
ATOM 2624 C CA . GLY B 1 42 ? 3.291 14.271 18.998 1 98.35 42 GLY B CA 1
ATOM 2625 C C . GLY B 1 42 ? 2.374 15.298 19.634 1 98.35 42 GLY B C 1
ATOM 2626 O O . GLY B 1 42 ? 2.784 16.027 20.54 1 98.35 42 GLY B O 1
ATOM 2627 N N . GLU B 1 43 ? 1.186 15.341 19.134 1 97.82 43 GLU B N 1
ATOM 2628 C CA . GLU B 1 43 ? 0.17 16.246 19.662 1 97.82 43 GLU B CA 1
ATOM 2629 C C . GLU B 1 43 ? -1.113 15.495 20.008 1 97.82 43 GLU B C 1
ATOM 2631 O O . GLU B 1 43 ? -2.125 15.633 19.318 1 97.82 43 GLU B O 1
ATOM 2636 N N . PRO B 1 44 ? -1.182 14.803 21.15 1 97.25 44 PRO B N 1
ATOM 2637 C CA . PRO B 1 44 ? -2.344 14.002 21.542 1 97.25 44 PRO B CA 1
ATOM 2638 C C . PRO B 1 44 ? -3.509 14.856 22.038 1 97.25 44 PRO B C 1
ATOM 2640 O O . PRO B 1 44 ? -3.65 15.074 23.244 1 97.25 44 PRO B O 1
ATOM 2643 N N . TYR B 1 45 ? -4.357 15.325 21.107 1 96.88 45 TYR B N 1
ATOM 2644 C CA . TYR B 1 45 ? -5.443 16.241 21.437 1 96.88 45 TYR B CA 1
ATOM 2645 C C . TYR B 1 45 ? -6.617 16.06 20.483 1 96.88 45 TYR B C 1
ATOM 2647 O O . TYR B 1 45 ? -6.425 15.881 19.278 1 96.88 45 TYR B O 1
ATOM 2655 N N . ASP B 1 46 ? -7.845 16.049 21.01 1 96.3 46 ASP B N 1
ATOM 2656 C CA . ASP B 1 46 ? -9.016 16.055 20.138 1 96.3 46 ASP B CA 1
ATOM 2657 C C . ASP B 1 46 ? -10.177 16.809 20.783 1 96.3 46 ASP B C 1
ATOM 2659 O O . ASP B 1 46 ? -11.34 16.443 20.6 1 96.3 46 ASP B O 1
ATOM 2663 N N . GLY B 1 47 ? -9.841 17.826 21.572 1 94.62 47 GLY B N 1
ATOM 2664 C CA . GLY B 1 47 ? -10.832 18.604 22.299 1 94.62 47 GLY B CA 1
ATOM 2665 C C . GLY B 1 47 ? -11.693 19.467 21.396 1 94.62 47 GLY B C 1
ATOM 2666 O O . GLY B 1 47 ? -12.752 19.944 21.81 1 94.62 47 GLY B O 1
ATOM 2667 N N . ALA B 1 48 ? -11.232 19.675 20.192 1 94.37 48 ALA B N 1
ATOM 2668 C CA . ALA B 1 48 ? -11.946 20.589 19.303 1 94.37 48 ALA B CA 1
ATOM 2669 C C . ALA B 1 48 ? -12.822 19.821 18.316 1 94.37 48 ALA B C 1
ATOM 2671 O O . ALA B 1 48 ? -13.471 20.421 17.456 1 94.37 48 ALA B O 1
ATOM 2672 N N . VAL B 1 49 ? -12.804 18.501 18.378 1 92.45 49 VAL B N 1
ATOM 2673 C CA . VAL B 1 49 ? -13.545 17.67 17.434 1 92.45 49 VAL B CA 1
ATOM 2674 C C . VAL B 1 49 ? -15.044 17.808 17.69 1 92.45 49 VAL B C 1
ATOM 2676 O O . VAL B 1 49 ? -15.501 17.67 18.827 1 92.45 49 VAL B O 1
ATOM 2679 N N . ILE B 1 50 ? -15.741 18.082 16.712 1 83.14 50 ILE B N 1
ATOM 2680 C CA . ILE B 1 50 ? -17.194 18.191 16.786 1 83.14 50 ILE B CA 1
ATOM 2681 C C . ILE B 1 50 ? -17.828 16.823 16.54 1 83.14 50 ILE B C 1
ATOM 2683 O O . ILE B 1 50 ? -18.823 16.47 17.177 1 83.14 50 ILE B O 1
ATOM 2687 N N . GLY B 1 51 ? -17.211 15.986 15.721 1 86.71 51 GLY B N 1
ATOM 2688 C CA . GLY B 1 51 ? -17.714 14.665 15.38 1 86.71 51 GLY B CA 1
ATOM 2689 C C . GLY B 1 51 ? -17.22 13.579 16.316 1 86.71 51 GLY B C 1
ATOM 2690 O O . GLY B 1 51 ? -17.302 13.72 17.538 1 86.71 51 GLY B O 1
ATOM 2691 N N . ARG B 1 52 ? -16.801 12.499 15.824 1 91.12 52 ARG B N 1
ATOM 2692 C CA . ARG B 1 52 ? -16.344 11.345 16.592 1 91.12 52 ARG B CA 1
ATOM 2693 C C . ARG B 1 52 ? -14.913 11.544 17.081 1 91.12 52 ARG B C 1
ATOM 2695 O O . ARG B 1 52 ? -14.007 11.789 16.282 1 91.12 52 ARG B O 1
ATOM 2702 N N . ARG B 1 53 ? -14.743 11.385 18.333 1 93.79 53 ARG B N 1
ATOM 2703 C CA . ARG B 1 53 ? -13.446 11.627 18.957 1 93.79 53 ARG B CA 1
ATOM 2704 C C . ARG B 1 53 ? -12.538 10.41 18.822 1 93.79 53 ARG B C 1
ATOM 2706 O O . ARG B 1 53 ? -13.01 9.303 18.556 1 93.79 53 ARG B O 1
ATOM 2713 N N . GLY B 1 54 ? -11.216 10.644 18.975 1 96.39 54 GLY B N 1
ATOM 2714 C CA . GLY B 1 54 ? -10.247 9.562 18.928 1 96.39 54 GLY B CA 1
ATOM 2715 C C . GLY B 1 54 ? -8.882 10.004 18.435 1 96.39 54 GLY B C 1
ATOM 2716 O O . GLY B 1 54 ? -7.885 9.311 18.646 1 96.39 54 GLY B O 1
ATOM 2717 N N . ALA B 1 55 ? -8.766 11.229 17.925 1 96.91 55 ALA B N 1
ATOM 2718 C CA . ALA B 1 55 ? -7.543 11.721 17.296 1 96.91 55 ALA B CA 1
ATOM 2719 C C . ALA B 1 55 ? -6.425 11.882 18.322 1 96.91 55 ALA B C 1
ATOM 2721 O O . ALA B 1 55 ? -5.246 11.926 17.962 1 96.91 55 ALA B O 1
ATOM 2722 N N . ARG B 1 56 ? -6.776 11.961 19.625 1 97.18 56 ARG B N 1
ATOM 2723 C CA . ARG B 1 56 ? -5.771 12.086 20.676 1 97.18 56 ARG B CA 1
ATOM 2724 C C . ARG B 1 56 ? -4.856 10.866 20.707 1 97.18 56 ARG B C 1
ATOM 2726 O O . ARG B 1 56 ? -3.727 10.943 21.196 1 97.18 56 ARG B O 1
ATOM 2733 N N . ASP B 1 57 ? -5.295 9.757 20.19 1 97.38 57 ASP B N 1
ATOM 2734 C CA . ASP B 1 57 ? -4.53 8.514 20.186 1 97.38 57 ASP B CA 1
ATOM 2735 C C . ASP B 1 57 ? -3.705 8.38 18.907 1 97.38 57 ASP B C 1
ATOM 2737 O O . ASP B 1 57 ? -2.955 7.416 18.744 1 97.38 57 ASP B O 1
ATOM 2741 N N . GLY B 1 58 ? -3.783 9.329 17.971 1 97.56 58 GLY B N 1
ATOM 2742 C CA . GLY B 1 58 ? -3.129 9.31 16.672 1 97.56 58 GLY B CA 1
ATOM 2743 C C . GLY B 1 58 ? -1.617 9.239 16.766 1 97.56 58 GLY B C 1
ATOM 2744 O O . GLY B 1 58 ? -0.99 8.381 16.14 1 97.56 58 GLY B O 1
ATOM 2745 N N . PRO B 1 59 ? -0.995 10.117 17.623 1 98.03 59 PRO B N 1
ATOM 2746 C CA . PRO B 1 59 ? 0.468 10.144 17.672 1 98.03 59 PRO B CA 1
ATOM 2747 C C . PRO B 1 59 ? 1.073 8.779 17.993 1 98.03 59 PRO B C 1
ATOM 2749 O O . PRO B 1 59 ? 1.98 8.321 17.293 1 98.03 59 PRO B O 1
ATOM 2752 N N . ALA B 1 60 ? 0.523 8.085 18.951 1 97.05 60 ALA B N 1
ATOM 2753 C CA . ALA B 1 60 ? 1.063 6.789 19.353 1 97.05 60 ALA B CA 1
ATOM 2754 C C . ALA B 1 60 ? 0.877 5.751 18.25 1 97.05 60 ALA B C 1
ATOM 2756 O O . ALA B 1 60 ? 1.786 4.967 17.968 1 97.05 60 ALA B O 1
ATOM 2757 N N . ALA B 1 61 ? -0.279 5.724 17.654 1 97.48 61 ALA B N 1
ATOM 2758 C CA . ALA B 1 61 ? -0.582 4.746 16.613 1 97.48 61 ALA B CA 1
ATOM 2759 C C . ALA B 1 61 ? 0.285 4.974 15.378 1 97.48 61 ALA B C 1
ATOM 2761 O O . ALA B 1 61 ? 0.785 4.02 14.778 1 97.48 61 ALA B O 1
ATOM 2762 N N . ILE B 1 62 ? 0.493 6.227 14.987 1 98.28 62 ILE B N 1
ATOM 2763 C CA . ILE B 1 62 ? 1.302 6.554 13.819 1 98.28 62 ILE B CA 1
ATOM 2764 C C . ILE B 1 62 ? 2.752 6.141 14.063 1 98.28 62 ILE B C 1
ATOM 2766 O O . ILE B 1 62 ? 3.392 5.55 13.19 1 98.28 62 ILE B O 1
ATOM 2770 N N . ARG B 1 63 ? 3.27 6.402 15.281 1 98.13 63 ARG B N 1
ATOM 2771 C CA . ARG B 1 63 ? 4.629 5.999 15.626 1 98.13 63 ARG B CA 1
ATOM 2772 C C . ARG B 1 63 ? 4.792 4.485 15.531 1 98.13 63 ARG B C 1
ATOM 2774 O O . ARG B 1 63 ? 5.788 3.995 14.993 1 98.13 63 ARG B O 1
ATOM 2781 N N . ARG B 1 64 ? 3.824 3.785 16.087 1 96.9 64 ARG B N 1
ATOM 2782 C CA . ARG B 1 64 ? 3.897 2.327 16.107 1 96.9 64 ARG B CA 1
ATOM 2783 C C . ARG B 1 64 ? 3.949 1.762 14.692 1 96.9 64 ARG B C 1
ATOM 2785 O O . ARG B 1 64 ? 4.798 0.922 14.384 1 96.9 64 ARG B O 1
ATOM 2792 N N . GLU B 1 65 ? 3.072 2.213 13.84 1 96.99 65 GLU B N 1
ATOM 2793 C CA . GLU B 1 65 ? 3.026 1.724 12.465 1 96.99 65 GLU B CA 1
ATOM 2794 C C . GLU B 1 65 ? 4.268 2.147 11.687 1 96.99 65 GLU B C 1
ATOM 2796 O O . GLU B 1 65 ? 4.77 1.393 10.851 1 96.99 65 GLU B O 1
ATOM 2801 N N . LEU B 1 66 ? 4.743 3.346 11.912 1 98.14 66 LEU B N 1
ATOM 2802 C CA . LEU B 1 66 ? 5.955 3.821 11.253 1 98.14 66 LEU B CA 1
ATOM 2803 C C . LEU B 1 66 ? 7.165 2.998 11.682 1 98.14 66 LEU B C 1
ATOM 2805 O O . LEU B 1 66 ? 7.995 2.626 10.85 1 98.14 66 LEU B O 1
ATOM 2809 N N . ALA B 1 67 ? 7.255 2.686 12.954 1 97.76 67 ALA B N 1
ATOM 2810 C CA . ALA B 1 67 ? 8.398 1.961 13.504 1 97.76 67 ALA B CA 1
ATOM 2811 C C . ALA B 1 67 ? 8.562 0.602 12.829 1 97.76 67 ALA B C 1
ATOM 2813 O O . ALA B 1 67 ? 9.684 0.123 12.649 1 97.76 67 ALA B O 1
ATOM 2814 N N . SER B 1 68 ? 7.488 0.031 12.421 1 95.42 68 SER B N 1
ATOM 2815 C CA . SER B 1 68 ? 7.514 -1.317 11.864 1 95.42 68 SER B CA 1
ATOM 2816 C C . SER B 1 68 ? 7.752 -1.289 10.358 1 95.42 68 SER B C 1
ATOM 2818 O O . SER B 1 68 ? 8.01 -2.327 9.745 1 95.42 68 SER B O 1
ATOM 2820 N N . SER B 1 69 ? 7.7 -0.139 9.742 1 96.71 69 SER B N 1
ATOM 2821 C CA . SER B 1 69 ? 7.893 -0.005 8.302 1 96.71 69 SER B CA 1
ATOM 2822 C C . SER B 1 69 ? 9.375 0.03 7.943 1 96.71 69 SER B C 1
ATOM 2824 O O . SER B 1 69 ? 10.192 0.545 8.709 1 96.71 69 SER B O 1
ATOM 2826 N N . LYS B 1 70 ? 9.721 -0.525 6.772 1 97.23 70 LYS B N 1
ATOM 2827 C CA . LYS B 1 70 ? 11.082 -0.36 6.271 1 97.23 70 LYS B CA 1
ATOM 2828 C C . LYS B 1 70 ? 11.367 1.099 5.924 1 97.23 70 LYS B C 1
ATOM 2830 O O . LYS B 1 70 ? 10.44 1.885 5.716 1 97.23 70 LYS B O 1
ATOM 2835 N N . SER B 1 71 ? 12.61 1.473 5.846 1 97.17 71 SER B N 1
ATOM 2836 C CA . SER B 1 71 ? 12.945 2.879 5.644 1 97.17 71 SER B CA 1
ATOM 2837 C C . SER B 1 71 ? 13.396 3.14 4.211 1 97.17 71 SER B C 1
ATOM 2839 O O . SER B 1 71 ? 13.642 4.286 3.831 1 97.17 71 SER B O 1
ATOM 2841 N N . HIS B 1 72 ? 13.423 2.126 3.324 1 97.07 72 HIS B N 1
ATOM 2842 C CA . HIS B 1 72 ? 14.011 2.247 1.995 1 97.07 72 HIS B CA 1
ATOM 2843 C C . HIS B 1 72 ? 12.977 2.709 0.974 1 97.07 72 HIS B C 1
ATOM 2845 O O . HIS B 1 72 ? 11.909 2.106 0.849 1 97.07 72 HIS B O 1
ATOM 2851 N N . HIS B 1 73 ? 13.275 3.665 0.277 1 97.06 73 HIS B N 1
ATOM 2852 C CA . HIS B 1 73 ? 12.585 4.113 -0.927 1 97.06 73 HIS B CA 1
ATOM 2853 C C . HIS B 1 73 ? 13.389 3.78 -2.179 1 97.06 73 HIS B C 1
ATOM 2855 O O . HIS B 1 73 ? 14.582 4.084 -2.254 1 97.06 73 HIS B O 1
ATOM 2861 N N . PHE B 1 74 ? 12.802 3.267 -3.199 1 95.44 74 PHE B N 1
ATOM 2862 C CA . PHE B 1 74 ? 13.525 2.699 -4.33 1 95.44 74 PHE B CA 1
ATOM 2863 C C . PHE B 1 74 ? 14.237 3.791 -5.121 1 95.44 74 PHE B C 1
ATOM 2865 O O . PHE B 1 74 ? 15.288 3.548 -5.718 1 95.44 74 PHE B O 1
ATOM 2872 N N . ASP B 1 75 ? 13.713 5.014 -5.126 1 92.47 75 ASP B N 1
ATOM 2873 C CA . ASP B 1 75 ? 14.309 6.09 -5.911 1 92.47 75 ASP B CA 1
ATOM 2874 C C . ASP B 1 75 ? 15.23 6.953 -5.051 1 92.47 75 ASP B C 1
ATOM 2876 O O . ASP B 1 75 ? 16.204 7.519 -5.551 1 92.47 75 ASP B O 1
ATOM 2880 N N . GLU B 1 76 ? 14.923 7.061 -3.718 1 92.91 76 GLU B N 1
ATOM 2881 C CA . GLU B 1 76 ? 15.583 8.073 -2.899 1 92.91 76 GLU B CA 1
ATOM 2882 C C . GLU B 1 76 ? 16.493 7.431 -1.856 1 92.91 76 GLU B C 1
ATOM 2884 O O . GLU B 1 76 ? 17.235 8.126 -1.159 1 92.91 76 GLU B O 1
ATOM 2889 N N . GLY B 1 77 ? 16.436 6.086 -1.787 1 93.54 77 GLY B N 1
ATOM 2890 C CA . GLY B 1 77 ? 17.216 5.417 -0.759 1 93.54 77 GLY B CA 1
ATOM 2891 C C . GLY B 1 77 ? 16.549 5.437 0.604 1 93.54 77 GLY B C 1
ATOM 2892 O O . GLY B 1 77 ? 15.395 5.851 0.73 1 93.54 77 GLY B O 1
ATOM 2893 N N . PRO B 1 78 ? 17.212 5.012 1.643 1 95.34 78 PRO B N 1
ATOM 2894 C CA . PRO B 1 78 ? 16.622 4.934 2.981 1 95.34 78 PRO B CA 1
ATOM 2895 C C . PRO B 1 78 ? 16.493 6.3 3.65 1 95.34 78 PRO B C 1
ATOM 2897 O O . PRO B 1 78 ? 17.372 7.152 3.498 1 95.34 78 PRO B O 1
ATOM 2900 N N . VAL B 1 79 ? 15.443 6.485 4.363 1 96.39 79 VAL B N 1
ATOM 2901 C CA . VAL B 1 79 ? 15.244 7.687 5.166 1 96.39 79 VAL B CA 1
ATOM 2902 C C . VAL B 1 79 ? 16.151 7.644 6.394 1 96.39 79 VAL B C 1
ATOM 2904 O O . VAL B 1 79 ? 16.296 6.597 7.03 1 96.39 79 VAL B O 1
ATOM 2907 N N . SER B 1 80 ? 16.811 8.732 6.659 1 93.41 80 SER B N 1
ATOM 2908 C CA . SER B 1 80 ? 17.651 8.891 7.842 1 93.41 80 SER B CA 1
ATOM 2909 C C . SER B 1 80 ? 17.587 10.317 8.378 1 93.41 80 SER B C 1
ATOM 2911 O O . SER B 1 80 ? 16.897 11.168 7.812 1 93.41 80 SER B O 1
ATOM 2913 N N . GLY B 1 81 ? 18.209 10.533 9.537 1 94.68 81 GLY B N 1
ATOM 2914 C CA . GLY B 1 81 ? 18.306 11.88 10.076 1 94.68 81 GLY B CA 1
ATOM 2915 C C . GLY B 1 81 ? 17.015 12.364 10.709 1 94.68 81 GLY B C 1
ATOM 2916 O O . GLY B 1 81 ? 16.678 13.546 10.616 1 94.68 81 GLY B O 1
ATOM 2917 N N . VAL B 1 82 ? 16.23 11.473 11.252 1 97.78 82 VAL B N 1
ATOM 2918 C CA . VAL B 1 82 ? 14.958 11.841 11.864 1 97.78 82 VAL B CA 1
ATOM 2919 C C . VAL B 1 82 ? 15.054 11.697 13.382 1 97.78 82 VAL B C 1
ATOM 2921 O O . VAL B 1 82 ? 15.484 10.657 13.887 1 97.78 82 VAL B O 1
ATOM 2924 N N . GLY B 1 83 ? 14.741 12.759 14.134 1 97.87 83 GLY B N 1
ATOM 2925 C CA . GLY B 1 83 ? 14.621 12.721 15.583 1 97.87 83 GLY B CA 1
ATOM 2926 C C . GLY B 1 83 ? 13.181 12.714 16.062 1 97.87 83 GLY B C 1
ATOM 2927 O O . GLY B 1 83 ? 12.271 13.08 15.315 1 97.87 83 GLY B O 1
ATOM 2928 N N . ASP B 1 84 ? 12.951 12.215 17.24 1 98.52 84 ASP B N 1
ATOM 2929 C CA . ASP B 1 84 ? 11.638 12.243 17.877 1 98.52 84 ASP B CA 1
ATOM 2930 C C . ASP B 1 84 ? 11.689 12.989 19.208 1 98.52 84 ASP B C 1
ATOM 2932 O O . ASP B 1 84 ? 12.368 12.558 20.142 1 98.52 84 ASP B O 1
ATOM 2936 N N . LEU B 1 85 ? 10.921 14.036 19.313 1 97.78 85 LEU B N 1
ATOM 2937 C CA . LEU B 1 85 ? 10.938 14.897 20.491 1 97.78 85 LEU B CA 1
ATOM 2938 C C . LEU B 1 85 ? 9.928 14.419 21.529 1 97.78 85 LEU B C 1
ATOM 2940 O O . LEU B 1 85 ? 9.893 14.934 22.649 1 97.78 85 LEU B O 1
ATOM 2944 N N . GLY B 1 86 ? 9.132 13.424 21.121 1 97.63 86 GLY B N 1
ATOM 2945 C CA . GLY B 1 86 ? 8.078 12.967 22.012 1 97.63 86 GLY B CA 1
ATOM 2946 C C . GLY B 1 86 ? 6.783 13.739 21.85 1 97.63 86 GLY B C 1
ATOM 2947 O O . GLY B 1 86 ? 6.464 14.203 20.753 1 97.63 86 GLY B O 1
ATOM 2948 N N . ASP B 1 87 ? 5.959 13.723 22.933 1 97.76 87 ASP B N 1
ATOM 2949 C CA . ASP B 1 87 ? 4.634 14.333 22.875 1 97.76 87 ASP B CA 1
ATOM 2950 C C . ASP B 1 87 ? 4.593 15.634 23.674 1 97.76 87 ASP B C 1
ATOM 2952 O O . ASP B 1 87 ? 5.194 15.729 24.746 1 97.76 87 ASP B O 1
ATOM 2956 N N . LEU B 1 88 ? 3.894 16.604 23.085 1 96.83 88 LEU B N 1
ATOM 2957 C CA . LEU B 1 88 ? 3.514 17.737 23.922 1 96.83 88 LEU B CA 1
ATOM 2958 C C . LEU B 1 88 ? 2.507 17.313 24.986 1 96.83 88 LEU B C 1
ATOM 2960 O O . LEU B 1 88 ? 1.578 16.554 24.7 1 96.83 88 LEU B O 1
ATOM 2964 N N . PRO B 1 89 ? 2.651 17.697 26.226 1 94.51 89 PRO B N 1
ATOM 2965 C CA . PRO B 1 89 ? 1.723 17.315 27.292 1 94.51 89 PRO B CA 1
ATOM 2966 C C . PRO B 1 89 ? 0.436 18.136 27.277 1 94.51 89 PRO B C 1
ATOM 2968 O O . PRO B 1 89 ? 0.118 18.812 28.258 1 94.51 89 PRO B O 1
ATOM 2971 N N . ILE B 1 90 ? -0.315 17.98 26.287 1 94.49 90 ILE B N 1
ATOM 2972 C CA . ILE B 1 90 ? -1.494 18.803 26.041 1 94.49 90 ILE B CA 1
ATOM 2973 C C . ILE B 1 90 ? -2.585 18.458 27.052 1 94.49 90 ILE B C 1
ATOM 2975 O O . ILE B 1 90 ? -3.395 19.313 27.416 1 94.49 90 ILE B O 1
ATOM 2979 N N . ASP B 1 91 ? -2.662 17.223 27.515 1 86.01 91 ASP B N 1
ATOM 2980 C CA . ASP B 1 91 ? -3.648 16.77 28.492 1 86.01 91 ASP B CA 1
ATOM 2981 C C . ASP B 1 91 ? -3.488 17.513 29.817 1 86.01 91 ASP B C 1
ATOM 2983 O O . ASP B 1 91 ? -4.395 17.504 30.653 1 86.01 91 ASP B O 1
ATOM 2987 N N . GLU B 1 92 ? -2.431 18.147 30.002 1 87.11 92 GLU B N 1
ATOM 2988 C CA . GLU B 1 92 ? -2.171 18.87 31.243 1 87.11 92 GLU B CA 1
ATOM 2989 C C . GLU B 1 92 ? -2.621 20.325 31.139 1 87.11 92 GLU B C 1
ATOM 2991 O O . GLU B 1 92 ? -2.627 21.051 32.135 1 87.11 92 GLU B O 1
ATOM 2996 N N . LEU B 1 93 ? -2.935 20.678 29.902 1 88.27 93 LEU B N 1
ATOM 2997 C CA . LEU B 1 93 ? -3.359 22.059 29.695 1 88.27 93 LEU B CA 1
ATOM 2998 C C . LEU B 1 93 ? -4.806 22.254 30.135 1 88.27 93 LEU B C 1
ATOM 3000 O O . LEU B 1 93 ? -5.639 21.361 29.961 1 88.27 93 LEU B O 1
ATOM 3004 N N . GLU B 1 94 ? -4.971 23.324 30.74 1 85.64 94 GLU B N 1
ATOM 3005 C CA . GLU B 1 94 ? -6.317 23.717 31.146 1 85.64 94 GLU B CA 1
ATOM 3006 C C . GLU B 1 94 ? -6.889 24.777 30.209 1 85.64 94 GLU B C 1
ATOM 3008 O O . GLU B 1 94 ? -6.141 25.466 29.513 1 85.64 94 GLU B O 1
ATOM 3013 N N . GLY B 1 95 ? -8.187 24.809 30.089 1 88.68 95 GLY B N 1
ATOM 3014 C CA . GLY B 1 95 ? -8.835 25.83 29.282 1 88.68 95 GLY B CA 1
ATOM 3015 C C . GLY B 1 95 ? -9.505 25.273 28.04 1 88.68 95 GLY B C 1
ATOM 3016 O O . GLY B 1 95 ? -9.543 24.057 27.841 1 88.68 95 GLY B O 1
ATOM 3017 N N . GLY B 1 96 ? -10.041 26.199 27.313 1 92.97 96 GLY B N 1
ATOM 3018 C CA . GLY B 1 96 ? -10.709 25.836 26.073 1 92.97 96 GLY B CA 1
ATOM 3019 C C . GLY B 1 96 ? -9.754 25.674 24.906 1 92.97 96 GLY B C 1
ATOM 3020 O O . GLY B 1 96 ? -8.536 25.728 25.082 1 92.97 96 GLY B O 1
ATOM 3021 N N . VAL B 1 97 ? -10.218 25.443 23.745 1 96.11 97 VAL B N 1
ATOM 3022 C CA . VAL B 1 97 ? -9.459 25.168 22.53 1 96.11 97 VAL B CA 1
ATOM 3023 C C . VAL B 1 97 ? -8.486 26.312 22.257 1 96.11 97 VAL B C 1
ATOM 3025 O O . VAL B 1 97 ? -7.323 26.08 21.917 1 96.11 97 VAL B O 1
ATOM 3028 N N . ALA B 1 98 ? -8.91 27.566 22.45 1 96.5 98 ALA B N 1
ATOM 3029 C CA . ALA B 1 98 ? -8.068 28.733 22.198 1 96.5 98 ALA B CA 1
ATOM 3030 C C . ALA B 1 98 ? -6.856 28.745 23.125 1 96.5 98 ALA B C 1
ATOM 3032 O O . ALA B 1 98 ? -5.754 29.11 22.711 1 96.5 98 ALA B O 1
ATOM 3033 N N . ASP B 1 99 ? -7.089 28.397 24.37 1 96.4 99 ASP B N 1
ATOM 3034 C CA . ASP B 1 99 ? -6.001 28.343 25.341 1 96.4 99 ASP B CA 1
ATOM 3035 C C . ASP B 1 99 ? -4.976 27.276 24.96 1 96.4 99 ASP B C 1
ATOM 3037 O O . ASP B 1 99 ? -3.769 27.505 25.056 1 96.4 99 ASP B O 1
ATOM 3041 N N . VAL B 1 100 ? -5.484 26.154 24.577 1 96.23 100 VAL B N 1
ATOM 3042 C CA . VAL B 1 100 ? -4.617 25.056 24.163 1 96.23 100 VAL B CA 1
ATOM 3043 C C . VAL B 1 100 ? -3.805 25.472 22.938 1 96.23 100 VAL B C 1
ATOM 3045 O O . VAL B 1 100 ? -2.593 25.249 22.884 1 96.23 100 VAL B O 1
ATOM 3048 N N . GLN B 1 101 ? -4.444 26.121 21.954 1 97.01 101 GLN B N 1
ATOM 3049 C CA . GLN B 1 101 ? -3.761 26.6 20.756 1 97.01 101 GLN B CA 1
ATOM 3050 C C . GLN B 1 101 ? -2.62 27.547 21.115 1 97.01 101 GLN B C 1
ATOM 3052 O O . GLN B 1 101 ? -1.519 27.435 20.571 1 97.01 101 GLN B O 1
ATOM 3057 N N . SER B 1 102 ? -2.893 28.431 22.055 1 96.44 102 SER B N 1
ATOM 3058 C CA . SER B 1 102 ? -1.886 29.41 22.45 1 96.44 102 SER B CA 1
ATOM 3059 C C . SER B 1 102 ? -0.692 28.735 23.118 1 96.44 102 SER B C 1
ATOM 3061 O O . SER B 1 102 ? 0.459 29.05 22.807 1 96.44 102 SER B O 1
ATOM 3063 N N . ALA B 1 103 ? -0.995 27.84 23.979 1 96.34 103 ALA B N 1
ATOM 3064 C CA . ALA B 1 103 ? 0.068 27.141 24.697 1 96.34 103 ALA B CA 1
ATOM 3065 C C . ALA B 1 103 ? 0.913 26.301 23.743 1 96.34 103 ALA B C 1
ATOM 3067 O O . ALA B 1 103 ? 2.141 26.277 23.849 1 96.34 103 ALA B O 1
ATOM 3068 N N . VAL B 1 104 ? 0.288 25.59 22.855 1 96.75 104 VAL B N 1
ATOM 3069 C CA . VAL B 1 104 ? 0.99 24.738 21.9 1 96.75 104 VAL B CA 1
ATOM 3070 C C . VAL B 1 104 ? 1.817 25.6 20.949 1 96.75 104 VAL B C 1
ATOM 3072 O O . VAL B 1 104 ? 2.934 25.232 20.58 1 96.75 104 VAL B O 1
ATOM 3075 N N . ALA B 1 105 ? 1.305 26.767 20.532 1 96.84 105 ALA B N 1
ATOM 3076 C CA . ALA B 1 105 ? 2.024 27.676 19.643 1 96.84 105 ALA B CA 1
ATOM 3077 C C . ALA B 1 105 ? 3.347 28.116 20.263 1 96.84 105 ALA B C 1
ATOM 3079 O O . ALA B 1 105 ? 4.354 28.25 19.563 1 96.84 105 ALA B O 1
ATOM 3080 N N . ASP B 1 106 ? 3.322 28.33 21.542 1 95.51 106 ASP B N 1
ATOM 3081 C CA . ASP B 1 106 ? 4.545 28.723 22.235 1 95.51 106 ASP B CA 1
ATOM 3082 C C . ASP B 1 106 ? 5.61 27.634 22.132 1 95.51 106 ASP B C 1
ATOM 3084 O O . ASP B 1 106 ? 6.784 27.926 21.895 1 95.51 106 ASP B O 1
ATOM 3088 N N . GLU B 1 107 ? 5.173 26.451 22.313 1 95.12 107 GLU B N 1
ATOM 3089 C CA . GLU B 1 107 ? 6.11 25.333 22.248 1 95.12 107 GLU B CA 1
ATOM 309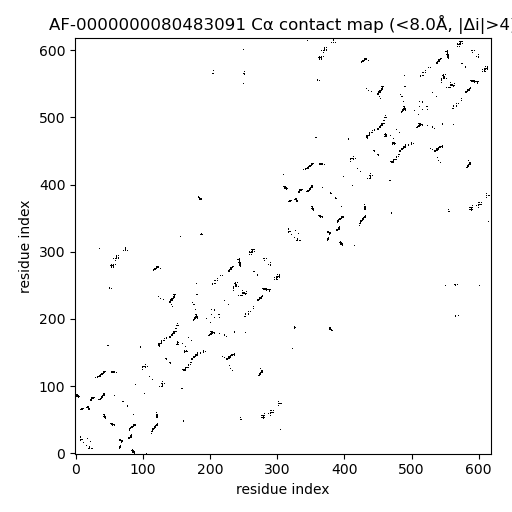0 C C . GLU B 1 107 ? 6.593 25.099 20.82 1 95.12 107 GLU B C 1
ATOM 3092 O O . GLU B 1 107 ? 7.763 24.78 20.599 1 95.12 107 GLU B O 1
ATOM 3097 N N . THR B 1 108 ? 5.702 25.186 19.855 1 96.05 108 THR B N 1
ATOM 3098 C CA . THR B 1 108 ? 6.051 24.964 18.456 1 96.05 108 THR B CA 1
ATOM 3099 C C . THR B 1 108 ? 7.034 26.025 17.969 1 96.05 108 THR B C 1
ATOM 3101 O O . THR B 1 108 ? 7.889 25.746 17.127 1 96.05 108 THR B O 1
ATOM 3104 N N . ALA B 1 109 ? 6.951 27.287 18.499 1 96.07 109 ALA B N 1
ATOM 3105 C CA . ALA B 1 109 ? 7.922 28.329 18.178 1 96.07 109 ALA B CA 1
ATOM 3106 C C . ALA B 1 109 ? 9.337 27.892 18.545 1 96.07 109 ALA B C 1
ATOM 3108 O O . ALA B 1 109 ? 10.283 28.131 17.79 1 96.07 109 ALA B O 1
ATOM 3109 N N . HIS B 1 110 ? 9.399 27.232 19.651 1 95.31 110 HIS B N 1
ATOM 3110 C CA . HIS B 1 110 ? 10.699 26.751 20.104 1 95.31 110 HIS B CA 1
ATOM 3111 C C . HIS B 1 110 ? 11.237 25.663 19.18 1 95.31 110 HIS B C 1
ATOM 3113 O O . HIS B 1 110 ? 12.447 25.57 18.963 1 95.31 110 HIS B O 1
ATOM 3119 N N . VAL B 1 111 ? 10.381 24.849 18.671 1 96.12 111 VAL B N 1
ATOM 3120 C CA . VAL B 1 111 ? 10.8 23.785 17.764 1 96.12 111 VAL B CA 1
ATOM 3121 C C . VAL B 1 111 ? 11.349 24.392 16.475 1 96.12 111 VAL B C 1
ATOM 3123 O O . VAL B 1 111 ? 12.413 23.992 15.997 1 96.12 111 VAL B O 1
ATOM 3126 N N . TYR B 1 112 ? 10.686 25.405 15.937 1 96.32 112 TYR B N 1
ATOM 3127 C CA . TYR B 1 112 ? 11.105 26.048 14.697 1 96.32 112 TYR B CA 1
ATOM 3128 C C . TYR B 1 112 ? 12.47 26.707 14.858 1 96.32 112 TYR B C 1
ATOM 3130 O O . TYR B 1 112 ? 13.259 26.754 13.912 1 96.32 112 TYR B O 1
ATOM 3138 N N . GLU B 1 113 ? 12.766 27.176 15.994 1 95.06 113 GLU B N 1
ATOM 3139 C CA . GLU B 1 113 ? 14.01 27.893 16.255 1 95.06 113 GLU B CA 1
ATOM 3140 C C . GLU B 1 113 ? 15.214 26.959 16.169 1 95.06 113 GLU B C 1
ATOM 3142 O O . GLU B 1 113 ? 16.353 27.415 16.048 1 95.06 113 GLU B O 1
ATOM 3147 N N . ARG B 1 114 ? 14.952 25.69 16.186 1 94.28 114 ARG B N 1
ATOM 3148 C CA . ARG B 1 114 ? 16.054 24.734 16.22 1 94.28 114 ARG B CA 1
ATOM 3149 C C . ARG B 1 114 ? 16.537 24.405 14.812 1 94.28 114 ARG B C 1
ATOM 3151 O O . ARG B 1 114 ? 17.599 23.803 14.639 1 94.28 114 ARG B O 1
ATOM 3158 N N . GLY B 1 115 ? 15.76 24.674 13.795 1 92.52 115 GLY B N 1
ATOM 3159 C CA . GLY B 1 115 ? 16.22 24.553 12.421 1 92.52 115 GLY B CA 1
ATOM 3160 C C . GLY B 1 115 ? 15.813 23.245 11.768 1 92.52 115 GLY B C 1
ATOM 3161 O O . GLY B 1 115 ? 15.806 23.134 10.54 1 92.52 115 GLY B O 1
ATOM 3162 N N . ALA B 1 116 ? 15.502 22.206 12.518 1 94.75 116 ALA B N 1
ATOM 3163 C CA . ALA B 1 116 ? 15.006 20.951 11.958 1 94.75 116 ALA B CA 1
ATOM 3164 C C . ALA B 1 116 ? 13.564 21.096 11.48 1 94.75 116 ALA B C 1
ATOM 3166 O O . ALA B 1 116 ? 12.783 21.851 12.065 1 94.75 116 ALA B O 1
ATOM 3167 N N . LEU B 1 117 ? 13.191 20.429 10.438 1 97.29 117 LEU B N 1
ATOM 3168 C CA . LEU B 1 117 ? 11.821 20.462 9.938 1 97.29 117 LEU B CA 1
ATOM 3169 C C . LEU B 1 117 ? 10.881 19.714 10.878 1 97.29 117 LEU B C 1
ATOM 3171 O O . LEU B 1 117 ? 11.022 18.504 11.07 1 97.29 117 LEU B O 1
ATOM 3175 N N . PRO B 1 118 ? 9.952 20.356 11.482 1 98.46 118 PRO B N 1
ATOM 3176 C CA . PRO B 1 118 ? 9.019 19.647 12.36 1 98.46 118 PRO B CA 1
ATOM 3177 C C . PRO B 1 118 ? 7.973 18.846 11.587 1 98.46 118 PRO B C 1
ATOM 3179 O O . PRO B 1 118 ? 7.441 19.327 10.583 1 98.46 118 PRO B O 1
ATOM 3182 N N . VAL B 1 119 ? 7.734 17.644 11.997 1 98.77 119 VAL B N 1
ATOM 3183 C CA . VAL B 1 119 ? 6.636 16.786 11.565 1 98.77 119 VAL B CA 1
ATOM 3184 C C . VAL B 1 119 ? 5.707 16.503 12.744 1 98.77 119 VAL B C 1
ATOM 3186 O O . VAL B 1 119 ? 6.027 15.688 13.613 1 98.77 119 VAL B O 1
ATOM 3189 N N . PHE B 1 120 ? 4.581 17.146 12.771 1 98.8 120 PHE B N 1
ATOM 3190 C CA . PHE B 1 120 ? 3.631 17.024 13.871 1 98.8 120 PHE B CA 1
ATOM 3191 C C . PHE B 1 120 ? 2.711 15.828 13.662 1 98.8 120 PHE B C 1
ATOM 3193 O O . PHE B 1 120 ? 2.092 15.692 12.604 1 98.8 120 PHE B O 1
ATOM 3200 N N . LEU B 1 121 ? 2.616 14.94 14.595 1 98.22 121 LEU B N 1
ATOM 3201 C CA . LEU B 1 121 ? 1.814 13.724 14.506 1 98.22 121 LEU B CA 1
ATOM 3202 C C . LEU B 1 121 ? 0.534 13.856 15.325 1 98.22 121 LEU B C 1
ATOM 3204 O O . LEU B 1 121 ? 0.587 14.028 16.545 1 98.22 121 LEU B O 1
ATOM 3208 N N . GLY B 1 122 ? -0.537 13.659 14.576 1 87.6 122 GLY B N 1
ATOM 3209 C CA . GLY B 1 122 ? -1.831 13.476 15.214 1 87.6 122 GLY B CA 1
ATOM 3210 C C . GLY B 1 122 ? -2.428 14.77 15.734 1 87.6 122 GLY B C 1
ATOM 3211 O O . GLY B 1 122 ? -2.114 15.851 15.231 1 87.6 122 GLY B O 1
ATOM 3212 N N . GLY B 1 123 ? -3.595 14.513 16.598 1 91.25 123 GLY B N 1
ATOM 3213 C CA . GLY B 1 123 ? -4.41 15.609 17.097 1 91.25 123 GLY B CA 1
ATOM 3214 C C . GLY B 1 123 ? -5.521 16.008 16.145 1 91.25 123 GLY B C 1
ATOM 3215 O O . GLY B 1 123 ? -5.694 15.392 15.091 1 91.25 123 GLY B O 1
ATOM 3216 N N . ASP B 1 124 ? -6.345 16.744 16.585 1 96.46 124 ASP B N 1
ATOM 3217 C CA . ASP B 1 124 ? -7.4 17.228 15.699 1 96.46 124 ASP B CA 1
ATOM 3218 C C . ASP B 1 124 ? -6.935 18.45 14.909 1 96.46 124 ASP B C 1
ATOM 3220 O O . ASP B 1 124 ? -5.839 18.965 15.14 1 96.46 124 ASP B O 1
ATOM 3224 N N . ASN B 1 125 ? -7.61 18.827 13.95 1 97.59 125 ASN B N 1
ATOM 3225 C CA . ASN B 1 125 ? -7.207 19.818 12.957 1 97.59 125 ASN B CA 1
ATOM 3226 C C . ASN B 1 125 ? -7.168 21.223 13.551 1 97.59 125 ASN B C 1
ATOM 3228 O O . ASN B 1 125 ? -6.602 22.139 12.953 1 97.59 125 ASN B O 1
ATOM 3232 N N . SER B 1 126 ? -7.624 21.486 14.744 1 97.51 126 SER B N 1
ATOM 3233 C CA . SER B 1 126 ? -7.557 22.807 15.36 1 97.51 126 SER B CA 1
ATOM 3234 C C . SER B 1 126 ? -6.117 23.195 15.681 1 97.51 126 SER B C 1
ATOM 3236 O O . SER B 1 126 ? -5.784 24.381 15.728 1 97.51 126 SER B O 1
ATOM 3238 N N . LEU B 1 127 ? -5.272 22.242 15.848 1 97.77 127 LEU B N 1
ATOM 3239 C CA . LEU B 1 127 ? -3.897 22.503 16.261 1 97.77 127 LEU B CA 1
ATOM 3240 C C . LEU B 1 127 ? -3.073 23.043 15.097 1 97.77 127 LEU B C 1
ATOM 3242 O O . LEU B 1 127 ? -1.966 23.548 15.296 1 97.77 127 LEU B O 1
ATOM 3246 N N . THR B 1 128 ? -3.619 22.932 13.874 1 98.63 128 THR B N 1
ATOM 3247 C CA . THR B 1 128 ? -2.955 23.57 12.743 1 98.63 128 THR B CA 1
ATOM 3248 C C . THR B 1 128 ? -2.691 25.045 13.033 1 98.63 128 THR B C 1
ATOM 3250 O O . THR B 1 128 ? -1.672 25.594 12.607 1 98.63 128 THR B O 1
ATOM 3253 N N . VAL B 1 129 ? -3.577 25.725 13.784 1 98.29 129 VAL B N 1
ATOM 3254 C CA . VAL B 1 129 ? -3.391 27.125 14.151 1 98.29 129 VAL B CA 1
ATOM 3255 C C . VAL B 1 129 ? -2.093 27.284 14.938 1 98.29 129 VAL B C 1
ATOM 3257 O O . VAL B 1 129 ? -1.277 28.156 14.631 1 98.29 129 VAL B O 1
ATOM 3260 N N . ALA B 1 130 ? -1.932 26.429 15.904 1 97.87 130 ALA B N 1
ATOM 3261 C CA . ALA B 1 130 ? -0.761 26.502 16.774 1 97.87 130 ALA B CA 1
ATOM 3262 C C . ALA B 1 130 ? 0.512 26.152 16.009 1 97.87 130 ALA B C 1
ATOM 3264 O O . ALA B 1 130 ? 1.591 26.664 16.319 1 97.87 130 ALA B O 1
ATOM 3265 N N . ASN B 1 131 ? 0.436 25.306 14.988 1 98.25 131 ASN B N 1
ATOM 3266 C CA . ASN B 1 131 ? 1.594 24.839 14.233 1 98.25 131 ASN B CA 1
ATOM 3267 C C . ASN B 1 131 ? 2.034 25.863 13.191 1 98.25 131 ASN B C 1
ATOM 3269 O O . ASN B 1 131 ? 3.205 25.904 12.81 1 98.25 131 ASN B O 1
ATOM 3273 N N . VAL B 1 132 ? 1.119 26.741 12.726 1 98.19 132 VAL B N 1
ATOM 3274 C CA . VAL B 1 132 ? 1.428 27.665 11.64 1 98.19 132 VAL B CA 1
ATOM 3275 C C . VAL B 1 132 ? 1.66 29.066 12.203 1 98.19 132 VAL B C 1
ATOM 3277 O O . VAL B 1 132 ? 2.484 29.822 11.683 1 98.19 132 VAL B O 1
ATOM 3280 N N . LYS B 1 133 ? 1.052 29.453 13.286 1 96.87 133 LYS B N 1
ATOM 3281 C CA . LYS B 1 133 ? 1.06 30.812 13.82 1 96.87 133 LYS B CA 1
ATOM 3282 C C . LYS B 1 133 ? 2.485 31.292 14.08 1 96.87 133 LYS B C 1
ATOM 3284 O O . LYS B 1 133 ? 2.831 32.431 13.758 1 96.87 133 LYS B O 1
ATOM 3289 N N . PRO B 1 134 ? 3.352 30.455 14.676 1 96.39 134 PRO B N 1
ATOM 3290 C CA . PRO B 1 134 ? 4.712 30.935 14.932 1 96.39 134 PRO B CA 1
ATOM 3291 C C . PRO B 1 134 ? 5.436 31.361 13.657 1 96.39 134 PRO B C 1
ATOM 3293 O O . PRO B 1 134 ? 6.362 32.175 13.711 1 96.39 134 PRO B O 1
ATOM 3296 N N . LEU B 1 135 ? 5.05 30.826 12.493 1 96.51 135 LEU B N 1
ATOM 3297 C CA . LEU B 1 135 ? 5.676 31.152 11.215 1 96.51 135 LEU B CA 1
ATOM 3298 C C . LEU B 1 135 ? 5.195 32.506 10.704 1 96.51 135 LEU B C 1
ATOM 3300 O O . LEU B 1 135 ? 5.905 33.178 9.953 1 96.51 135 LEU B O 1
ATOM 3304 N N . LEU B 1 136 ? 3.98 32.872 11.11 1 95.5 136 LEU B N 1
ATOM 3305 C CA . LEU B 1 136 ? 3.377 34.123 10.663 1 95.5 136 LEU B CA 1
ATOM 3306 C C . LEU B 1 136 ? 4.044 35.319 11.333 1 95.5 136 LEU B C 1
ATOM 3308 O O . LEU B 1 136 ? 3.989 36.437 10.815 1 95.5 136 LEU B O 1
ATOM 3312 N N . ASP B 1 137 ? 4.617 35.074 12.395 1 87.08 137 ASP B N 1
ATOM 3313 C CA . ASP B 1 137 ? 5.251 36.142 13.161 1 87.08 137 ASP B CA 1
ATOM 3314 C C . ASP B 1 137 ? 6.622 36.491 12.587 1 87.08 137 ASP B C 1
ATOM 3316 O O . ASP B 1 137 ? 7.236 37.481 12.989 1 87.08 137 ASP B O 1
ATOM 3320 N N . ARG B 1 138 ? 6.855 35.68 11.56 1 83.09 138 ARG B N 1
ATOM 3321 C CA . ARG B 1 138 ? 8.143 35.916 10.917 1 83.09 138 ARG B CA 1
ATOM 3322 C C . ARG B 1 138 ? 7.984 36.785 9.674 1 83.09 138 ARG B C 1
ATOM 3324 O O . ARG B 1 138 ? 6.889 36.885 9.117 1 83.09 138 ARG B O 1
ATOM 3331 N N . ASP B 1 139 ? 8.52 37.978 9.538 1 82.31 139 ASP B N 1
ATOM 3332 C CA . ASP B 1 139 ? 8.473 38.857 8.373 1 82.31 139 ASP B CA 1
ATOM 3333 C C . ASP B 1 139 ? 8.623 38.062 7.079 1 82.31 139 ASP B C 1
ATOM 3335 O O . ASP B 1 139 ? 9.537 38.314 6.291 1 82.31 139 ASP B O 1
ATOM 3339 N N . ALA B 1 140 ? 7.772 37.036 6.905 1 90.55 140 ALA B N 1
ATOM 3340 C CA . ALA B 1 140 ? 7.767 36.198 5.708 1 90.55 140 ALA B CA 1
ATOM 3341 C C . ALA B 1 140 ? 6.344 35.821 5.308 1 90.55 140 ALA B C 1
ATOM 3343 O O . ALA B 1 140 ? 5.462 35.705 6.163 1 90.55 140 ALA B O 1
ATOM 3344 N N . SER B 1 141 ? 6.146 35.656 4.002 1 96.71 141 SER B N 1
ATOM 3345 C CA . SER B 1 141 ? 4.858 35.192 3.497 1 96.71 141 SER B CA 1
ATOM 3346 C C . SER B 1 141 ? 4.722 33.68 3.635 1 96.71 141 SER B C 1
ATOM 3348 O O . SER B 1 141 ? 5.621 32.932 3.245 1 96.71 141 SER B O 1
ATOM 3350 N N . ILE B 1 142 ? 3.577 33.276 4.226 1 98.03 142 ILE B N 1
ATOM 3351 C CA . ILE B 1 142 ? 3.361 31.859 4.499 1 98.03 142 ILE B CA 1
ATOM 3352 C C . ILE B 1 142 ? 2.136 31.366 3.732 1 98.03 142 ILE B C 1
ATOM 3354 O O . ILE B 1 142 ? 1.074 31.992 3.779 1 98.03 142 ILE B O 1
ATOM 3358 N N . GLY B 1 143 ? 2.278 30.31 2.929 1 98.58 143 GLY B N 1
ATOM 3359 C CA . GLY B 1 143 ? 1.172 29.566 2.349 1 98.58 143 GLY B CA 1
ATOM 3360 C C . GLY B 1 143 ? 1.017 28.175 2.933 1 98.58 143 GLY B C 1
ATOM 3361 O O . GLY B 1 143 ? 1.975 27.607 3.461 1 98.58 143 GLY B O 1
ATOM 3362 N N . VAL B 1 144 ? -0.224 27.66 2.886 1 98.83 144 VAL B N 1
ATOM 3363 C CA . VAL B 1 144 ? -0.489 26.313 3.383 1 98.83 144 VAL B CA 1
ATOM 3364 C C . VAL B 1 144 ? -1.072 25.455 2.263 1 98.83 144 VAL B C 1
ATOM 3366 O O . VAL B 1 144 ? -1.926 25.914 1.5 1 98.83 144 VAL B O 1
ATOM 3369 N N . ILE B 1 145 ? -0.529 24.314 2.072 1 98.94 145 ILE B N 1
ATOM 3370 C CA . ILE B 1 145 ? -1.192 23.26 1.312 1 98.94 145 ILE B CA 1
ATOM 3371 C C . ILE B 1 145 ? -1.884 22.291 2.268 1 98.94 145 ILE B C 1
ATOM 3373 O O . ILE B 1 145 ? -1.231 21.66 3.103 1 98.94 145 ILE B O 1
ATOM 3377 N N . SER B 1 146 ? -3.162 22.238 2.164 1 98.91 146 SER B N 1
ATOM 3378 C CA . SER B 1 146 ? -3.95 21.348 3.01 1 98.91 146 SER B CA 1
ATOM 3379 C C . SER B 1 146 ? -4.553 20.205 2.201 1 98.91 146 SER B C 1
ATOM 3381 O O . SER B 1 146 ? -5.414 20.429 1.347 1 98.91 146 SER B O 1
ATOM 3383 N N . PHE B 1 147 ? -4.11 19.012 2.403 1 98.91 147 PHE B N 1
ATOM 3384 C CA . PHE B 1 147 ? -4.808 17.839 1.888 1 98.91 147 PHE B CA 1
ATOM 3385 C C . PHE B 1 147 ? -5.998 17.486 2.771 1 98.91 147 PHE B C 1
ATOM 3387 O O . PHE B 1 147 ? -5.824 17.036 3.906 1 98.91 147 PHE B O 1
ATOM 3394 N N . ASP B 1 148 ? -7.169 17.696 2.235 1 98.73 148 ASP B N 1
ATOM 3395 C CA . ASP B 1 148 ? -8.355 17.626 3.083 1 98.73 148 ASP B CA 1
ATOM 3396 C C . ASP B 1 148 ? -9.622 17.475 2.245 1 98.73 148 ASP B C 1
ATOM 3398 O O . ASP B 1 148 ? -9.735 18.066 1.169 1 98.73 148 ASP B O 1
ATOM 3402 N N . ALA B 1 149 ? -10.55 16.684 2.813 1 98.17 149 ALA B N 1
ATOM 3403 C CA . ALA B 1 149 ? -11.861 16.587 2.177 1 98.17 149 ALA B CA 1
ATOM 3404 C C . ALA B 1 149 ? -12.654 17.878 2.354 1 98.17 149 ALA B C 1
ATOM 3406 O O . ALA B 1 149 ? -13.579 18.156 1.588 1 98.17 149 ALA B O 1
ATOM 3407 N N . HIS B 1 150 ? -12.301 18.696 3.334 1 96.95 150 HIS B N 1
ATOM 3408 C CA . HIS B 1 150 ? -13.026 19.895 3.739 1 96.95 150 HIS B CA 1
ATOM 3409 C C . HIS B 1 150 ? -12.149 21.136 3.619 1 96.95 150 HIS B C 1
ATOM 3411 O O . HIS B 1 150 ? -10.924 21.029 3.528 1 96.95 150 HIS B O 1
ATOM 3417 N N . LEU B 1 151 ? -12.823 22.267 3.674 1 97.8 151 LEU B N 1
ATOM 3418 C CA . LEU B 1 151 ? -12.074 23.513 3.562 1 97.8 151 LEU B CA 1
ATOM 3419 C C . LEU B 1 151 ? -11.633 24.008 4.935 1 97.8 151 LEU B C 1
ATOM 3421 O O . LEU B 1 151 ? -10.675 24.776 5.045 1 97.8 151 LEU B O 1
ATOM 3425 N N . ASP B 1 152 ? -12.363 23.651 5.918 1 96.34 152 ASP B N 1
ATOM 3426 C CA . ASP B 1 152 ? -12.097 23.945 7.323 1 96.34 152 ASP B CA 1
ATOM 3427 C C . ASP B 1 152 ? -11.838 25.435 7.532 1 96.34 152 ASP B C 1
ATOM 3429 O O . ASP B 1 152 ? -10.873 25.815 8.198 1 96.34 152 ASP B O 1
ATOM 3433 N N . CYS B 1 153 ? -12.665 26.239 6.972 1 96.76 153 CYS B N 1
ATOM 3434 C CA . CYS B 1 153 ? -12.577 27.689 7.104 1 96.76 153 CYS B CA 1
ATOM 3435 C C . CYS B 1 153 ? -13.873 28.265 7.662 1 96.76 153 CYS B C 1
ATOM 3437 O O . CYS B 1 153 ? -14.263 29.38 7.311 1 96.76 153 CYS B O 1
ATOM 3439 N N . ARG B 1 154 ? -14.498 27.46 8.485 1 95.2 154 ARG B N 1
ATOM 3440 C CA . ARG B 1 154 ? -15.727 27.922 9.121 1 95.2 154 ARG B CA 1
ATOM 3441 C C . ARG B 1 154 ? -15.457 29.112 10.036 1 95.2 154 ARG B C 1
ATOM 3443 O O . ARG B 1 154 ? -14.34 29.281 10.529 1 95.2 154 ARG B O 1
ATOM 3450 N N . GLU B 1 155 ? -16.526 29.847 10.261 1 93.87 155 GLU B N 1
ATOM 3451 C CA . GLU B 1 155 ? -16.464 30.909 11.261 1 93.87 155 GLU B CA 1
ATOM 3452 C C . GLU B 1 155 ? -16.63 30.35 12.671 1 93.87 155 GLU B C 1
ATOM 3454 O O . GLU B 1 155 ? -17.582 29.617 12.945 1 93.87 155 GLU B O 1
ATOM 3459 N N . PRO B 1 156 ? -15.664 30.763 13.489 1 91.28 156 PRO B N 1
ATOM 3460 C CA . PRO B 1 156 ? -15.864 30.303 14.865 1 91.28 156 PRO B CA 1
ATOM 3461 C C . PRO B 1 156 ? -17.132 30.871 15.499 1 91.28 156 PRO B C 1
ATOM 3463 O O . PRO B 1 156 ? -17.381 32.077 15.416 1 91.28 156 PRO B O 1
ATOM 3466 N N . GLN B 1 157 ? -17.984 30.18 16.073 1 89.28 157 GLN B N 1
ATOM 3467 C CA . GLN B 1 157 ? -19.194 30.651 16.738 1 89.28 157 GLN B CA 1
ATOM 3468 C C . GLN B 1 157 ? -19.013 30.682 18.253 1 89.28 157 GLN B C 1
ATOM 3470 O O . GLN B 1 157 ? -19.049 31.75 18.866 1 89.28 157 GLN B O 1
ATOM 3475 N N . ASP B 1 158 ? -18.861 29.555 19.007 1 87.97 158 ASP B N 1
ATOM 3476 C CA . ASP B 1 158 ? -18.616 29.43 20.441 1 87.97 158 ASP B CA 1
ATOM 3477 C C . ASP B 1 158 ? -17.168 29.029 20.717 1 87.97 158 ASP B C 1
ATOM 3479 O O . ASP B 1 158 ? -16.908 28.162 21.554 1 87.97 158 ASP B O 1
ATOM 3483 N N . GLY B 1 159 ? -16.292 29.758 19.809 1 92.29 159 GLY B N 1
ATOM 3484 C CA . GLY B 1 159 ? -14.877 29.448 19.941 1 92.29 159 GLY B CA 1
ATOM 3485 C C . GLY B 1 159 ? -14.353 28.568 18.822 1 92.29 159 GLY B C 1
ATOM 3486 O O . GLY B 1 159 ? -15.111 28.157 17.941 1 92.29 159 GLY B O 1
ATOM 3487 N N . PRO B 1 160 ? -13.12 28.294 18.855 1 95.44 160 PRO B N 1
ATOM 3488 C CA . PRO B 1 160 ? -12.482 27.513 17.792 1 95.44 160 PRO B CA 1
ATOM 3489 C C . PRO B 1 160 ? -12.899 26.044 17.808 1 95.44 160 PRO B C 1
ATOM 3491 O O . PRO B 1 160 ? -13.226 25.503 18.867 1 95.44 160 PRO B O 1
ATOM 3494 N N . SER B 1 161 ? -12.923 25.406 16.695 1 94.95 161 SER B N 1
ATOM 3495 C CA . SER B 1 161 ? -13.164 23.981 16.49 1 94.95 161 SER B CA 1
ATOM 3496 C C . SER B 1 161 ? -12.215 23.406 15.444 1 94.95 161 SER B C 1
ATOM 3498 O O . SER B 1 161 ? -11.391 24.129 14.881 1 94.95 161 SER B O 1
ATOM 3500 N N . SER B 1 162 ? -12.349 22.127 15.175 1 94.93 162 SER B N 1
ATOM 3501 C CA . SER B 1 162 ? -11.515 21.474 14.17 1 94.93 162 SER B CA 1
ATOM 3502 C C . SER B 1 162 ? -11.888 21.928 12.763 1 94.93 162 SER B C 1
ATOM 3504 O O . SER B 1 162 ? -11.146 21.684 11.809 1 94.93 162 SER B O 1
ATOM 3506 N N . GLY B 1 163 ? -12.944 22.71 12.599 1 95.65 163 GLY B N 1
ATOM 3507 C CA . GLY B 1 163 ? -13.377 23.2 11.3 1 95.65 163 GLY B CA 1
ATOM 3508 C C . GLY B 1 163 ? -13.045 24.662 11.073 1 95.65 163 GLY B C 1
ATOM 3509 O O . GLY B 1 163 ? -13.438 25.243 10.059 1 95.65 163 GLY B O 1
ATOM 3510 N N . THR B 1 164 ? -12.254 25.288 12.003 1 97.13 164 THR B N 1
ATOM 3511 C CA . THR B 1 164 ? -12.133 26.739 11.919 1 97.13 164 THR B CA 1
ATOM 3512 C C . THR B 1 164 ? -10.67 27.153 11.784 1 97.13 164 THR B C 1
ATOM 3514 O O . THR B 1 164 ? -10.351 28.343 11.812 1 97.13 164 THR B O 1
ATOM 3517 N N . PRO B 1 165 ? -9.711 26.195 11.636 1 97.99 165 PRO B N 1
ATOM 3518 C CA . PRO B 1 165 ? -8.303 26.588 11.741 1 97.99 165 PRO B CA 1
ATOM 3519 C C . PRO B 1 165 ? -7.889 27.591 10.667 1 97.99 165 PRO B C 1
ATOM 3521 O O . PRO B 1 165 ? -7.176 28.554 10.958 1 97.99 165 PRO B O 1
ATOM 3524 N N . TYR B 1 166 ? -8.389 27.441 9.456 1 98.31 166 TYR B N 1
ATOM 3525 C CA . TYR B 1 166 ? -7.855 28.276 8.387 1 98.31 166 TYR B CA 1
ATOM 3526 C C . TYR B 1 166 ? -8.511 29.652 8.39 1 98.31 166 TYR B C 1
ATOM 3528 O O . TYR B 1 166 ? -7.895 30.641 7.987 1 98.31 166 TYR B O 1
ATOM 3536 N N . ARG B 1 167 ? -9.775 29.741 8.899 1 97.71 167 ARG B N 1
ATOM 3537 C CA . ARG B 1 167 ? -10.341 31.06 9.163 1 97.71 167 ARG B CA 1
ATOM 3538 C C . ARG B 1 167 ? -9.493 31.828 10.171 1 97.71 167 ARG B C 1
ATOM 3540 O O . ARG B 1 167 ? -9.184 33.003 9.962 1 97.71 167 ARG B O 1
ATOM 3547 N N . GLN B 1 168 ? -9.13 31.196 11.196 1 97.78 168 GLN B N 1
ATOM 3548 C CA . GLN B 1 168 ? -8.289 31.795 12.227 1 97.78 168 GLN B CA 1
ATOM 3549 C C . GLN B 1 168 ? -6.939 32.22 11.657 1 97.78 168 GLN B C 1
ATOM 3551 O O . GLN B 1 168 ? -6.434 33.297 11.981 1 97.78 168 GLN B O 1
ATOM 3556 N N . LEU B 1 169 ? -6.371 31.417 10.79 1 97.99 169 LEU B N 1
ATOM 3557 C CA . LEU B 1 169 ? -5.046 31.69 10.243 1 97.99 169 LEU B CA 1
ATOM 3558 C C . LEU B 1 169 ? -5.095 32.849 9.254 1 97.99 169 LEU B C 1
ATOM 3560 O O . LEU B 1 169 ? -4.182 33.677 9.217 1 97.99 169 LEU B O 1
ATOM 3564 N N . PHE B 1 170 ? -6.137 32.883 8.455 1 97.66 170 PHE B N 1
ATOM 3565 C CA . PHE B 1 170 ? -6.301 34.044 7.588 1 97.66 170 PHE B CA 1
ATOM 3566 C C . PHE B 1 170 ? -6.405 35.323 8.41 1 97.66 170 PHE B C 1
ATOM 3568 O O . PHE B 1 170 ? -5.787 36.336 8.074 1 97.66 170 PHE B O 1
ATOM 3575 N N . ASP B 1 171 ? -7.13 35.282 9.506 1 96.39 171 ASP B N 1
ATOM 3576 C CA . ASP B 1 171 ? -7.268 36.436 10.389 1 96.39 171 ASP B CA 1
ATOM 3577 C C . ASP B 1 171 ? -5.923 36.825 10.999 1 96.39 171 ASP B C 1
ATOM 3579 O O . ASP B 1 171 ? -5.693 37.994 11.315 1 96.39 171 ASP B O 1
ATOM 3583 N N . ALA B 1 172 ? -5.084 35.847 11.114 1 96.1 172 ALA B N 1
ATOM 3584 C CA . ALA B 1 172 ? -3.785 36.078 11.739 1 96.1 172 ALA B CA 1
ATOM 3585 C C . ALA B 1 172 ? -2.744 36.493 10.703 1 96.1 172 ALA B C 1
ATOM 3587 O O . ALA B 1 172 ? -1.594 36.776 11.048 1 96.1 172 ALA B O 1
ATOM 3588 N N . GLY B 1 173 ? -3.073 36.441 9.429 1 96.41 173 GLY B N 1
ATOM 3589 C CA . GLY B 1 173 ? -2.161 36.987 8.436 1 96.41 173 GLY B CA 1
ATOM 3590 C C . GLY B 1 173 ? -1.665 35.95 7.447 1 96.41 173 GLY B C 1
ATOM 3591 O O . GLY B 1 173 ? -0.659 36.164 6.767 1 96.41 173 GLY B O 1
ATOM 3592 N N . LEU B 1 174 ? -2.311 34.769 7.366 1 97.62 174 LEU B N 1
ATOM 3593 C CA . LEU B 1 174 ? -1.957 33.783 6.351 1 97.62 174 LEU B CA 1
ATOM 3594 C C . LEU B 1 174 ? -2.101 34.37 4.951 1 97.62 174 LEU B C 1
ATOM 3596 O O . LEU B 1 174 ? -3.096 35.035 4.651 1 97.62 174 LEU B O 1
ATOM 3600 N N . ASP B 1 175 ? -1.13 34.116 4.089 1 97.75 175 ASP B N 1
ATOM 3601 C CA . ASP B 1 175 ? -1.117 34.725 2.763 1 97.75 175 ASP B CA 1
ATOM 3602 C C . ASP B 1 175 ? -2.099 34.025 1.827 1 97.75 175 ASP B C 1
ATOM 3604 O O . ASP B 1 175 ? -2.835 34.681 1.087 1 97.75 175 ASP B O 1
ATOM 3608 N N . THR B 1 176 ? -1.995 32.67 1.845 1 98.03 176 THR B N 1
ATOM 3609 C CA . THR B 1 176 ? -2.916 31.934 0.986 1 98.03 176 THR B CA 1
ATOM 3610 C C . THR B 1 176 ? -2.973 30.464 1.388 1 98.03 176 THR B C 1
ATOM 3612 O O . THR B 1 176 ? -2.229 30.026 2.268 1 98.03 176 THR B O 1
ATOM 3615 N N . LEU B 1 177 ? -4.002 29.799 0.823 1 98.64 177 LEU B N 1
ATOM 3616 C CA . LEU B 1 177 ? -4.297 28.403 1.126 1 98.64 177 LEU B CA 1
ATOM 3617 C C . LEU B 1 177 ? -4.677 27.64 -0.138 1 98.64 177 LEU B C 1
ATOM 3619 O O . LEU B 1 177 ? -5.452 28.136 -0.958 1 98.64 177 LEU B O 1
ATOM 3623 N N . ALA B 1 178 ? -4.043 26.528 -0.363 1 98.86 178 ALA B N 1
ATOM 3624 C CA . ALA B 1 178 ? -4.489 25.574 -1.375 1 98.86 178 ALA B CA 1
ATOM 3625 C C . ALA B 1 178 ? -5.02 24.297 -0.729 1 98.86 178 ALA B C 1
ATOM 3627 O O . ALA B 1 178 ? -4.292 23.608 -0.011 1 98.86 178 ALA B O 1
ATOM 3628 N N . VAL B 1 179 ? -6.262 24.015 -0.919 1 98.88 179 VAL B N 1
ATOM 3629 C CA . VAL B 1 179 ? -6.855 22.778 -0.423 1 98.88 179 VAL B CA 1
ATOM 3630 C C . VAL B 1 179 ? -6.872 21.731 -1.535 1 98.88 179 VAL B C 1
ATOM 3632 O O . VAL B 1 179 ? -7.439 21.963 -2.605 1 98.88 179 VAL B O 1
ATOM 3635 N N . VAL B 1 180 ? -6.262 20.645 -1.304 1 98.9 180 VAL B N 1
ATOM 3636 C CA . VAL B 1 180 ? -6.125 19.591 -2.303 1 98.9 180 VAL B CA 1
ATOM 3637 C C . VAL B 1 180 ? -6.951 18.375 -1.889 1 98.9 180 VAL B C 1
ATOM 3639 O O . VAL B 1 180 ? -6.784 17.85 -0.786 1 98.9 180 VAL B O 1
ATOM 3642 N N . GLY B 1 181 ? -7.791 17.905 -2.784 1 98.7 181 GLY B N 1
ATOM 3643 C CA . GLY B 1 181 ? -8.615 16.736 -2.523 1 98.7 181 GLY B CA 1
ATOM 3644 C C . GLY B 1 181 ? -9.976 17.081 -1.949 1 98.7 181 GLY B C 1
ATOM 3645 O O . GLY B 1 181 ? -10.697 16.201 -1.475 1 98.7 181 GLY B O 1
ATOM 3646 N N . ALA B 1 182 ? -10.33 18.356 -1.939 1 98.3 182 ALA B N 1
ATOM 3647 C CA . ALA B 1 182 ? -11.643 18.78 -1.46 1 98.3 182 ALA B CA 1
ATOM 3648 C C . ALA B 1 182 ? -12.758 18.014 -2.166 1 98.3 182 ALA B C 1
ATOM 3650 O O . ALA B 1 182 ? -12.664 17.731 -3.363 1 98.3 182 ALA B O 1
ATOM 3651 N N . ARG B 1 183 ? -13.783 17.746 -1.393 1 96.9 183 ARG B N 1
ATOM 3652 C CA . ARG B 1 183 ? -14.85 16.922 -1.951 1 96.9 183 ARG B CA 1
ATOM 3653 C C . ARG B 1 183 ? -16.125 17.736 -2.145 1 96.9 183 ARG B C 1
ATOM 3655 O O . ARG B 1 183 ? -16.475 18.563 -1.301 1 96.9 183 ARG B O 1
ATOM 3662 N N . HIS B 1 184 ? -16.77 17.475 -3.239 1 94.42 184 HIS B N 1
ATOM 3663 C CA . HIS B 1 184 ? -18.083 18.067 -3.47 1 94.42 184 HIS B CA 1
ATOM 3664 C C . HIS B 1 184 ? -19.076 17.642 -2.394 1 94.42 184 HIS B C 1
ATOM 3666 O O . HIS B 1 184 ? -19.016 16.514 -1.899 1 94.42 184 HIS B O 1
ATOM 3672 N N . PHE B 1 185 ? -19.968 18.574 -1.951 1 95.19 185 PHE B N 1
ATOM 3673 C CA . PHE B 1 185 ? -21.098 18.349 -1.057 1 95.19 185 PHE B CA 1
ATOM 3674 C C . PHE B 1 185 ? -20.627 18.204 0.385 1 95.19 185 PHE B C 1
ATOM 3676 O O . PHE B 1 185 ? -21.345 17.66 1.226 1 95.19 185 PHE B O 1
ATOM 3683 N N . GLU B 1 186 ? -19.326 18.659 0.604 1 93.83 186 GLU B N 1
ATOM 3684 C CA . GLU B 1 186 ? -18.785 18.595 1.958 1 93.83 186 GLU B CA 1
ATOM 3685 C C . GLU B 1 186 ? -18.597 19.992 2.543 1 93.83 186 GLU B C 1
ATOM 3687 O O . GLU B 1 186 ? -18.142 20.139 3.68 1 93.83 186 GLU B O 1
ATOM 3692 N N . THR B 1 187 ? -18.812 20.992 1.845 1 92.62 187 THR B N 1
ATOM 3693 C CA . THR B 1 187 ? -18.663 22.372 2.294 1 92.62 187 THR B CA 1
ATOM 3694 C C . THR B 1 187 ? -19.824 23.229 1.798 1 92.62 187 THR B C 1
ATOM 3696 O O . THR B 1 187 ? -20.391 22.963 0.737 1 92.62 187 THR B O 1
ATOM 3699 N N . SER B 1 188 ? -20.174 24.226 2.589 1 94.97 188 SER B N 1
ATOM 3700 C CA . SER B 1 188 ? -21.239 25.147 2.206 1 94.97 188 SER B CA 1
ATOM 3701 C C . SER B 1 188 ? -20.708 26.268 1.318 1 94.97 188 SER B C 1
ATOM 3703 O O . SER B 1 188 ? -19.518 26.587 1.357 1 94.97 188 SER B O 1
ATOM 3705 N N . THR B 1 189 ? -21.584 26.902 0.61 1 96.9 189 THR B N 1
ATOM 3706 C CA . THR B 1 189 ? -21.261 27.957 -0.345 1 96.9 189 THR B CA 1
ATOM 3707 C C . THR B 1 189 ? -20.525 29.103 0.344 1 96.9 189 THR B C 1
ATOM 3709 O O . THR B 1 189 ? -19.553 29.636 -0.196 1 96.9 189 THR B O 1
ATOM 3712 N N . THR B 1 190 ? -20.947 29.463 1.481 1 96.78 190 THR B N 1
ATOM 3713 C CA . THR B 1 190 ? -20.381 30.6 2.2 1 96.78 190 THR B CA 1
ATOM 3714 C C . THR B 1 190 ? -18.893 30.387 2.463 1 96.78 190 THR B C 1
ATOM 3716 O O . THR B 1 190 ? -18.103 31.33 2.386 1 96.78 190 THR B O 1
ATOM 3719 N N . TYR B 1 191 ? -18.522 29.228 2.714 1 96.15 191 TYR B N 1
ATOM 3720 C CA . TYR B 1 191 ? -17.128 28.95 3.042 1 96.15 191 TYR B CA 1
ATOM 3721 C C . TYR B 1 191 ? -16.289 28.799 1.779 1 96.15 191 TYR B C 1
ATOM 3723 O O . TYR B 1 191 ? -15.117 29.179 1.755 1 96.15 191 TYR B O 1
ATOM 3731 N N . ALA B 1 192 ? -16.873 28.216 0.73 1 96.83 192 ALA B N 1
ATOM 3732 C CA . ALA B 1 192 ? -16.2 28.186 -0.566 1 96.83 192 ALA B CA 1
ATOM 3733 C C . ALA B 1 192 ? -15.921 29.598 -1.072 1 96.83 192 ALA B C 1
ATOM 3735 O O . ALA B 1 192 ? -14.829 29.881 -1.57 1 96.83 192 ALA B O 1
ATOM 3736 N N . ASP B 1 193 ? -16.884 30.473 -0.938 1 97.18 193 ASP B N 1
ATOM 3737 C CA . ASP B 1 193 ? -16.739 31.863 -1.359 1 97.18 193 ASP B CA 1
ATOM 3738 C C . ASP B 1 193 ? -15.675 32.58 -0.53 1 97.18 193 ASP B C 1
ATOM 3740 O O . ASP B 1 193 ? -14.879 33.352 -1.066 1 97.18 193 ASP B O 1
ATOM 3744 N N . PHE B 1 194 ? -15.724 32.315 0.682 1 96.97 194 PHE B N 1
ATOM 3745 C CA . PHE B 1 194 ? -14.718 32.922 1.546 1 96.97 194 PHE B CA 1
ATOM 3746 C C . PHE B 1 194 ? -13.313 32.584 1.062 1 96.97 194 PHE B C 1
ATOM 3748 O O . PHE B 1 194 ? -12.463 33.468 0.941 1 96.97 194 PHE B O 1
ATOM 3755 N N . LEU B 1 195 ? -13.038 31.259 0.857 1 97.64 195 LEU B N 1
ATOM 3756 C CA . LEU B 1 195 ? -11.706 30.831 0.442 1 97.64 195 LEU B CA 1
ATOM 3757 C C . LEU B 1 195 ? -11.326 31.456 -0.896 1 97.64 195 LEU B C 1
ATOM 3759 O O . LEU B 1 195 ? -10.214 31.962 -1.056 1 97.64 195 LEU B O 1
ATOM 3763 N N . ARG B 1 196 ? -12.232 31.467 -1.78 1 95.73 196 ARG B N 1
ATOM 3764 C CA . ARG B 1 196 ? -11.975 32.062 -3.087 1 95.73 196 ARG B CA 1
ATOM 3765 C C . ARG B 1 196 ? -11.666 33.55 -2.961 1 95.73 196 ARG B C 1
ATOM 3767 O O . ARG B 1 196 ? -10.707 34.044 -3.558 1 95.73 196 ARG B O 1
ATOM 3774 N N . ASP B 1 197 ? -12.442 34.256 -2.174 1 96.76 197 ASP B N 1
ATOM 3775 C CA . ASP B 1 197 ? -12.301 35.699 -2.007 1 96.76 197 ASP B CA 1
ATOM 3776 C C . ASP B 1 197 ? -11.01 36.044 -1.268 1 96.76 197 ASP B C 1
ATOM 3778 O O . ASP B 1 197 ? -10.496 37.157 -1.393 1 96.76 197 ASP B O 1
ATOM 3782 N N . SER B 1 198 ? -10.49 35.1 -0.548 1 96 198 SER B N 1
ATOM 3783 C CA . SER B 1 198 ? -9.259 35.31 0.207 1 96 198 SER B CA 1
ATOM 3784 C C . SER B 1 198 ? -8.032 34.943 -0.622 1 96 198 SER B C 1
ATOM 3786 O O . SER B 1 198 ? -6.909 34.946 -0.114 1 96 198 SER B O 1
ATOM 3788 N N . GLY B 1 199 ? -8.287 34.548 -1.901 1 94.91 199 GLY B N 1
ATOM 3789 C CA . GLY B 1 199 ? -7.181 34.211 -2.782 1 94.91 199 GLY B CA 1
ATOM 3790 C C . GLY B 1 199 ? -6.753 32.759 -2.674 1 94.91 199 GLY B C 1
ATOM 3791 O O . GLY B 1 199 ? -5.687 32.383 -3.166 1 94.91 199 GLY B O 1
ATOM 3792 N N . GLY B 1 200 ? -7.563 31.947 -2.018 1 97.5 200 GLY B N 1
ATOM 3793 C CA . GLY B 1 200 ? -7.264 30.53 -1.889 1 97.5 200 GLY B CA 1
ATOM 3794 C C . GLY B 1 200 ? -7.598 29.734 -3.136 1 97.5 200 GLY B C 1
ATOM 3795 O O . GLY B 1 200 ? -8.245 30.246 -4.052 1 97.5 200 GLY B O 1
ATOM 3796 N N . THR B 1 201 ? -7.076 28.522 -3.226 1 98.38 201 THR B N 1
ATOM 3797 C CA . THR B 1 201 ? -7.279 27.611 -4.347 1 98.38 201 THR B CA 1
ATOM 3798 C C . THR B 1 201 ? -7.891 26.296 -3.871 1 98.38 201 THR B C 1
ATOM 3800 O O . THR B 1 201 ? -7.495 25.761 -2.834 1 98.38 201 THR B O 1
ATOM 3803 N N . ILE B 1 202 ? -8.867 25.865 -4.564 1 98.48 202 ILE B N 1
ATOM 3804 C CA . ILE B 1 202 ? -9.509 24.586 -4.283 1 98.48 202 ILE B CA 1
ATOM 3805 C C . ILE B 1 202 ? -9.211 23.6 -5.41 1 98.48 202 ILE B C 1
ATOM 3807 O O . ILE B 1 202 ? -9.55 23.851 -6.569 1 98.48 202 ILE B O 1
ATOM 3811 N N . LEU B 1 203 ? -8.533 22.548 -5.161 1 98.72 203 LEU B N 1
ATOM 3812 C CA . LEU B 1 203 ? -8.282 21.432 -6.067 1 98.72 203 LEU B CA 1
ATOM 3813 C C . LEU B 1 203 ? -9.024 20.182 -5.607 1 98.72 203 LEU B C 1
ATOM 3815 O O . LEU B 1 203 ? -8.67 19.584 -4.588 1 98.72 203 LEU B O 1
ATOM 3819 N N . THR B 1 204 ? -9.981 19.749 -6.302 1 98.4 204 THR B N 1
ATOM 3820 C CA . THR B 1 204 ? -10.921 18.721 -5.867 1 98.4 204 THR B CA 1
ATOM 3821 C C . THR B 1 204 ? -10.304 17.332 -6 1 98.4 204 THR B C 1
ATOM 3823 O O . THR B 1 204 ? -9.275 17.165 -6.658 1 98.4 204 THR B O 1
ATOM 3826 N N . ALA B 1 205 ? -10.962 16.384 -5.404 1 98.17 205 ALA B N 1
ATOM 3827 C CA . ALA B 1 205 ? -10.559 14.987 -5.547 1 98.17 205 ALA B CA 1
ATOM 3828 C C . ALA B 1 205 ? -10.613 14.547 -7.007 1 98.17 205 ALA B C 1
ATOM 3830 O O . ALA B 1 205 ? -9.796 13.736 -7.448 1 98.17 205 ALA B O 1
ATOM 3831 N N . ASP B 1 206 ? -11.552 15.07 -7.764 1 96.71 206 ASP B N 1
ATOM 3832 C CA . ASP B 1 206 ? -11.669 14.757 -9.185 1 96.71 206 ASP B CA 1
ATOM 3833 C C . ASP B 1 206 ? -10.43 15.215 -9.952 1 96.71 206 ASP B C 1
ATOM 3835 O O . ASP B 1 206 ? -9.954 14.514 -10.847 1 96.71 206 ASP B O 1
ATOM 3839 N N . GLU B 1 207 ? -9.957 16.355 -9.622 1 96.57 207 GLU B N 1
ATOM 3840 C CA . GLU B 1 207 ? -8.758 16.88 -10.269 1 96.57 207 GLU B CA 1
ATOM 3841 C C . GLU B 1 207 ? -7.535 16.031 -9.936 1 96.57 207 GLU B C 1
ATOM 3843 O O . GLU B 1 207 ? -6.674 15.81 -10.791 1 96.57 207 GLU B O 1
ATOM 3848 N N . VAL B 1 208 ? -7.475 15.568 -8.726 1 97.99 208 VAL B N 1
ATOM 3849 C CA . VAL B 1 208 ? -6.395 14.664 -8.343 1 97.99 208 VAL B CA 1
ATOM 3850 C C . VAL B 1 208 ? -6.44 13.409 -9.211 1 97.99 208 VAL B C 1
ATOM 3852 O O . VAL B 1 208 ? -5.404 12.939 -9.689 1 97.99 208 VAL B O 1
ATOM 3855 N N . GLY B 1 209 ? -7.601 12.867 -9.417 1 94.92 209 GLY B N 1
ATOM 3856 C CA . GLY B 1 209 ? -7.776 11.659 -10.207 1 94.92 209 GLY B CA 1
ATOM 3857 C C . GLY B 1 209 ? -7.303 11.81 -11.641 1 94.92 209 GLY B C 1
ATOM 3858 O O . GLY B 1 209 ? -6.896 10.833 -12.272 1 94.92 209 GLY B O 1
ATOM 3859 N N . ARG B 1 210 ? -7.357 13.033 -12.147 1 93.57 210 ARG B N 1
ATOM 3860 C CA . ARG B 1 210 ? -6.92 13.281 -13.518 1 93.57 210 ARG B CA 1
ATOM 3861 C C . ARG B 1 210 ? -5.399 13.334 -13.606 1 93.57 210 ARG B C 1
ATOM 3863 O O . ARG B 1 210 ? -4.826 13.126 -14.678 1 93.57 210 ARG B O 1
ATOM 3870 N N . GLY B 1 211 ? -4.758 13.651 -12.412 1 96.1 211 GLY B N 1
ATOM 3871 C CA . GLY B 1 211 ? -3.307 13.716 -12.332 1 96.1 211 GLY B CA 1
ATOM 3872 C C . GLY B 1 211 ? -2.803 14.157 -10.971 1 96.1 211 GLY B C 1
ATOM 3873 O O . GLY B 1 211 ? -2.736 15.355 -10.688 1 96.1 211 GLY B O 1
ATOM 3874 N N . ALA B 1 212 ? -2.341 13.248 -10.221 1 96.19 212 ALA B N 1
ATOM 3875 C CA . ALA B 1 212 ? -1.948 13.535 -8.844 1 96.19 212 ALA B CA 1
ATOM 3876 C C . ALA B 1 212 ? -0.726 14.447 -8.801 1 96.19 212 ALA B C 1
ATOM 3878 O O . ALA B 1 212 ? -0.726 15.463 -8.102 1 96.19 212 ALA B O 1
ATOM 3879 N N . THR B 1 213 ? 0.307 14.125 -9.585 1 94.76 213 THR B N 1
ATOM 3880 C CA . THR B 1 213 ? 1.536 14.91 -9.578 1 94.76 213 THR B CA 1
ATOM 3881 C C . THR B 1 213 ? 1.288 16.308 -10.138 1 94.76 213 THR B C 1
ATOM 3883 O O . THR B 1 213 ? 1.788 17.296 -9.597 1 94.76 213 THR B O 1
ATOM 3886 N N . GLU B 1 214 ? 0.506 16.378 -11.203 1 97.03 214 GLU B N 1
ATOM 3887 C CA . GLU B 1 214 ? 0.142 17.669 -11.778 1 97.03 214 GLU B CA 1
ATOM 3888 C C . GLU B 1 214 ? -0.639 18.518 -10.779 1 97.03 214 GLU B C 1
ATOM 3890 O O . GLU B 1 214 ? -0.441 19.733 -10.7 1 97.03 214 GLU B O 1
ATOM 3895 N N . THR B 1 215 ? -1.491 17.887 -10.066 1 98.36 215 THR B N 1
ATOM 3896 C CA . THR B 1 215 ? -2.274 18.607 -9.068 1 98.36 215 THR B CA 1
ATOM 3897 C C . THR B 1 215 ? -1.371 19.164 -7.971 1 98.36 215 THR B C 1
ATOM 3899 O O . THR B 1 215 ? -1.571 20.289 -7.508 1 98.36 215 THR B O 1
ATOM 3902 N N . ALA B 1 216 ? -0.411 18.371 -7.537 1 98.49 216 ALA B N 1
ATOM 3903 C CA . ALA B 1 216 ? 0.559 18.851 -6.557 1 98.49 216 ALA B CA 1
ATOM 3904 C C . ALA B 1 216 ? 1.321 20.062 -7.087 1 98.49 216 ALA B C 1
ATOM 3906 O O . ALA B 1 216 ? 1.564 21.022 -6.352 1 98.49 216 ALA B O 1
ATOM 3907 N N . ASP B 1 217 ? 1.684 20.021 -8.34 1 98.47 217 ASP B N 1
ATOM 3908 C CA . ASP B 1 217 ? 2.376 21.148 -8.958 1 98.47 217 ASP B CA 1
ATOM 3909 C C . ASP B 1 217 ? 1.49 22.391 -8.981 1 98.47 217 ASP B C 1
ATOM 3911 O O . ASP B 1 217 ? 1.965 23.503 -8.737 1 98.47 217 ASP B O 1
ATOM 3915 N N . PHE B 1 218 ? 0.246 22.178 -9.275 1 98.65 218 PHE B N 1
ATOM 3916 C CA . PHE B 1 218 ? -0.689 23.297 -9.289 1 98.65 218 PHE B CA 1
ATOM 3917 C C . PHE B 1 218 ? -0.812 23.917 -7.903 1 98.65 218 PHE B C 1
ATOM 3919 O O . PHE B 1 218 ? -0.901 25.139 -7.769 1 98.65 218 PHE B O 1
ATOM 3926 N N . ALA B 1 219 ? -0.849 23.079 -6.931 1 98.81 219 ALA B N 1
ATOM 3927 C CA . ALA B 1 219 ? -0.924 23.578 -5.56 1 98.81 219 ALA B CA 1
ATOM 3928 C C . ALA B 1 219 ? 0.303 24.418 -5.215 1 98.81 219 ALA B C 1
ATOM 3930 O O . ALA B 1 219 ? 0.18 25.49 -4.618 1 98.81 219 ALA B O 1
ATOM 3931 N N . LEU B 1 220 ? 1.473 23.933 -5.571 1 98.67 220 LEU B N 1
ATOM 3932 C CA . LEU B 1 220 ? 2.711 24.664 -5.319 1 98.67 220 LEU B CA 1
ATOM 3933 C C . LEU B 1 220 ? 2.728 25.983 -6.083 1 98.67 220 LEU B C 1
ATOM 3935 O O . LEU B 1 220 ? 3.164 27.007 -5.552 1 98.67 220 LEU B O 1
ATOM 3939 N N . ASP B 1 221 ? 2.25 25.945 -7.29 1 98.52 221 ASP B N 1
ATOM 3940 C CA . ASP B 1 221 ? 2.196 27.147 -8.116 1 98.52 221 ASP B CA 1
ATOM 3941 C C . ASP B 1 221 ? 1.261 28.191 -7.508 1 98.52 221 ASP B C 1
ATOM 3943 O O . ASP B 1 221 ? 1.519 29.393 -7.603 1 98.52 221 ASP B O 1
ATOM 3947 N N . ALA B 1 222 ? 0.19 27.719 -6.946 1 98.32 222 ALA B N 1
ATOM 3948 C CA . ALA B 1 222 ? -0.774 28.618 -6.316 1 98.32 222 ALA B CA 1
ATOM 3949 C C . ALA B 1 222 ? -0.139 29.376 -5.154 1 98.32 222 ALA B C 1
ATOM 3951 O O . ALA B 1 222 ? -0.633 30.431 -4.749 1 98.32 222 ALA B O 1
ATOM 3952 N N . LEU B 1 223 ? 0.908 28.827 -4.61 1 98.32 223 LEU B N 1
ATOM 3953 C CA . LEU B 1 223 ? 1.603 29.452 -3.49 1 98.32 223 LEU B CA 1
ATOM 3954 C C . LEU B 1 223 ? 2.921 30.069 -3.944 1 98.32 223 LEU B C 1
ATOM 3956 O O . LEU B 1 223 ? 3.829 30.271 -3.134 1 98.32 223 LEU B O 1
ATOM 3960 N N . SER B 1 224 ? 3.101 30.343 -5.202 1 97.06 224 SER B N 1
ATOM 3961 C CA . SER B 1 224 ? 4.374 30.745 -5.792 1 97.06 224 SER B CA 1
ATOM 3962 C C . SER B 1 224 ? 4.899 32.027 -5.154 1 97.06 224 SER B C 1
ATOM 3964 O O . SER B 1 224 ? 6.109 32.258 -5.119 1 97.06 224 SER B O 1
ATOM 3966 N N . SER B 1 225 ? 4.037 32.869 -4.563 1 95.55 225 SER B N 1
ATOM 3967 C CA . SER B 1 225 ? 4.452 34.156 -4.014 1 95.55 225 SER B CA 1
ATOM 3968 C C . SER B 1 225 ? 4.859 34.027 -2.55 1 95.55 225 SER B C 1
ATOM 3970 O O . SER B 1 225 ? 5.327 34.993 -1.943 1 95.55 225 SER B O 1
ATOM 3972 N N . CYS B 1 226 ? 4.659 32.876 -2.005 1 97.71 226 CYS B N 1
ATOM 3973 C CA . CYS B 1 226 ? 4.956 32.675 -0.591 1 97.71 226 CYS B CA 1
ATOM 3974 C C . CYS B 1 226 ? 6.421 32.306 -0.389 1 97.71 226 CYS B C 1
ATOM 3976 O O . CYS B 1 226 ? 6.986 31.538 -1.171 1 97.71 226 CYS B O 1
ATOM 3978 N N . ASP B 1 227 ? 7.021 32.824 0.621 1 97.61 227 ASP B N 1
ATOM 3979 C CA . ASP B 1 227 ? 8.395 32.499 0.989 1 97.61 227 ASP B CA 1
ATOM 3980 C C . ASP B 1 227 ? 8.491 31.086 1.56 1 97.61 227 ASP B C 1
ATOM 3982 O O . ASP B 1 227 ? 9.476 30.382 1.327 1 97.61 227 ASP B O 1
ATOM 3986 N N . HIS B 1 228 ? 7.511 30.707 2.365 1 97.75 228 HIS B N 1
ATOM 3987 C CA . HIS B 1 228 ? 7.496 29.411 3.035 1 97.75 228 HIS B CA 1
ATOM 3988 C C . HIS B 1 228 ? 6.15 28.715 2.858 1 97.75 228 HIS B C 1
ATOM 3990 O O . HIS B 1 228 ? 5.125 29.375 2.67 1 97.75 228 HIS B O 1
ATOM 3996 N N . VAL B 1 229 ? 6.21 27.398 2.865 1 98.47 229 VAL B N 1
ATOM 3997 C CA . VAL B 1 229 ? 5.026 26.567 2.676 1 98.47 229 VAL B CA 1
ATOM 3998 C C . VAL B 1 229 ? 4.894 25.584 3.838 1 98.47 229 VAL B C 1
ATOM 4000 O O . VAL B 1 229 ? 5.858 24.906 4.197 1 98.47 229 VAL B O 1
ATOM 4003 N N . PHE B 1 230 ? 3.766 25.588 4.493 1 98.7 230 PHE B N 1
ATOM 4004 C CA . PHE B 1 230 ? 3.413 24.566 5.471 1 98.7 230 PHE B CA 1
ATOM 4005 C C . PHE B 1 230 ? 2.476 23.531 4.859 1 98.7 230 PHE B C 1
ATOM 4007 O O . PHE B 1 230 ? 1.57 23.879 4.099 1 98.7 230 PHE B O 1
ATOM 4014 N N . VAL B 1 231 ? 2.688 22.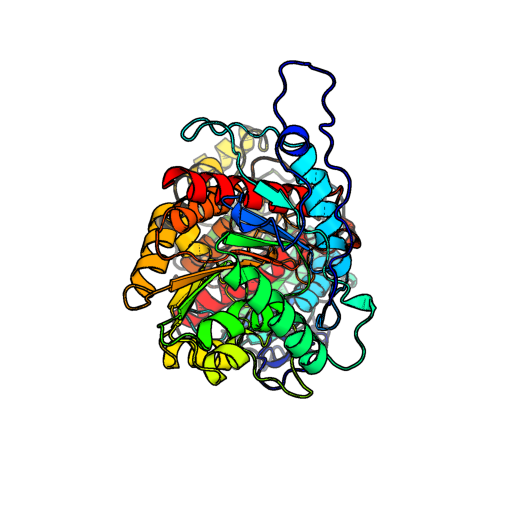246 5.139 1 98.92 231 VAL B N 1
ATOM 4015 C CA . VAL B 1 231 ? 1.876 21.177 4.567 1 98.92 231 VAL B CA 1
ATOM 4016 C C . VAL B 1 231 ? 1.055 20.506 5.666 1 98.92 231 VAL B C 1
ATOM 4018 O O . VAL B 1 231 ? 1.598 20.108 6.699 1 98.92 231 VAL B O 1
ATOM 4021 N N . SER B 1 232 ? -0.216 20.439 5.461 1 98.91 232 SER B N 1
ATOM 4022 C CA . SER B 1 232 ? -1.129 19.778 6.388 1 98.91 232 SER B CA 1
ATOM 4023 C C . SER B 1 232 ? -1.852 18.615 5.717 1 98.91 232 SER B C 1
ATOM 4025 O O . SER B 1 232 ? -2.399 18.766 4.622 1 98.91 232 SER B O 1
ATOM 4027 N N . LEU B 1 233 ? -1.851 17.519 6.394 1 98.91 233 LEU B N 1
ATOM 4028 C CA . LEU B 1 233 ? -2.617 16.365 5.937 1 98.91 233 LEU B CA 1
ATOM 4029 C C . LEU B 1 233 ? -3.72 16.015 6.931 1 98.91 233 LEU B C 1
ATOM 4031 O O . LEU B 1 233 ? -3.439 15.539 8.034 1 98.91 233 LEU B O 1
ATOM 4035 N N . ASP B 1 234 ? -4.873 16.287 6.591 1 98.74 234 ASP B N 1
ATOM 4036 C CA . ASP B 1 234 ? -6.013 15.644 7.238 1 98.74 234 ASP B CA 1
ATOM 4037 C C . ASP B 1 234 ? -6.306 14.284 6.609 1 98.74 234 ASP B C 1
ATOM 4039 O O . ASP B 1 234 ? -6.693 14.204 5.441 1 98.74 234 ASP B O 1
ATOM 4043 N N . VAL B 1 235 ? -6.264 13.267 7.356 1 98.41 235 VAL B N 1
ATOM 4044 C CA . VAL B 1 235 ? -6.292 11.914 6.811 1 98.41 235 VAL B CA 1
ATOM 4045 C C . VAL B 1 235 ? -7.66 11.634 6.191 1 98.41 235 VAL B C 1
ATOM 4047 O O . VAL B 1 235 ? -7.804 10.719 5.377 1 98.41 235 VAL B O 1
ATOM 4050 N N . ASP B 1 236 ? -8.658 12.435 6.467 1 97.57 236 ASP B N 1
ATOM 4051 C CA . ASP B 1 236 ? -9.987 12.175 5.923 1 97.57 236 ASP B CA 1
ATOM 4052 C C . ASP B 1 236 ? -10.068 12.58 4.453 1 97.57 236 ASP B C 1
ATOM 4054 O O . ASP B 1 236 ? -11.111 12.422 3.816 1 97.57 236 ASP B O 1
ATOM 4058 N N . VAL B 1 237 ? -8.939 13.092 3.877 1 98.73 237 VAL B N 1
ATOM 4059 C CA . VAL B 1 237 ? -8.875 13.335 2.439 1 98.73 237 VAL B CA 1
ATOM 4060 C C . VAL B 1 237 ? -8.951 12.008 1.687 1 98.73 237 VAL B C 1
ATOM 4062 O O . VAL B 1 237 ? -9.394 11.963 0.537 1 98.73 237 VAL B O 1
ATOM 4065 N N . LEU B 1 238 ? -8.527 10.967 2.348 1 98.64 238 LEU B N 1
ATOM 4066 C CA . LEU B 1 238 ? -8.565 9.634 1.756 1 98.64 238 LEU B CA 1
ATOM 4067 C C . LEU B 1 238 ? -10 9.131 1.644 1 98.64 238 LEU B C 1
ATOM 4069 O O . LEU B 1 238 ? -10.858 9.505 2.447 1 98.64 238 LEU B O 1
ATOM 4073 N N . ASP B 1 239 ? -10.221 8.316 0.668 1 97.87 239 ASP B N 1
ATOM 4074 C CA . ASP B 1 239 ? -11.507 7.63 0.586 1 97.87 239 ASP B CA 1
ATOM 4075 C C . ASP B 1 239 ? -11.81 6.874 1.878 1 97.87 239 ASP B C 1
ATOM 4077 O O . ASP B 1 239 ? -10.907 6.306 2.497 1 97.87 239 ASP B O 1
ATOM 4081 N N . GLU B 1 240 ? -13.049 6.824 2.228 1 96.6 240 GLU B N 1
ATOM 4082 C CA . GLU B 1 240 ? -13.429 6.208 3.496 1 96.6 240 GLU B CA 1
ATOM 4083 C C . GLU B 1 240 ? -13.03 4.736 3.536 1 96.6 240 GLU B C 1
ATOM 4085 O O . GLU B 1 240 ? -12.814 4.175 4.612 1 96.6 240 GLU B O 1
ATOM 4090 N N . THR B 1 241 ? -12.853 4.072 2.397 1 94.86 241 THR B N 1
ATOM 4091 C CA . THR B 1 241 ? -12.413 2.682 2.348 1 94.86 241 THR B CA 1
ATOM 4092 C C . THR B 1 241 ? -10.951 2.563 2.766 1 94.86 241 THR B C 1
ATOM 4094 O O . THR B 1 241 ? -10.524 1.516 3.258 1 94.86 241 THR B O 1
ATOM 4097 N N . ALA B 1 242 ? -10.179 3.627 2.658 1 96.65 242 ALA B N 1
ATOM 4098 C CA . ALA B 1 242 ? -8.753 3.618 2.978 1 96.65 242 ALA B CA 1
ATOM 4099 C C . ALA B 1 242 ? -8.502 4.17 4.378 1 96.65 242 ALA B C 1
ATOM 4101 O O . ALA B 1 242 ? -7.502 3.831 5.015 1 96.65 242 ALA B O 1
ATOM 4102 N N . ALA B 1 243 ? -9.416 5.006 4.814 1 97.24 243 ALA B N 1
ATOM 4103 C CA . ALA B 1 243 ? -9.245 5.636 6.12 1 97.24 243 ALA B CA 1
ATOM 4104 C C . ALA B 1 243 ? -10.568 5.695 6.879 1 97.24 243 ALA B C 1
ATOM 4106 O O . ALA B 1 243 ? -11.134 6.774 7.069 1 97.24 243 ALA B O 1
ATOM 4107 N N . PRO B 1 244 ? -10.954 4.608 7.409 1 96.15 244 PRO B N 1
ATOM 4108 C CA . PRO B 1 244 ? -12.202 4.592 8.176 1 96.15 244 PRO B CA 1
ATOM 4109 C C . PRO B 1 244 ? -12.051 5.221 9.56 1 96.15 244 PRO B C 1
ATOM 4111 O O . PRO B 1 244 ? -13.048 5.599 10.181 1 96.15 244 PRO B O 1
ATOM 4114 N N . GLY B 1 245 ? -10.821 5.296 10.084 1 97.08 245 GLY B N 1
ATOM 4115 C CA . GLY B 1 245 ? -10.566 5.757 11.439 1 97.08 245 GLY B CA 1
ATOM 4116 C C . GLY B 1 245 ? -10.369 7.258 11.531 1 97.08 245 GLY B C 1
ATOM 4117 O O . GLY B 1 245 ? -9.32 7.726 11.978 1 97.08 245 GLY B O 1
ATOM 4118 N N . VAL B 1 246 ? -11.399 8.033 11.097 1 96.77 246 VAL B N 1
ATOM 4119 C CA . VAL B 1 246 ? -11.403 9.49 11.179 1 96.77 246 VAL B CA 1
ATOM 4120 C C . VAL B 1 246 ? -12.741 9.971 11.737 1 96.77 246 VAL B C 1
ATOM 4122 O O . VAL B 1 246 ? -13.69 9.192 11.85 1 96.77 246 VAL B O 1
ATOM 4125 N N . SER B 1 247 ? -12.823 11.136 12.079 1 94.24 247 SER B N 1
ATOM 4126 C CA . SER B 1 247 ? -14.039 11.698 12.657 1 94.24 247 SER B CA 1
ATOM 4127 C C . SER B 1 247 ? -15.176 11.72 11.641 1 94.24 247 SER B C 1
ATOM 4129 O O . SER B 1 247 ? -16.336 11.493 11.994 1 94.24 247 SER B O 1
ATOM 4131 N N . ALA B 1 248 ? -14.852 11.935 10.364 1 92.17 248 ALA B N 1
ATOM 4132 C CA . ALA B 1 248 ? -15.878 12.101 9.338 1 92.17 248 ALA B CA 1
ATOM 4133 C C . ALA B 1 248 ? -15.492 11.372 8.054 1 92.17 248 ALA B C 1
ATOM 4135 O O . ALA B 1 248 ? -15.128 12.004 7.06 1 92.17 248 ALA B O 1
ATOM 4136 N N . PRO B 1 249 ? -15.643 10.086 8.089 1 93.61 249 PRO B N 1
ATOM 4137 C CA . PRO B 1 249 ? -15.344 9.346 6.861 1 93.61 249 PRO B CA 1
ATOM 4138 C C . PRO B 1 249 ? -16.385 9.572 5.767 1 93.61 249 PRO B C 1
ATOM 4140 O O . PRO B 1 249 ? -17.588 9.523 6.035 1 93.61 249 PRO B O 1
ATOM 4143 N N . THR B 1 250 ? -15.95 9.894 4.554 1 93.66 250 THR B N 1
ATOM 4144 C CA . THR B 1 250 ? -16.861 10.127 3.439 1 93.66 250 THR B CA 1
ATOM 4145 C C . THR B 1 250 ? -16.35 9.448 2.172 1 93.66 250 THR B C 1
ATOM 4147 O O . THR B 1 250 ? -15.146 9.233 2.019 1 93.66 250 THR B O 1
ATOM 4150 N N . PRO B 1 251 ? -17.229 9.027 1.242 1 95.59 251 PRO B N 1
ATOM 4151 C CA . PRO B 1 251 ? -16.818 8.39 -0.011 1 95.59 251 PRO B CA 1
ATOM 4152 C C . PRO B 1 251 ? -16.288 9.391 -1.036 1 95.59 251 PRO B C 1
ATOM 4154 O O . PRO B 1 251 ? -16.454 10.601 -0.865 1 95.59 251 PRO B O 1
ATOM 4157 N N . GLY B 1 252 ? -15.612 8.93 -2.04 1 95.36 252 GLY B N 1
ATOM 4158 C CA . GLY B 1 252 ? -15.176 9.75 -3.16 1 95.36 252 GLY B CA 1
ATOM 4159 C C . GLY B 1 252 ? -13.846 10.437 -2.914 1 95.36 252 GLY B C 1
ATOM 4160 O O . GLY B 1 252 ? -13.525 11.43 -3.569 1 95.36 252 GLY B O 1
ATOM 4161 N N . GLY B 1 253 ? -13.044 9.979 -1.966 1 97.54 253 GLY B N 1
ATOM 4162 C CA . GLY B 1 253 ? -11.752 10.576 -1.669 1 97.54 253 GLY B CA 1
ATOM 4163 C C . GLY B 1 253 ? -10.637 10.059 -2.558 1 97.54 253 GLY B C 1
ATOM 4164 O O . GLY B 1 253 ? -10.883 9.277 -3.479 1 97.54 253 GLY B O 1
ATOM 4165 N N . ILE B 1 254 ? -9.478 10.559 -2.332 1 98.11 254 ILE B N 1
ATOM 4166 C CA . ILE B 1 254 ? -8.325 10.173 -3.138 1 98.11 254 ILE B CA 1
ATOM 4167 C C . ILE B 1 254 ? -7.745 8.861 -2.613 1 98.11 254 ILE B C 1
ATOM 4169 O O . ILE B 1 254 ? -8.057 8.44 -1.496 1 98.11 254 ILE B O 1
ATOM 4173 N N . THR B 1 255 ? -6.937 8.185 -3.368 1 97.8 255 THR B N 1
ATOM 4174 C CA . THR B 1 255 ? -6.306 6.931 -2.971 1 97.8 255 THR B CA 1
ATOM 4175 C C . THR B 1 255 ? -5.024 7.195 -2.187 1 97.8 255 THR B C 1
ATOM 4177 O O . THR B 1 255 ? -4.468 8.294 -2.247 1 97.8 255 THR B O 1
ATOM 4180 N N . THR B 1 256 ? -4.566 6.201 -1.471 1 98.2 256 THR B N 1
ATOM 4181 C CA . THR B 1 256 ? -3.311 6.336 -0.739 1 98.2 256 THR B CA 1
ATOM 4182 C C . THR B 1 256 ? -2.143 6.533 -1.701 1 98.2 256 THR B C 1
ATOM 4184 O O . THR B 1 256 ? -1.24 7.33 -1.436 1 98.2 256 THR B O 1
ATOM 4187 N N . ARG B 1 257 ? -2.12 5.819 -2.787 1 97.6 257 ARG B N 1
ATOM 4188 C CA . ARG B 1 257 ? -1.035 5.951 -3.753 1 97.6 257 ARG B CA 1
ATOM 4189 C C . ARG B 1 257 ? -0.945 7.377 -4.285 1 97.6 257 ARG B C 1
ATOM 4191 O O . ARG B 1 257 ? 0.15 7.928 -4.419 1 97.6 257 ARG B O 1
ATOM 4198 N N . GLU B 1 258 ? -2.112 7.985 -4.657 1 98.03 258 GLU B N 1
ATOM 4199 C CA . GLU B 1 258 ? -2.15 9.376 -5.098 1 98.03 258 GLU B CA 1
ATOM 4200 C C . GLU B 1 258 ? -1.587 10.31 -4.03 1 98.03 258 GLU B C 1
ATOM 4202 O O . GLU B 1 258 ? -0.758 11.173 -4.328 1 98.03 258 GLU B O 1
ATOM 4207 N N . LEU B 1 259 ? -2.029 10.127 -2.833 1 98.72 259 LEU B N 1
ATOM 4208 C CA . LEU B 1 259 ? -1.582 10.96 -1.721 1 98.72 259 LEU B CA 1
ATOM 4209 C C . LEU B 1 259 ? -0.069 10.87 -1.549 1 98.72 259 LEU B C 1
ATOM 4211 O O . LEU B 1 259 ? 0.605 11.892 -1.406 1 98.72 259 LEU B O 1
ATOM 4215 N N . PHE B 1 260 ? 0.445 9.645 -1.535 1 98.36 260 PHE B N 1
ATOM 4216 C CA . PHE B 1 260 ? 1.871 9.435 -1.316 1 98.36 260 PHE B CA 1
ATOM 4217 C C . PHE B 1 260 ? 2.693 10.137 -2.391 1 98.36 260 PHE B C 1
ATOM 4219 O O . PHE B 1 260 ? 3.692 10.792 -2.087 1 98.36 260 PHE B O 1
ATOM 4226 N N . SER B 1 261 ? 2.233 10.03 -3.629 1 97.23 261 SER B N 1
ATOM 4227 C CA . SER B 1 261 ? 2.921 10.688 -4.735 1 97.23 261 SER B CA 1
ATOM 4228 C C . SER B 1 261 ? 2.911 12.204 -4.568 1 97.23 261 SER B C 1
ATOM 4230 O O . SER B 1 261 ? 3.927 12.865 -4.793 1 97.23 261 SER B O 1
ATOM 4232 N N . MET B 1 262 ? 1.793 12.75 -4.2 1 98.61 262 MET B N 1
ATOM 4233 C CA . MET B 1 262 ? 1.674 14.196 -4.037 1 98.61 262 MET B CA 1
ATOM 4234 C C . MET B 1 262 ? 2.525 14.684 -2.87 1 98.61 262 MET B C 1
ATOM 4236 O O . MET B 1 262 ? 3.171 15.729 -2.961 1 98.61 262 MET B O 1
ATOM 4240 N N . LEU B 1 263 ? 2.549 13.959 -1.794 1 98.68 263 LEU B N 1
ATOM 4241 C CA . LEU B 1 263 ? 3.316 14.368 -0.623 1 98.68 263 LEU B CA 1
ATOM 4242 C C . LEU B 1 263 ? 4.809 14.394 -0.932 1 98.68 263 LEU B C 1
ATOM 4244 O O . LEU B 1 263 ? 5.519 15.31 -0.51 1 98.68 263 LEU B O 1
ATOM 4248 N N . ARG B 1 264 ? 5.32 13.369 -1.64 1 97.25 264 ARG B N 1
ATOM 4249 C CA . ARG B 1 264 ? 6.725 13.368 -2.036 1 97.25 264 ARG B CA 1
ATOM 4250 C C . ARG B 1 264 ? 7.053 14.588 -2.891 1 97.25 264 ARG B C 1
ATOM 4252 O O . ARG B 1 264 ? 8.079 15.24 -2.684 1 97.25 264 ARG B O 1
ATOM 4259 N N . ARG B 1 265 ? 6.148 14.874 -3.819 1 97.16 265 ARG B N 1
ATOM 4260 C CA . ARG B 1 265 ? 6.367 15.998 -4.724 1 97.16 265 ARG B CA 1
ATOM 4261 C C . ARG B 1 265 ? 6.404 17.317 -3.96 1 97.16 265 ARG B C 1
ATOM 4263 O O . ARG B 1 265 ? 7.31 18.129 -4.155 1 97.16 265 ARG B O 1
ATOM 4270 N N . VAL B 1 266 ? 5.478 17.543 -3.086 1 98.38 266 VAL B N 1
ATOM 4271 C CA . VAL B 1 266 ? 5.388 18.798 -2.346 1 98.38 266 VAL B CA 1
ATOM 4272 C C . VAL B 1 266 ? 6.562 18.913 -1.377 1 98.38 266 VAL B C 1
ATOM 4274 O O . VAL B 1 266 ? 7.135 19.992 -1.211 1 98.38 266 VAL B O 1
ATOM 4277 N N . ALA B 1 267 ? 6.917 17.823 -0.746 1 97.87 267 ALA B N 1
ATOM 4278 C CA . ALA B 1 267 ? 7.972 17.816 0.264 1 97.87 267 ALA B CA 1
ATOM 4279 C C . ALA B 1 267 ? 9.316 18.206 -0.343 1 97.87 267 ALA B C 1
ATOM 4281 O O . ALA B 1 267 ? 10.21 18.679 0.363 1 97.87 267 ALA B O 1
ATOM 4282 N N . SER B 1 268 ? 9.458 18.004 -1.636 1 95.45 268 SER B N 1
ATOM 4283 C CA . SER B 1 268 ? 10.727 18.261 -2.309 1 95.45 268 SER B CA 1
ATOM 4284 C C . SER B 1 268 ? 10.914 19.749 -2.586 1 95.45 268 SER B C 1
ATOM 4286 O O . SER B 1 268 ? 11.992 20.178 -3.004 1 95.45 268 SER B O 1
ATOM 4288 N N . ASP B 1 269 ? 9.878 20.592 -2.36 1 96.98 269 ASP B N 1
ATOM 4289 C CA . ASP B 1 269 ? 9.982 22.039 -2.524 1 96.98 269 ASP B CA 1
ATOM 4290 C C . ASP B 1 269 ? 10.77 22.666 -1.378 1 96.98 269 ASP B C 1
ATOM 4292 O O . ASP B 1 269 ? 10.44 22.466 -0.207 1 96.98 269 ASP B O 1
ATOM 4296 N N . SER B 1 270 ? 11.738 23.486 -1.655 1 95.71 270 SER B N 1
ATOM 4297 C CA . SER B 1 270 ? 12.66 24.035 -0.666 1 95.71 270 SER B CA 1
ATOM 4298 C C . SER B 1 270 ? 11.955 25.024 0.257 1 95.71 270 SER B C 1
ATOM 4300 O O . SER B 1 270 ? 12.473 25.364 1.323 1 95.71 270 SER B O 1
ATOM 4302 N N . ARG B 1 271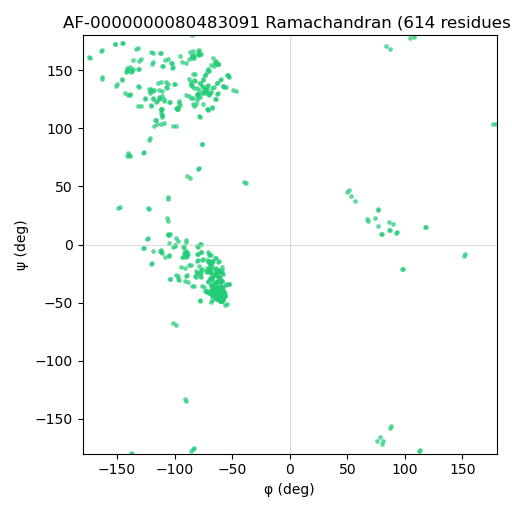 ? 10.806 25.497 -0.08 1 97.05 271 ARG B N 1
ATOM 4303 C CA . ARG B 1 271 ? 10.068 26.471 0.718 1 97.05 271 ARG B CA 1
ATOM 4304 C C . ARG B 1 271 ? 9.342 25.794 1.875 1 97.05 271 ARG B C 1
ATOM 4306 O O . ARG B 1 271 ? 8.859 26.464 2.79 1 97.05 271 ARG B O 1
ATOM 4313 N N . VAL B 1 272 ? 9.236 24.388 1.856 1 98.06 272 VAL B N 1
ATOM 4314 C CA . VAL B 1 272 ? 8.48 23.658 2.868 1 98.06 272 VAL B CA 1
ATOM 4315 C C . VAL B 1 272 ? 9.2 23.743 4.212 1 98.06 272 VAL B C 1
ATOM 4317 O O . VAL B 1 272 ? 10.386 23.42 4.31 1 98.06 272 VAL B O 1
ATOM 4320 N N . VAL B 1 273 ? 8.429 24.123 5.285 1 97.28 273 VAL B N 1
ATOM 4321 C CA . VAL B 1 273 ? 9.088 24.413 6.554 1 97.28 273 VAL B CA 1
ATOM 4322 C C . VAL B 1 273 ? 8.452 23.584 7.668 1 97.28 273 VAL B C 1
ATOM 4324 O O . VAL B 1 273 ? 8.892 23.637 8.819 1 97.28 273 VAL B O 1
ATOM 4327 N N . GLY B 1 274 ? 7.404 22.803 7.366 1 98.18 274 GLY B N 1
ATOM 4328 C CA . GLY B 1 274 ? 6.735 21.961 8.346 1 98.18 274 GLY B CA 1
ATOM 4329 C C . GLY B 1 274 ? 5.674 21.064 7.738 1 98.18 274 GLY B C 1
ATOM 4330 O O . GLY B 1 274 ? 5.225 21.299 6.614 1 98.18 274 GLY B O 1
ATOM 4331 N N . PHE B 1 275 ? 5.313 20.084 8.423 1 98.83 275 PHE B N 1
ATOM 4332 C CA . PHE B 1 275 ? 4.323 19.096 8.012 1 98.83 275 PHE B CA 1
ATOM 4333 C C . PHE B 1 275 ? 3.525 18.598 9.211 1 98.83 275 PHE B C 1
ATOM 4335 O O . PHE B 1 275 ? 4.068 18.453 10.308 1 98.83 275 PHE B O 1
ATOM 4342 N N . GLU B 1 276 ? 2.227 18.373 9.027 1 98.91 276 GLU B N 1
ATOM 4343 C CA . GLU B 1 276 ? 1.441 17.74 10.082 1 98.91 276 GLU B CA 1
ATOM 4344 C C . GLU B 1 276 ? 0.497 16.686 9.51 1 98.91 276 GLU B C 1
ATOM 4346 O O . GLU B 1 276 ? 0.067 16.789 8.36 1 98.91 276 GLU B O 1
ATOM 4351 N N . VAL B 1 277 ? 0.232 15.676 10.288 1 98.84 277 VAL B N 1
ATOM 4352 C CA . VAL B 1 277 ? -0.816 14.688 10.056 1 98.84 277 VAL B CA 1
ATOM 4353 C C . VAL B 1 277 ? -1.866 14.78 11.16 1 98.84 277 VAL B C 1
ATOM 4355 O O . VAL B 1 277 ? -1.551 14.616 12.341 1 98.84 277 VAL B O 1
ATOM 4358 N N . VAL B 1 278 ? -3.142 14.998 10.752 1 98.37 278 VAL B N 1
ATOM 4359 C CA . VAL B 1 278 ? -4.161 15.214 11.774 1 98.37 278 VAL B CA 1
ATOM 4360 C C . VAL B 1 278 ? -5.366 14.316 11.5 1 98.37 278 VAL B C 1
ATOM 4362 O O . VAL B 1 278 ? -5.515 13.786 10.396 1 98.37 278 VAL B O 1
ATOM 4365 N N . GLU B 1 279 ? -6.169 14.05 12.532 1 97.84 279 GLU B N 1
ATOM 4366 C CA . GLU B 1 279 ? -7.496 13.441 12.508 1 97.84 279 GLU B CA 1
ATOM 4367 C C . GLU B 1 279 ? -7.404 11.922 12.387 1 97.84 279 GLU B C 1
ATOM 4369 O O . GLU B 1 279 ? -8.393 11.258 12.071 1 97.84 279 GLU B O 1
ATOM 4374 N N . CYS B 1 280 ? -6.227 11.375 12.499 1 98.04 280 CYS B N 1
ATOM 4375 C CA . CYS B 1 280 ? -6.136 9.926 12.646 1 98.04 280 CYS B CA 1
ATOM 4376 C C . CYS B 1 280 ? -6.715 9.477 13.983 1 98.04 280 CYS B C 1
ATOM 4378 O O . CYS B 1 280 ? -6.204 9.846 15.041 1 98.04 280 CYS B O 1
ATOM 4380 N N . ALA B 1 281 ? -7.759 8.675 13.94 1 98.06 281 ALA B N 1
ATOM 4381 C CA . ALA B 1 281 ? -8.477 8.272 15.146 1 98.06 281 ALA B CA 1
ATOM 4382 C C . ALA B 1 281 ? -8.492 6.753 15.294 1 98.06 281 ALA B C 1
ATOM 4384 O O . ALA B 1 281 ? -9.485 6.101 14.963 1 98.06 281 ALA B O 1
ATOM 4385 N N . PRO B 1 282 ? -7.552 6.192 15.933 1 97.34 282 PRO B N 1
ATOM 4386 C CA . PRO B 1 282 ? -7.363 4.743 16.028 1 97.34 282 PRO B CA 1
ATOM 4387 C C . PRO B 1 282 ? -8.562 4.03 16.648 1 97.34 282 PRO B C 1
ATOM 4389 O O . PRO B 1 282 ? -8.946 2.949 16.193 1 97.34 282 PRO B O 1
ATOM 4392 N N . PRO B 1 283 ? -9.251 4.593 17.64 1 97.02 283 PRO B N 1
ATOM 4393 C CA . PRO B 1 283 ? -10.396 3.878 18.209 1 97.02 283 PRO B CA 1
ATOM 4394 C C . PRO B 1 283 ? -11.526 3.676 17.203 1 97.02 283 PRO B C 1
ATOM 4396 O O . PRO B 1 283 ? -12.411 2.845 17.421 1 97.02 283 PRO B O 1
ATOM 4399 N N . LEU B 1 284 ? -11.543 4.47 16.161 1 96.17 284 LEU B N 1
ATOM 4400 C CA . LEU B 1 284 ? -12.584 4.401 15.141 1 96.17 284 LEU B CA 1
ATOM 4401 C C . LEU B 1 284 ? -12.11 3.598 13.934 1 96.17 284 LEU B C 1
ATOM 4403 O O . LEU B 1 284 ? -12.824 3.491 12.935 1 96.17 284 LEU B O 1
ATOM 4407 N N . ASP B 1 285 ? -10.96 2.992 13.97 1 94.26 285 ASP B N 1
ATOM 4408 C CA . ASP B 1 285 ? -10.27 2.412 12.822 1 94.26 285 ASP B CA 1
ATOM 4409 C C . ASP B 1 285 ? -10.599 0.928 12.677 1 94.26 285 ASP B C 1
ATOM 4411 O O . ASP B 1 285 ? -11.117 0.307 13.608 1 94.26 285 ASP B O 1
ATOM 4415 N N . ASP B 1 286 ? -10.441 0.453 11.526 1 90.25 286 ASP B N 1
ATOM 4416 C CA . ASP B 1 286 ? -10.529 -0.975 11.233 1 90.25 286 ASP B CA 1
ATOM 4417 C C . ASP B 1 286 ? -9.14 -1.592 11.089 1 90.25 286 ASP B C 1
ATOM 4419 O O . ASP B 1 286 ? -8.509 -1.475 10.037 1 90.25 286 ASP B O 1
ATOM 4423 N N . ASP B 1 287 ? -8.661 -2.29 12.096 1 90.19 287 ASP B N 1
ATOM 4424 C CA . ASP B 1 287 ? -7.401 -3.028 12.083 1 90.19 287 ASP B CA 1
ATOM 4425 C C . ASP B 1 287 ? -6.231 -2.112 11.73 1 90.19 287 ASP B C 1
ATOM 4427 O O . ASP B 1 287 ? -5.451 -2.413 10.825 1 90.19 287 ASP B O 1
ATOM 4431 N N . ASP B 1 288 ? -6.238 -0.839 12.212 1 94.1 288 ASP B N 1
ATOM 4432 C CA . ASP B 1 288 ? -5.154 0.134 12.118 1 94.1 288 ASP B CA 1
ATOM 4433 C C . ASP B 1 288 ? -4.933 0.573 10.672 1 94.1 288 ASP B C 1
ATOM 4435 O O . ASP B 1 288 ? -3.854 1.055 10.322 1 94.1 288 ASP B O 1
ATOM 4439 N N . GLN B 1 289 ? -5.891 0.38 9.871 1 96.02 289 GLN B N 1
ATOM 4440 C CA . GLN B 1 289 ? -5.778 0.717 8.455 1 96.02 289 GLN B CA 1
ATOM 4441 C C . GLN B 1 289 ? -5.455 2.196 8.267 1 96.02 289 GLN B C 1
ATOM 4443 O O . GLN B 1 289 ? -4.554 2.547 7.501 1 96.02 289 GLN B O 1
ATOM 4448 N N . THR B 1 290 ? -6.168 3.076 8.994 1 97.92 290 THR B N 1
ATOM 4449 C CA . THR B 1 290 ? -5.951 4.514 8.885 1 97.92 290 THR B CA 1
ATOM 4450 C C . THR B 1 290 ? -4.578 4.897 9.428 1 97.92 290 THR B C 1
ATOM 4452 O O . THR B 1 290 ? -3.872 5.712 8.83 1 97.92 290 THR B O 1
ATOM 4455 N N . ALA B 1 291 ? -4.198 4.312 10.554 1 97.98 291 ALA B N 1
ATOM 4456 C CA . ALA B 1 291 ? -2.893 4.589 11.15 1 97.98 291 ALA B CA 1
ATOM 4457 C C . ALA B 1 291 ? -1.763 4.164 10.217 1 97.98 291 ALA B C 1
ATOM 4459 O O . ALA B 1 291 ? -0.74 4.846 10.119 1 97.98 291 ALA B O 1
ATOM 4460 N N . ARG B 1 292 ? -1.925 3.056 9.544 1 98.02 292 ARG B N 1
ATOM 4461 C CA . ARG B 1 292 ? -0.928 2.58 8.591 1 98.02 292 ARG B CA 1
ATOM 4462 C C . ARG B 1 292 ? -0.774 3.553 7.427 1 98.02 292 ARG B C 1
ATOM 4464 O O . ARG B 1 292 ? 0.345 3.847 7.001 1 98.02 292 ARG B O 1
ATOM 4471 N N . ALA B 1 293 ? -1.873 4.034 6.934 1 98.39 293 ALA B N 1
ATOM 4472 C CA . ALA B 1 293 ? -1.84 5.017 5.854 1 98.39 293 ALA B CA 1
ATOM 4473 C C . ALA B 1 293 ? -1.15 6.302 6.303 1 98.39 293 ALA B C 1
ATOM 4475 O O . ALA B 1 293 ? -0.328 6.861 5.573 1 98.39 293 ALA B O 1
ATOM 4476 N N . ALA B 1 294 ? -1.459 6.744 7.485 1 98.75 294 ALA B N 1
ATOM 4477 C CA . ALA B 1 294 ? -0.859 7.959 8.03 1 98.75 294 ALA B CA 1
ATOM 4478 C C . ALA B 1 294 ? 0.647 7.796 8.207 1 98.75 294 ALA B C 1
ATOM 4480 O O . ALA B 1 294 ? 1.419 8.701 7.881 1 98.75 294 ALA B O 1
ATOM 4481 N N . ALA B 1 295 ? 1.035 6.666 8.727 1 98.59 295 ALA B N 1
ATOM 4482 C CA . ALA B 1 295 ? 2.454 6.387 8.926 1 98.59 295 ALA B CA 1
ATOM 4483 C C . ALA B 1 295 ? 3.205 6.388 7.597 1 98.59 295 ALA B C 1
ATOM 4485 O O . ALA B 1 295 ? 4.302 6.943 7.497 1 98.59 295 ALA B O 1
ATOM 4486 N N . ARG B 1 296 ? 2.581 5.778 6.61 1 98.61 296 ARG B N 1
ATOM 4487 C CA . ARG B 1 296 ? 3.224 5.748 5.3 1 98.61 296 ARG B CA 1
ATOM 4488 C C . ARG B 1 296 ? 3.273 7.141 4.682 1 98.61 296 ARG B C 1
ATOM 4490 O O . ARG B 1 296 ? 4.224 7.479 3.975 1 98.61 296 ARG B O 1
ATOM 4497 N N . ALA B 1 297 ? 2.275 7.942 4.916 1 98.8 297 ALA B N 1
ATOM 4498 C CA . ALA B 1 297 ? 2.305 9.332 4.47 1 98.8 297 ALA B CA 1
ATOM 4499 C C . ALA B 1 297 ? 3.51 10.068 5.049 1 98.8 297 ALA B C 1
ATOM 4501 O O . ALA B 1 297 ? 4.198 10.803 4.336 1 98.8 297 ALA B O 1
ATOM 4502 N N . VAL B 1 298 ? 3.785 9.851 6.304 1 98.83 298 VAL B N 1
ATOM 4503 C CA . VAL B 1 298 ? 4.943 10.456 6.953 1 98.83 298 VAL B CA 1
ATOM 4504 C C . VAL B 1 298 ? 6.225 9.981 6.272 1 98.83 298 VAL B C 1
ATOM 4506 O O . VAL B 1 298 ? 7.111 10.785 5.974 1 98.83 298 VAL B O 1
ATOM 4509 N N . ALA B 1 299 ? 6.301 8.7 5.995 1 98.7 299 ALA B N 1
ATOM 4510 C CA . ALA B 1 299 ? 7.485 8.13 5.358 1 98.7 299 ALA B CA 1
ATOM 4511 C C . ALA B 1 299 ? 7.732 8.766 3.993 1 98.7 299 ALA B C 1
ATOM 4513 O O . ALA B 1 299 ? 8.859 9.153 3.677 1 98.7 299 ALA B O 1
ATOM 4514 N N . HIS B 1 300 ? 6.679 8.861 3.187 1 98.53 300 HIS B N 1
ATOM 4515 C CA . HIS B 1 300 ? 6.81 9.436 1.853 1 98.53 300 HIS B CA 1
ATOM 4516 C C . HIS B 1 300 ? 7.194 10.91 1.923 1 98.53 300 HIS B C 1
ATOM 4518 O O . HIS B 1 300 ? 7.998 11.386 1.119 1 98.53 300 HIS B O 1
ATOM 4524 N N . PHE B 1 301 ? 6.608 11.659 2.854 1 98.65 301 PHE B N 1
ATOM 4525 C CA . PHE B 1 301 ? 6.969 13.062 3.024 1 98.65 301 PHE B CA 1
ATOM 4526 C C . PHE B 1 301 ? 8.442 13.202 3.386 1 98.65 301 PHE B C 1
ATOM 4528 O O . PHE B 1 301 ? 9.16 14.006 2.788 1 98.65 301 PHE B O 1
ATOM 4535 N N . LEU B 1 302 ? 8.913 12.403 4.311 1 98.32 302 LEU B N 1
ATOM 4536 C CA . LEU B 1 302 ? 10.302 12.457 4.756 1 98.32 302 LEU B CA 1
ATOM 4537 C C . LEU B 1 302 ? 11.252 12.123 3.611 1 98.32 302 LEU B C 1
ATOM 4539 O O . LEU B 1 302 ? 12.323 12.724 3.493 1 98.32 302 LEU B O 1
ATOM 4543 N N . SER B 1 303 ? 10.872 11.136 2.813 1 97.29 303 SER B N 1
ATOM 4544 C CA . SER B 1 303 ? 11.706 10.801 1.664 1 97.29 303 SER B CA 1
ATOM 4545 C C . SER B 1 303 ? 11.845 11.988 0.717 1 97.29 303 SER B C 1
ATOM 4547 O O . SER B 1 303 ? 12.914 12.211 0.144 1 97.29 303 SER B O 1
ATOM 4549 N N . GLY B 1 304 ? 10.74 12.74 0.514 1 95.67 304 GLY B N 1
ATOM 4550 C CA . GLY B 1 304 ? 10.789 13.94 -0.307 1 95.67 304 GLY B CA 1
ATOM 4551 C C . GLY B 1 304 ? 11.696 15.014 0.261 1 95.67 304 GLY B C 1
ATOM 4552 O O . GLY B 1 304 ? 12.42 15.679 -0.482 1 95.67 304 GLY B O 1
ATOM 4553 N N . VAL B 1 305 ? 11.661 15.194 1.567 1 94.93 305 VAL B N 1
ATOM 4554 C CA . VAL B 1 305 ? 12.485 16.182 2.256 1 94.93 305 VAL B CA 1
ATOM 4555 C C . VAL B 1 305 ? 13.963 15.853 2.055 1 94.93 305 VAL B C 1
ATOM 4557 O O . VAL B 1 305 ? 14.775 16.746 1.801 1 94.93 305 VAL B O 1
ATOM 4560 N N . MET B 1 306 ? 14.307 14.563 2.109 1 89.42 306 MET B N 1
ATOM 4561 C CA . MET B 1 306 ? 15.7 14.126 2.102 1 89.42 306 MET B CA 1
ATOM 4562 C C . MET B 1 306 ? 16.255 14.098 0.682 1 89.42 306 MET B C 1
ATOM 4564 O O . MET B 1 306 ? 17.47 14.038 0.487 1 89.42 306 MET B O 1
ATOM 4568 N N . SER B 1 307 ? 15.41 13.999 -0.278 1 82.5 307 SER B N 1
ATOM 4569 C CA . SER B 1 307 ? 15.878 14.006 -1.66 1 82.5 307 SER B CA 1
ATOM 4570 C C . SER B 1 307 ? 16.517 15.343 -2.02 1 82.5 307 SER B C 1
ATOM 4572 O O . SER B 1 307 ? 17.213 15.451 -3.032 1 82.5 307 SER B O 1
ATOM 4574 N N . HIS B 1 308 ? 16.407 16.341 -1.274 1 68.98 308 HIS B N 1
ATOM 4575 C CA . HIS B 1 308 ? 16.912 17.68 -1.554 1 68.98 308 HIS B CA 1
ATOM 4576 C C . HIS B 1 308 ? 18.068 18.038 -0.626 1 68.98 308 HIS B C 1
ATOM 4578 O O . HIS B 1 308 ? 18.69 19.092 -0.78 1 68.98 308 HIS B O 1
ATOM 4584 N N . VAL B 1 309 ? 18.303 17.21 0.297 1 56.84 309 VAL B N 1
ATOM 4585 C CA . VAL B 1 309 ? 19.422 17.56 1.167 1 56.84 309 VAL B CA 1
ATOM 4586 C C . VAL B 1 309 ? 20.709 16.939 0.629 1 56.84 309 VAL B C 1
ATOM 4588 O O . VAL B 1 309 ? 20.686 15.849 0.052 1 56.84 309 VAL B O 1
#

Secondary structure (DSSP, 8-state):
-PPBPPPPP------TT--BHHHHEEE--GGGGGGSSEEEEE----TT-SS---GGGHHHHHHHHHHTSB-EETTTEE---EEEEEE--GGG--S-HHHHHHHHHHHHHHHHTT-SEEEEE-S-GGGHHHHHHHHHTSSS-EEEEEE-SS---PPPSSS--TT-HHHHHHHTT--EEEEEEE-TTSS-HHHHHHHHHTT-EEEEHHHHHH-HHHHHHHHHHHTTT-SEEEEEEEGGGB-TTT--SSSS--SS-B-HHHHHHHHHHHHTSTTEEEEEEE---GGGSSTTHHHHHHHHHHHHHHHHHHTT-/-PPBPPPPP------TT--BHHHHEEE--GGGGGGSSEEEEE----TT-SS---GGGHHHHHHHHHHHSB-EETTTEE---EEEEEE--GGG--S-HHHHHHHHHHHHHHHHTT-SEEEEE-S-GGGHHHHHHHHHTSSS-EEEEEE-SS---PPPSSS--TT-HHHHHHHHT--EEEEEEE-TTSS-HHHHHHHHHTT-EEEEHHHHHH-HHHHHHHHHHHTTT-SEEEEEEEGGGB-TTT--SSSS--SS-B-HHHHHHHHHHHHTSTTEEEEEEE---GGG-STTHHHHHHHHHHHHHHHHHHTT-